Protein AF-A0A7S4C4P9-F1 (afdb_monomer_lite)

pLDDT: mean 71.88, std 26.94, range [27.72, 98.56]

Structure (mmCIF, N/CA/C/O backbone):
data_AF-A0A7S4C4P9-F1
#
_entry.id   AF-A0A7S4C4P9-F1
#
loop_
_atom_site.group_PDB
_atom_site.id
_atom_site.type_symbol
_atom_site.label_atom_id
_atom_site.label_alt_id
_atom_site.label_comp_id
_atom_site.label_asym_id
_atom_site.label_entity_id
_atom_site.label_seq_id
_atom_site.pdbx_PDB_ins_code
_atom_site.Cartn_x
_atom_site.Cartn_y
_atom_site.Cartn_z
_atom_site.occupancy
_atom_site.B_iso_or_equiv
_atom_site.auth_seq_id
_atom_site.auth_comp_id
_atom_site.auth_asym_id
_atom_site.auth_atom_id
_atom_site.pdbx_PDB_model_num
ATOM 1 N N . MET A 1 1 ? -19.968 -78.656 -15.260 1.00 34.97 1 MET A N 1
ATOM 2 C CA . MET A 1 1 ? -19.518 -78.496 -13.861 1.00 34.97 1 MET A CA 1
ATOM 3 C C . MET A 1 1 ? -18.737 -77.198 -13.793 1.00 34.97 1 MET A C 1
ATOM 5 O O . MET A 1 1 ? -17.686 -77.164 -14.405 1.00 34.97 1 MET A O 1
ATOM 9 N N . TRP A 1 2 ? -19.158 -76.084 -13.207 1.00 38.56 2 TRP A N 1
ATOM 10 C CA . TRP A 1 2 ? -20.381 -75.561 -12.572 1.00 38.56 2 TRP A CA 1
ATOM 11 C C . TRP A 1 2 ? -20.360 -74.073 -13.026 1.00 38.56 2 TRP A C 1
ATOM 13 O O . TRP A 1 2 ? -19.322 -73.438 -12.870 1.00 38.56 2 TRP A O 1
ATOM 23 N N . THR A 1 3 ? -21.230 -73.632 -13.944 1.00 38.84 3 THR A N 1
ATOM 24 C CA . THR A 1 3 ? -22.475 -72.845 -13.713 1.00 38.84 3 THR A CA 1
ATOM 25 C C . THR A 1 3 ? -22.247 -71.541 -12.928 1.00 38.84 3 THR A C 1
ATOM 27 O O . THR A 1 3 ? -21.816 -71.610 -11.784 1.00 38.84 3 THR A O 1
ATOM 30 N N . ASN A 1 4 ? -22.337 -70.362 -13.562 1.00 39.12 4 ASN A N 1
ATOM 31 C CA . ASN A 1 4 ? -23.539 -69.587 -13.975 1.00 39.12 4 ASN A CA 1
ATOM 32 C C . ASN A 1 4 ? -24.013 -68.619 -12.869 1.00 39.12 4 ASN A C 1
ATOM 34 O O . ASN A 1 4 ? -24.098 -69.008 -11.713 1.00 39.12 4 ASN A O 1
ATOM 38 N N . GLU A 1 5 ? -24.186 -67.331 -13.193 1.00 38.09 5 GLU A N 1
ATOM 39 C CA . GLU A 1 5 ? -25.477 -66.599 -13.319 1.00 38.09 5 GLU A CA 1
ATOM 40 C C . GLU A 1 5 ? -25.587 -65.629 -12.127 1.00 38.09 5 GLU A C 1
ATOM 42 O O . GLU A 1 5 ? -25.222 -65.991 -11.020 1.00 38.09 5 GLU A O 1
ATOM 47 N N . GLN A 1 6 ? -25.955 -64.352 -12.246 1.00 46.22 6 GLN A N 1
ATOM 48 C CA . GLN A 1 6 ? -27.097 -63.709 -12.913 1.00 46.22 6 GLN A CA 1
ATOM 49 C C . GLN A 1 6 ? -26.668 -62.260 -13.275 1.00 46.22 6 GLN A C 1
ATOM 51 O O . GLN A 1 6 ? -25.868 -61.674 -12.554 1.00 46.22 6 GLN A O 1
ATOM 56 N N . GLY A 1 7 ? -27.065 -61.600 -14.366 1.00 35.62 7 GLY A N 1
ATOM 57 C CA . GLY A 1 7 ? -28.310 -61.680 -15.127 1.00 35.62 7 GLY A CA 1
ATOM 58 C C . GLY A 1 7 ? -29.176 -60.456 -14.795 1.00 35.62 7 GLY A C 1
ATOM 59 O O . GLY A 1 7 ? -29.729 -60.396 -13.705 1.00 35.62 7 GLY A O 1
ATOM 60 N N . GLY A 1 8 ? -29.281 -59.488 -15.713 1.00 36.66 8 GLY A N 1
ATOM 61 C CA . GLY A 1 8 ? -30.138 -58.308 -15.544 1.00 36.66 8 GLY A CA 1
ATOM 62 C C . GLY A 1 8 ? -30.030 -57.303 -16.693 1.00 36.66 8 GLY A C 1
ATOM 63 O O . GLY A 1 8 ? -29.314 -56.314 -16.588 1.00 36.66 8 GLY A O 1
ATOM 64 N N . THR A 1 9 ? -30.742 -57.575 -17.785 1.00 41.56 9 THR A N 1
ATOM 65 C CA . THR A 1 9 ? -30.953 -56.696 -18.945 1.00 41.56 9 THR A CA 1
ATOM 66 C C . THR A 1 9 ? -32.435 -56.308 -19.009 1.00 41.56 9 THR A C 1
ATOM 68 O O . THR A 1 9 ? -33.271 -57.196 -19.117 1.00 41.56 9 THR A O 1
ATOM 71 N N . GLU A 1 10 ? -32.750 -55.010 -19.042 1.00 44.44 10 GLU A N 1
ATOM 72 C CA . GLU A 1 10 ? -33.994 -54.421 -19.587 1.00 44.44 10 GLU A CA 1
ATOM 73 C C . GLU A 1 10 ? -33.574 -53.131 -20.327 1.00 44.44 10 GLU A C 1
ATOM 75 O O . GLU A 1 10 ? -32.871 -52.304 -19.759 1.00 44.44 10 GLU A O 1
ATOM 80 N N . VAL A 1 11 ? -33.612 -53.042 -21.664 1.00 38.22 11 VAL A N 1
ATOM 81 C CA . VAL A 1 11 ? -34.735 -52.870 -22.616 1.00 38.22 11 VAL A CA 1
ATOM 82 C C . VAL A 1 11 ? -35.327 -51.443 -22.639 1.00 38.22 11 VAL A C 1
ATOM 84 O O . VAL A 1 11 ? -36.050 -51.039 -21.745 1.00 38.22 11 VAL A O 1
ATOM 87 N N . TYR A 1 12 ? -35.013 -50.740 -23.745 1.00 34.19 12 TYR A N 1
ATOM 88 C CA . TYR A 1 12 ? -35.779 -49.735 -24.516 1.00 34.19 12 TYR A CA 1
ATOM 89 C C . TYR A 1 12 ? -36.656 -48.692 -23.795 1.00 34.19 12 TYR A C 1
ATOM 91 O O . TYR A 1 12 ? -37.676 -49.028 -23.210 1.00 34.19 12 TYR A O 1
ATOM 99 N N . SER A 1 13 ? -36.462 -47.404 -24.118 1.00 37.00 13 SER A N 1
ATOM 100 C CA . SER A 1 13 ? -37.252 -46.727 -25.176 1.00 37.00 13 SER A CA 1
ATOM 101 C C . SER A 1 13 ? -36.916 -45.231 -25.323 1.00 37.00 13 SER A C 1
ATOM 103 O O . SER A 1 13 ? -36.874 -44.468 -24.365 1.00 37.00 13 SER A O 1
ATOM 105 N N . SER A 1 14 ? -36.680 -44.822 -26.573 1.00 44.31 14 SER A N 1
ATOM 106 C CA . SER A 1 14 ? -36.655 -43.434 -27.039 1.00 44.31 14 SER A CA 1
ATOM 107 C C . SER A 1 14 ? -38.047 -42.813 -26.987 1.00 44.31 14 SER A C 1
ATOM 109 O O . SER A 1 14 ? -38.985 -43.469 -27.424 1.00 44.31 14 SER A O 1
ATOM 111 N N . LEU A 1 15 ? -38.157 -41.529 -26.634 1.00 45.66 15 LEU A N 1
ATOM 112 C CA . LEU A 1 15 ? -39.231 -40.654 -27.113 1.00 45.66 15 LEU A CA 1
ATOM 113 C C . LEU A 1 15 ? -38.727 -39.206 -27.222 1.00 45.66 15 LEU A C 1
ATOM 115 O O . LEU A 1 15 ? -38.115 -38.660 -26.309 1.00 45.66 15 LEU A O 1
ATOM 119 N N . HIS A 1 16 ? -38.972 -38.631 -28.398 1.00 41.25 16 HIS A N 1
ATOM 120 C CA . HIS A 1 16 ? -38.829 -37.223 -28.741 1.00 41.25 16 HIS A CA 1
ATOM 121 C C . HIS A 1 16 ? -39.825 -36.353 -27.964 1.00 41.25 16 HIS A C 1
ATOM 123 O O . HIS A 1 16 ? -40.951 -36.775 -27.711 1.00 41.25 16 HIS A O 1
ATOM 129 N N . GLY A 1 17 ? -39.438 -35.107 -27.696 1.00 36.03 17 GLY A N 1
ATOM 130 C CA . GLY A 1 17 ? -40.323 -34.065 -27.185 1.00 36.03 17 GLY A CA 1
ATOM 131 C C . GLY A 1 17 ? -39.760 -32.693 -27.532 1.00 36.03 17 GLY A C 1
ATOM 132 O O . GLY A 1 17 ? -38.922 -32.163 -26.813 1.00 36.03 17 GLY A O 1
ATOM 133 N N . SER A 1 18 ? -40.176 -32.188 -28.687 1.00 40.88 18 SER A N 1
ATOM 134 C CA . SER A 1 18 ? -39.936 -30.843 -29.211 1.00 40.88 18 SER A CA 1
ATOM 135 C C . SER A 1 18 ? -40.837 -29.804 -28.523 1.00 40.88 18 SER A C 1
ATOM 137 O O . SER A 1 18 ? -41.835 -30.191 -27.926 1.00 40.88 18 SER A O 1
ATOM 139 N N . GLU A 1 19 ? -40.534 -28.517 -28.770 1.00 38.12 19 GLU A N 1
ATOM 140 C CA . GLU A 1 19 ? -41.377 -27.300 -28.625 1.00 38.12 19 GLU A CA 1
ATOM 141 C C . GLU A 1 19 ? -41.215 -26.441 -27.347 1.00 38.12 19 GLU A C 1
ATOM 143 O O . GLU A 1 19 ? -40.864 -26.960 -26.290 1.00 38.12 19 GLU A O 1
ATOM 148 N N . PRO A 1 20 ? -41.585 -25.137 -27.374 1.00 54.09 20 PRO A N 1
ATOM 149 C CA . PRO A 1 20 ? -41.470 -24.157 -28.467 1.00 54.09 20 PRO A CA 1
ATOM 150 C C . PRO A 1 20 ? -40.936 -22.775 -28.013 1.00 54.09 20 PRO A C 1
ATOM 152 O O . PRO A 1 20 ? -40.973 -22.392 -26.845 1.00 54.09 20 PRO A O 1
ATOM 155 N N . THR A 1 21 ? -40.496 -21.981 -28.988 1.00 47.69 21 THR A N 1
ATOM 156 C CA . THR A 1 21 ? -40.291 -20.528 -28.893 1.00 47.69 21 THR A CA 1
ATOM 157 C C . THR A 1 21 ? -41.627 -19.769 -28.927 1.00 47.69 21 THR A C 1
ATOM 159 O O . THR A 1 21 ? -42.523 -20.165 -29.673 1.00 47.69 21 THR A O 1
ATOM 162 N N . PRO A 1 22 ? -41.767 -18.626 -28.228 1.00 58.16 22 PRO A N 1
ATOM 163 C CA . PRO A 1 22 ? -42.845 -17.687 -28.499 1.00 58.16 22 PRO A CA 1
ATOM 164 C C . PRO A 1 22 ? -42.356 -16.486 -29.322 1.00 58.16 22 PRO A C 1
ATOM 166 O O . PRO A 1 22 ? -41.398 -15.799 -28.971 1.00 58.16 22 PRO A O 1
ATOM 169 N N . HIS A 1 23 ? -43.083 -16.233 -30.407 1.00 42.50 23 HIS A N 1
ATOM 170 C CA . HIS A 1 23 ? -43.054 -15.038 -31.243 1.00 42.50 23 HIS A CA 1
ATOM 171 C C . HIS A 1 23 ? -44.496 -14.523 -31.292 1.00 42.50 23 HIS A C 1
ATOM 173 O O . HIS A 1 23 ? -45.353 -15.271 -31.753 1.00 42.50 23 HIS A O 1
ATOM 179 N N . VAL A 1 24 ? -44.781 -13.300 -30.827 1.00 49.59 24 VAL A N 1
ATOM 180 C CA . VAL A 1 24 ? -45.987 -12.534 -31.207 1.00 49.59 24 VAL A CA 1
ATOM 181 C C . VAL A 1 24 ? -45.695 -11.034 -31.101 1.00 49.59 24 VAL A C 1
ATOM 183 O O . VAL A 1 24 ? -45.001 -10.574 -30.196 1.00 49.59 24 VAL A O 1
ATOM 186 N N . ASP A 1 25 ? -46.229 -10.319 -32.082 1.00 37.66 25 ASP A N 1
ATOM 187 C CA . ASP A 1 25 ? -45.913 -8.975 -32.534 1.00 37.66 25 ASP A CA 1
ATOM 188 C C . ASP A 1 25 ? -46.652 -7.820 -31.828 1.00 37.66 25 ASP A C 1
ATOM 190 O O . ASP A 1 25 ? -47.762 -7.957 -31.330 1.00 37.66 25 ASP A O 1
ATOM 194 N N . SER A 1 26 ? -46.012 -6.649 -31.926 1.00 40.28 26 SER A N 1
ATOM 195 C CA . SER A 1 26 ? -46.516 -5.320 -32.328 1.00 40.28 26 SER A CA 1
ATOM 196 C C . SER A 1 26 ? -47.802 -4.678 -31.764 1.00 40.28 26 SER A C 1
ATOM 198 O O . SER A 1 26 ? -48.890 -5.240 -31.787 1.00 40.28 26 SER A O 1
ATOM 200 N N . ALA A 1 27 ? -47.637 -3.359 -31.576 1.00 36.59 27 ALA A N 1
ATOM 201 C CA . ALA A 1 27 ? -48.579 -2.244 -31.753 1.00 36.59 27 ALA A CA 1
ATOM 202 C C . ALA A 1 27 ? -49.282 -1.690 -30.499 1.00 36.59 27 ALA A C 1
ATOM 204 O O . ALA A 1 27 ? -50.153 -2.304 -29.898 1.00 36.59 27 ALA A O 1
ATOM 205 N N . GLY A 1 28 ? -48.940 -0.437 -30.175 1.00 34.03 28 GLY A N 1
ATOM 206 C CA . GLY A 1 28 ? -49.590 0.368 -29.142 1.00 34.03 28 GLY A CA 1
ATOM 207 C C . GLY A 1 28 ? -48.990 1.770 -29.048 1.00 34.03 28 GLY A C 1
ATOM 208 O O . GLY A 1 28 ? -48.247 2.076 -28.126 1.00 34.03 28 GLY A O 1
ATOM 209 N N . SER A 1 29 ? -49.278 2.598 -30.052 1.00 35.66 29 SER A N 1
ATOM 210 C CA . SER A 1 29 ? -48.974 4.030 -30.101 1.00 35.66 29 SER A CA 1
ATOM 211 C C . SER A 1 29 ? -49.831 4.803 -29.094 1.00 35.66 29 SER A C 1
ATOM 213 O O . SER A 1 29 ? -51.053 4.720 -29.164 1.00 35.66 29 SER A O 1
ATOM 215 N N . THR A 1 30 ? -49.212 5.615 -28.231 1.00 36.38 30 THR A N 1
ATOM 216 C CA . THR A 1 30 ? -49.863 6.817 -27.684 1.00 36.38 30 THR A CA 1
ATOM 217 C C . THR A 1 30 ? -48.820 7.869 -27.324 1.00 36.38 30 THR A C 1
ATOM 219 O O . THR A 1 30 ? -47.898 7.628 -26.550 1.00 36.38 30 THR A O 1
ATOM 222 N N . ALA A 1 31 ? -48.983 9.036 -27.940 1.00 35.75 31 ALA A N 1
ATOM 223 C CA . ALA A 1 31 ? -48.202 10.242 -27.745 1.00 35.75 31 ALA A CA 1
ATOM 224 C C . ALA A 1 31 ? -48.433 10.850 -26.353 1.00 35.75 31 ALA A C 1
ATOM 226 O O . ALA A 1 31 ? -49.569 10.887 -25.886 1.00 35.75 31 ALA A O 1
ATOM 227 N N . TYR A 1 32 ? -47.387 11.425 -25.754 1.00 35.56 32 TYR A N 1
ATOM 228 C CA . TYR A 1 32 ? -47.549 12.452 -24.729 1.00 35.56 32 TYR A CA 1
ATOM 229 C C . TYR A 1 32 ? -46.744 13.705 -25.060 1.00 35.56 32 TYR A C 1
ATOM 231 O O . TYR A 1 32 ? -45.620 13.673 -25.555 1.00 35.56 32 TYR A O 1
ATOM 239 N N . SER A 1 33 ? -47.453 14.799 -24.829 1.00 35.75 33 SER A N 1
ATOM 240 C CA . SER A 1 33 ? -47.231 16.175 -25.226 1.00 35.75 33 SER A CA 1
ATOM 241 C C . SER A 1 33 ? -46.114 16.852 -24.431 1.00 35.75 33 SER A C 1
ATOM 243 O O . SER A 1 33 ? -45.995 16.696 -23.219 1.00 35.75 33 SER A O 1
ATOM 245 N N . THR A 1 34 ? -45.328 17.654 -25.142 1.00 38.84 34 THR A N 1
ATOM 246 C CA . THR A 1 34 ? -44.453 18.706 -24.623 1.00 38.84 34 THR A CA 1
ATOM 247 C C . THR A 1 34 ? -45.264 19.953 -24.254 1.00 38.84 34 THR A C 1
ATOM 249 O O . THR A 1 34 ? -46.017 20.446 -25.095 1.00 38.84 34 THR A O 1
ATOM 252 N N . GLY A 1 35 ? -45.031 20.543 -23.078 1.00 32.25 35 GLY A N 1
ATOM 253 C CA . GLY A 1 35 ? -45.423 21.932 -22.810 1.00 32.25 35 GLY A CA 1
ATOM 254 C C . GLY A 1 35 ? -45.204 22.391 -21.359 1.00 32.25 35 GLY A C 1
ATOM 255 O O . GLY A 1 35 ? -45.387 21.578 -20.461 1.00 32.25 35 GLY A O 1
ATOM 256 N N . PRO A 1 36 ? -44.788 23.652 -21.114 1.00 56.38 36 PRO A N 1
ATOM 257 C CA . PRO A 1 36 ? -44.009 24.058 -19.939 1.00 56.38 36 PRO A CA 1
ATOM 258 C C . PRO A 1 36 ? -44.839 24.804 -18.881 1.00 56.38 36 PRO A C 1
ATOM 260 O O . PRO A 1 36 ? -45.847 25.414 -19.221 1.00 56.38 36 PRO A O 1
ATOM 263 N N . PHE A 1 37 ? -44.371 24.865 -17.628 1.00 35.91 37 PHE A N 1
ATOM 264 C CA . PHE A 1 37 ? -44.811 25.911 -16.696 1.00 35.91 37 PHE A CA 1
ATOM 265 C C . PHE A 1 37 ? -43.711 26.308 -15.708 1.00 35.91 37 PHE A C 1
ATOM 267 O O . PHE A 1 37 ? -43.007 25.469 -15.149 1.00 35.91 37 PHE A O 1
ATOM 274 N N . ALA A 1 38 ? -43.570 27.619 -15.555 1.00 38.66 38 ALA A N 1
ATOM 275 C CA . ALA A 1 38 ? -42.612 28.318 -14.720 1.00 38.66 38 ALA A CA 1
ATOM 276 C C . ALA A 1 38 ? -43.292 28.896 -13.464 1.00 38.66 38 ALA A C 1
ATOM 278 O O . ALA A 1 38 ? -44.514 28.955 -13.381 1.00 38.66 38 ALA A O 1
ATOM 279 N N . GLU A 1 39 ? -42.436 29.425 -12.588 1.00 36.03 39 GLU A N 1
ATOM 280 C CA . GLU A 1 39 ? -42.666 30.469 -11.578 1.00 36.03 39 GLU A CA 1
ATOM 281 C C . GLU A 1 39 ? -43.112 30.112 -10.143 1.00 36.03 39 GLU A C 1
ATOM 283 O O . GLU A 1 39 ? -44.224 29.685 -9.869 1.00 36.03 39 GLU A O 1
ATOM 288 N N . LYS A 1 40 ? -42.183 30.482 -9.241 1.00 36.50 40 LYS A N 1
ATOM 289 C CA . LYS A 1 40 ? -42.313 31.335 -8.042 1.00 36.50 40 LYS A CA 1
ATOM 290 C C . LYS A 1 40 ? -43.223 30.890 -6.894 1.00 36.50 40 LYS A C 1
ATOM 292 O O . LYS A 1 40 ? -44.442 30.915 -6.973 1.00 36.50 40 LYS A O 1
ATOM 297 N N . GLY A 1 41 ? -42.580 30.725 -5.739 1.00 34.56 41 GLY A N 1
ATOM 298 C CA . GLY A 1 41 ? -43.200 30.784 -4.420 1.00 34.56 41 GLY A CA 1
ATOM 299 C C . GLY A 1 41 ? -42.146 31.051 -3.350 1.00 34.56 41 GLY A C 1
ATOM 300 O O . GLY A 1 41 ? -41.585 30.123 -2.783 1.00 34.56 41 GLY A O 1
ATOM 301 N N . THR A 1 42 ? -41.845 32.329 -3.140 1.00 35.12 42 THR A N 1
ATOM 302 C CA . THR A 1 42 ? -41.106 32.892 -2.004 1.00 35.12 42 THR A CA 1
ATOM 303 C C . THR A 1 42 ? -41.858 32.642 -0.697 1.00 35.12 42 THR A C 1
ATOM 305 O O . THR A 1 42 ? -43.069 32.853 -0.645 1.00 35.12 42 THR A O 1
ATOM 308 N N . GLY A 1 43 ? -41.144 32.254 0.357 1.00 34.97 43 GLY A N 1
ATOM 309 C CA . GLY A 1 43 ? -41.686 32.109 1.705 1.00 34.97 43 GLY A CA 1
ATOM 310 C C . GLY A 1 43 ? -40.603 32.366 2.743 1.00 34.97 43 GLY A C 1
ATOM 311 O O . GLY A 1 43 ? -39.993 31.429 3.247 1.00 34.97 43 GLY A O 1
ATOM 312 N N . ASP A 1 44 ? -40.358 33.648 3.010 1.00 31.50 44 ASP A N 1
ATOM 313 C CA . ASP A 1 44 ? -39.604 34.138 4.159 1.00 31.50 44 ASP A CA 1
ATOM 314 C C . ASP A 1 44 ? -40.359 33.817 5.456 1.00 31.50 44 ASP A C 1
ATOM 316 O O . ASP A 1 44 ? -41.542 34.139 5.587 1.00 31.50 44 ASP A O 1
ATOM 320 N N . ILE A 1 45 ? -39.669 33.234 6.438 1.00 39.97 45 ILE A N 1
ATOM 321 C CA . ILE A 1 45 ? -40.089 33.266 7.842 1.00 39.97 45 ILE A CA 1
ATOM 322 C C . ILE A 1 45 ? -38.887 33.741 8.660 1.00 39.97 45 ILE A C 1
ATOM 324 O O . ILE A 1 45 ? -37.989 32.970 8.988 1.00 39.97 45 ILE A O 1
ATOM 328 N N . ASN A 1 46 ? -38.895 35.039 8.962 1.00 33.47 46 ASN A N 1
ATOM 329 C CA . ASN A 1 46 ? -38.219 35.627 10.112 1.00 33.47 46 ASN A CA 1
ATOM 330 C C . ASN A 1 46 ? -39.053 35.330 11.364 1.00 33.47 46 ASN A C 1
ATOM 332 O O . ASN A 1 46 ? -40.260 35.567 11.347 1.00 33.47 46 ASN A O 1
ATOM 336 N N . MET A 1 47 ? -38.409 34.899 12.448 1.00 36.09 47 MET A N 1
ATOM 337 C CA . MET A 1 47 ? -38.808 35.263 13.811 1.00 36.09 47 MET A CA 1
ATOM 338 C C . MET A 1 47 ? -37.562 35.333 14.697 1.00 36.09 47 MET A C 1
ATOM 340 O O . MET A 1 47 ? -36.993 34.318 15.089 1.00 36.09 47 MET A O 1
ATOM 344 N N . ASP A 1 48 ? -37.133 36.574 14.895 1.00 34.03 48 ASP A N 1
ATOM 345 C CA . ASP A 1 48 ? -36.898 37.240 16.174 1.00 34.03 48 ASP A CA 1
ATOM 346 C C . ASP A 1 48 ? -36.012 36.576 17.238 1.00 34.03 48 ASP A C 1
ATOM 348 O O . ASP A 1 48 ? -36.357 35.625 17.939 1.00 34.03 48 ASP A O 1
ATOM 352 N N . GLU A 1 49 ? -34.867 37.239 17.385 1.00 35.66 49 GLU A N 1
ATOM 353 C CA . GLU A 1 49 ? -34.166 37.584 18.615 1.00 35.66 49 GLU A CA 1
ATOM 354 C C . GLU A 1 49 ? -35.019 37.497 19.893 1.00 35.66 49 GLU A C 1
ATOM 356 O O . GLU A 1 49 ? -36.060 38.139 20.022 1.00 35.66 49 GLU A O 1
ATOM 361 N N . ASN A 1 50 ? -34.495 36.813 20.914 1.00 35.59 50 ASN A N 1
ATOM 362 C CA . ASN A 1 50 ? -34.794 37.195 22.287 1.00 35.59 50 ASN A CA 1
ATOM 363 C C . ASN A 1 50 ? -33.532 37.120 23.149 1.00 35.59 50 ASN A C 1
ATOM 365 O O . ASN A 1 50 ? -33.055 36.056 23.543 1.00 35.59 50 ASN A O 1
ATOM 369 N N . SER A 1 51 ? -32.990 38.304 23.403 1.00 34.78 51 SER A N 1
ATOM 370 C CA . SER A 1 51 ? -31.994 38.609 24.414 1.00 34.78 51 SER A CA 1
ATOM 371 C C . SER A 1 51 ? -32.669 38.826 25.771 1.00 34.78 51 SER A C 1
ATOM 373 O O . SER A 1 51 ? -33.533 39.693 25.890 1.00 34.78 51 SER A O 1
ATOM 375 N N . SER A 1 52 ? -32.198 38.160 26.823 1.00 35.34 52 SER A N 1
ATOM 376 C CA . SER A 1 52 ? -32.329 38.676 28.191 1.00 35.34 52 SER A CA 1
ATOM 377 C C . SER A 1 52 ? -31.157 38.214 29.057 1.00 35.34 52 SER A C 1
ATOM 379 O O . SER A 1 52 ? -30.902 37.020 29.187 1.00 35.34 52 SER A O 1
ATOM 381 N N . ALA A 1 53 ? -30.452 39.200 29.611 1.00 34.25 53 ALA A N 1
ATOM 382 C CA . ALA A 1 53 ? -29.386 39.099 30.605 1.00 34.25 53 ALA A CA 1
ATOM 383 C C . ALA A 1 53 ? -29.943 38.899 32.040 1.00 34.25 53 ALA A C 1
ATOM 385 O O . ALA A 1 53 ? -31.153 38.738 32.184 1.00 34.25 53 ALA A O 1
ATOM 386 N N . PHE A 1 54 ? -29.056 39.037 33.053 1.00 27.72 54 PHE A N 1
ATOM 387 C CA . PHE A 1 54 ? -29.247 39.090 34.534 1.00 27.72 54 PHE A CA 1
ATOM 388 C C . PHE A 1 54 ? -29.139 37.716 35.270 1.00 27.72 54 PHE A C 1
ATOM 390 O O . PHE A 1 54 ? -29.830 36.793 34.865 1.00 27.72 54 PHE A O 1
ATOM 397 N N . VAL A 1 55 ? -28.366 37.439 36.353 1.00 34.84 55 VAL A N 1
ATOM 398 C CA . VAL A 1 55 ? -27.398 38.136 37.262 1.00 34.84 55 VAL A CA 1
ATOM 399 C C . VAL A 1 55 ? -26.517 37.091 37.983 1.00 34.84 55 VAL A C 1
ATOM 401 O O . VAL A 1 55 ? -26.919 35.940 38.130 1.00 34.84 55 VAL A O 1
ATOM 404 N N . ASP A 1 56 ? -25.367 37.557 38.479 1.00 32.47 56 ASP A N 1
ATOM 405 C CA . ASP A 1 56 ? -24.415 36.998 39.454 1.00 32.47 56 ASP A CA 1
ATOM 406 C C . ASP A 1 56 ? -24.942 36.109 40.600 1.00 32.47 56 ASP A C 1
ATOM 408 O O . ASP A 1 56 ? -25.954 36.402 41.236 1.00 32.47 56 ASP A O 1
ATOM 412 N N . ALA A 1 57 ? -24.102 35.145 41.001 1.00 34.69 57 ALA A N 1
ATOM 413 C CA . ALA A 1 57 ? -23.862 34.827 42.412 1.00 34.69 57 ALA A CA 1
ATOM 414 C C . ALA A 1 57 ? -22.446 34.252 42.614 1.00 34.69 57 ALA A C 1
ATOM 416 O O . ALA A 1 57 ? -22.104 33.181 42.115 1.00 34.69 57 ALA A O 1
ATOM 417 N N . ALA A 1 58 ? -21.633 34.993 43.367 1.00 33.94 58 ALA A N 1
ATOM 418 C CA . ALA A 1 58 ? -20.359 34.571 43.932 1.00 33.94 58 ALA A CA 1
ATOM 419 C C . ALA A 1 58 ? -20.561 33.601 45.114 1.00 33.94 58 ALA A C 1
ATOM 421 O O . ALA A 1 58 ? -21.581 33.654 45.801 1.00 33.94 58 ALA A O 1
ATOM 422 N N . GLY A 1 59 ? -19.556 32.767 45.389 1.00 29.58 59 GLY A N 1
ATOM 423 C CA . GLY A 1 59 ? -19.506 31.909 46.574 1.00 29.58 59 GLY A CA 1
ATOM 424 C C . GLY A 1 59 ? -18.113 31.327 46.805 1.00 29.58 59 GLY A C 1
ATOM 425 O O . GLY A 1 59 ? -17.727 30.351 46.171 1.00 29.58 59 GLY A O 1
ATOM 426 N N . GLU A 1 60 ? -17.367 31.969 47.701 1.00 32.78 60 GLU A N 1
ATOM 427 C CA . GLU A 1 60 ? -16.040 31.613 48.210 1.00 32.78 60 GLU A CA 1
ATOM 428 C C . GLU A 1 60 ? -16.048 30.399 49.169 1.00 32.78 60 GLU A C 1
ATOM 430 O O . GLU A 1 60 ? -17.030 30.147 49.862 1.00 32.78 60 GLU A O 1
ATOM 435 N N . SER A 1 61 ? -14.907 29.699 49.258 1.00 32.16 61 SER A N 1
ATOM 436 C CA . SER A 1 61 ? -14.173 29.243 50.472 1.00 32.16 61 SER A CA 1
ATOM 437 C C . SER A 1 61 ? -13.398 27.953 50.121 1.00 32.16 61 SER A C 1
ATOM 439 O O . SER A 1 61 ? -13.974 27.023 49.571 1.00 32.16 61 SER A O 1
ATOM 441 N N . ALA A 1 62 ? -12.063 27.867 50.139 1.00 33.91 62 ALA A N 1
ATOM 442 C CA . ALA A 1 62 ? -11.015 28.154 51.129 1.00 33.91 62 ALA A CA 1
ATOM 443 C C . ALA A 1 62 ? -10.645 26.951 52.031 1.00 33.91 62 ALA A C 1
ATOM 445 O O . ALA A 1 62 ? -11.424 26.513 52.866 1.00 33.91 62 ALA A O 1
ATOM 446 N N . CYS A 1 63 ? -9.370 26.553 51.886 1.00 31.11 63 CYS A N 1
ATOM 447 C CA . CYS A 1 63 ? -8.421 26.044 52.890 1.00 31.11 63 CYS A CA 1
ATOM 448 C C . CYS A 1 63 ? -8.588 24.640 53.509 1.00 31.11 63 CYS A C 1
ATOM 450 O O . CYS A 1 63 ? -9.503 24.386 54.279 1.00 31.11 63 CYS A O 1
ATOM 452 N N . CYS A 1 64 ? -7.542 23.809 53.365 1.00 29.80 64 CYS A N 1
ATOM 453 C CA . CYS A 1 64 ? -6.644 23.523 54.496 1.00 29.80 64 CYS A CA 1
ATOM 454 C C . CYS A 1 64 ? -5.312 22.877 54.074 1.00 29.80 64 CYS A C 1
ATOM 456 O O . CYS A 1 64 ? -5.242 22.011 53.207 1.00 29.80 64 CYS A O 1
ATOM 458 N N . SER A 1 65 ? -4.263 23.356 54.738 1.00 31.58 65 SER A N 1
ATOM 459 C CA . SER A 1 65 ? -2.836 23.115 54.544 1.00 31.58 65 SER A CA 1
ATOM 460 C C . SER A 1 65 ? -2.306 21.953 55.387 1.00 31.58 65 SER A C 1
ATOM 462 O O . SER A 1 65 ? -2.851 21.659 56.445 1.00 31.58 65 SER A O 1
ATOM 464 N N . SER A 1 66 ? -1.171 21.375 54.985 1.00 34.50 66 SER A N 1
ATOM 465 C CA . SER A 1 66 ? -0.083 20.851 55.844 1.00 34.50 66 SER A CA 1
ATOM 466 C C . SER A 1 66 ? 0.940 20.134 54.950 1.00 34.50 66 SER A C 1
ATOM 468 O O . SER A 1 66 ? 0.564 19.598 53.918 1.00 34.50 66 SER A O 1
ATOM 470 N N . ALA A 1 67 ? 2.234 20.013 55.223 1.00 32.31 67 ALA A N 1
ATOM 471 C CA . ALA A 1 67 ? 3.246 20.745 55.981 1.00 32.31 67 ALA A CA 1
ATOM 472 C C . ALA A 1 67 ? 4.586 20.091 55.549 1.00 32.31 67 ALA A C 1
ATOM 474 O O . ALA A 1 67 ? 4.622 18.886 55.306 1.00 32.31 67 ALA A O 1
ATOM 475 N N . MET A 1 68 ? 5.670 20.861 55.417 1.00 35.25 68 MET A N 1
ATOM 476 C CA . MET A 1 68 ? 7.023 20.343 55.128 1.00 35.25 68 MET A CA 1
ATOM 477 C C . MET A 1 68 ? 7.653 19.625 56.343 1.00 35.25 68 MET A C 1
ATOM 479 O O . MET A 1 68 ? 7.121 19.717 57.452 1.00 35.25 68 MET A O 1
ATOM 483 N N . PRO A 1 69 ? 8.832 18.990 56.172 1.00 52.56 69 PRO A N 1
ATOM 484 C CA . PRO A 1 69 ? 10.038 19.700 56.614 1.00 52.56 69 PRO A CA 1
ATOM 485 C C . PRO A 1 69 ? 11.265 19.579 55.688 1.00 52.56 69 PRO A C 1
ATOM 487 O O . PRO A 1 69 ? 11.328 18.784 54.756 1.00 52.56 69 PRO A O 1
ATOM 490 N N . ALA A 1 70 ? 12.222 20.456 55.992 1.00 34.34 70 ALA A N 1
ATOM 491 C CA . ALA A 1 70 ? 13.420 20.838 55.259 1.00 34.34 70 ALA A CA 1
ATOM 492 C C . ALA A 1 70 ? 14.634 19.910 55.455 1.00 34.34 70 ALA A C 1
ATOM 494 O O . ALA A 1 70 ? 14.782 19.297 56.509 1.00 34.34 70 ALA A O 1
ATOM 495 N N . CYS A 1 71 ? 15.579 19.972 54.507 1.00 33.88 71 CYS A N 1
ATOM 496 C CA . CYS A 1 71 ? 17.012 19.778 54.752 1.00 33.88 71 CYS A CA 1
ATOM 497 C C . CYS A 1 71 ? 17.838 20.815 53.964 1.00 33.88 71 CYS A C 1
ATOM 499 O O . CYS A 1 71 ? 17.467 21.243 52.874 1.00 33.88 71 CYS A O 1
ATOM 501 N N . SER A 1 72 ? 18.930 21.241 54.594 1.00 31.91 72 SER A N 1
ATOM 502 C CA . SER A 1 72 ? 19.670 22.493 54.416 1.00 31.91 72 SER A CA 1
ATOM 503 C C . SER A 1 72 ? 20.867 22.431 53.448 1.00 31.91 72 SER A C 1
ATOM 505 O O . SER A 1 72 ? 21.604 21.458 53.512 1.00 31.91 72 SER A O 1
ATOM 507 N N . MET A 1 73 ? 21.086 23.545 52.713 1.00 36.78 73 MET A N 1
ATOM 508 C CA . MET A 1 73 ? 22.338 24.318 52.427 1.00 36.78 73 MET A CA 1
ATOM 509 C C . MET A 1 73 ? 23.626 23.620 51.909 1.00 36.78 73 MET A C 1
ATOM 511 O O . MET A 1 73 ? 23.801 22.430 52.136 1.00 36.78 73 MET A O 1
ATOM 515 N N . PRO A 1 74 ? 24.657 24.359 51.411 1.00 55.91 74 PRO A N 1
ATOM 516 C CA . PRO A 1 74 ? 24.759 25.693 50.760 1.00 55.91 74 PRO A CA 1
ATOM 517 C C . PRO A 1 74 ? 25.451 25.556 49.363 1.00 55.91 74 PRO A C 1
ATOM 519 O O . PRO A 1 74 ? 25.821 24.458 48.977 1.00 55.91 74 PRO A O 1
ATOM 522 N N . GLY A 1 75 ? 25.718 26.536 48.496 1.00 33.34 75 GLY A N 1
ATOM 523 C CA . GLY A 1 75 ? 25.786 27.997 48.491 1.00 33.34 75 GLY A CA 1
ATOM 524 C C . GLY A 1 75 ? 26.718 28.417 47.327 1.00 33.34 75 GLY A C 1
ATOM 525 O O . GLY A 1 75 ? 27.410 27.568 46.771 1.00 33.34 75 GLY A O 1
ATOM 526 N N . LEU A 1 76 ? 26.778 29.726 47.039 1.00 40.03 76 LEU A N 1
ATOM 527 C CA . LEU A 1 76 ? 27.562 30.424 45.992 1.00 40.03 76 LEU A CA 1
ATOM 528 C C . LEU A 1 76 ? 26.911 30.397 44.592 1.00 40.03 76 LEU A C 1
ATOM 530 O O . LEU A 1 76 ? 26.704 29.343 44.019 1.00 40.03 76 LEU A O 1
ATOM 534 N N . GLY A 1 77 ? 26.583 31.510 43.944 1.00 32.62 77 GLY A N 1
ATOM 535 C CA . GLY A 1 77 ? 26.752 32.921 44.266 1.00 32.62 77 GLY A CA 1
ATOM 536 C C . GLY A 1 77 ? 26.366 33.755 43.036 1.00 32.62 77 GLY A C 1
ATOM 537 O O . GLY A 1 77 ? 26.595 33.308 41.922 1.00 32.62 77 GLY A O 1
ATOM 538 N N . MET A 1 78 ? 25.759 34.918 43.300 1.00 38.03 78 MET A N 1
ATOM 539 C CA . MET A 1 78 ? 25.794 36.199 42.562 1.00 38.03 78 MET A CA 1
ATOM 540 C C . MET A 1 78 ? 25.714 36.164 41.018 1.00 38.03 78 MET A C 1
ATOM 542 O O . MET A 1 78 ? 26.554 35.583 40.354 1.00 38.03 78 MET A O 1
ATOM 546 N N . GLY A 1 79 ? 24.803 36.862 40.349 1.00 34.25 79 GLY A N 1
ATOM 547 C CA . GLY A 1 79 ? 23.890 37.905 40.784 1.00 34.25 79 GLY A CA 1
ATOM 548 C C . GLY A 1 79 ? 23.156 38.494 39.574 1.00 34.25 79 GLY A C 1
ATOM 549 O O . GLY A 1 79 ? 23.535 38.232 38.440 1.00 34.25 79 GLY A O 1
ATOM 550 N N . GLU A 1 80 ? 22.105 39.253 39.897 1.00 37.00 80 GLU A N 1
ATOM 551 C CA . GLU A 1 80 ? 21.619 40.458 39.202 1.00 37.00 80 GLU A CA 1
ATOM 552 C C . GLU A 1 80 ? 21.335 40.334 37.690 1.00 37.00 80 GLU A C 1
ATOM 554 O O . GLU A 1 80 ? 22.216 40.139 36.873 1.00 37.00 80 GLU A O 1
ATOM 559 N N . GLY A 1 81 ? 20.125 40.518 37.180 1.00 33.00 81 GLY A N 1
ATOM 560 C CA . GLY A 1 81 ? 18.889 41.008 37.754 1.00 33.00 81 GLY A CA 1
ATOM 561 C C . GLY A 1 81 ? 17.967 41.433 36.609 1.00 33.00 81 GLY A C 1
ATOM 562 O O . GLY A 1 81 ? 18.433 41.840 35.553 1.00 33.00 81 GLY A O 1
ATOM 563 N N . SER A 1 82 ? 16.666 41.337 36.887 1.00 35.12 82 SER A N 1
ATOM 564 C CA . SER A 1 82 ? 15.575 42.182 36.381 1.00 35.12 82 SER A CA 1
ATOM 565 C C . SER A 1 82 ? 15.420 42.327 34.854 1.00 35.12 82 SER A C 1
ATOM 567 O O . SER A 1 82 ? 16.205 42.969 34.175 1.00 35.12 82 SER A O 1
ATOM 569 N N . CYS A 1 83 ? 14.386 41.713 34.277 1.00 29.89 83 CYS A N 1
ATOM 570 C CA . CYS A 1 83 ? 13.031 42.287 34.164 1.00 29.89 83 CYS A CA 1
ATOM 571 C C . CYS A 1 83 ? 12.882 43.122 32.886 1.00 29.89 83 CYS A C 1
ATOM 573 O O . CYS A 1 83 ? 13.452 44.198 32.791 1.00 29.89 83 CYS A O 1
ATOM 575 N N . MET A 1 84 ? 12.073 42.655 31.933 1.00 36.56 84 MET A N 1
ATOM 576 C CA . MET A 1 84 ? 10.776 43.274 31.635 1.00 36.56 84 MET A CA 1
ATOM 577 C C . MET A 1 84 ? 10.068 42.521 30.505 1.00 36.56 84 MET A C 1
ATOM 579 O O . MET A 1 84 ? 10.654 42.128 29.503 1.00 36.56 84 MET A O 1
ATOM 583 N N . SER A 1 85 ? 8.773 42.340 30.728 1.00 36.53 85 SER A N 1
ATOM 584 C CA . SER A 1 85 ? 7.708 41.986 29.795 1.0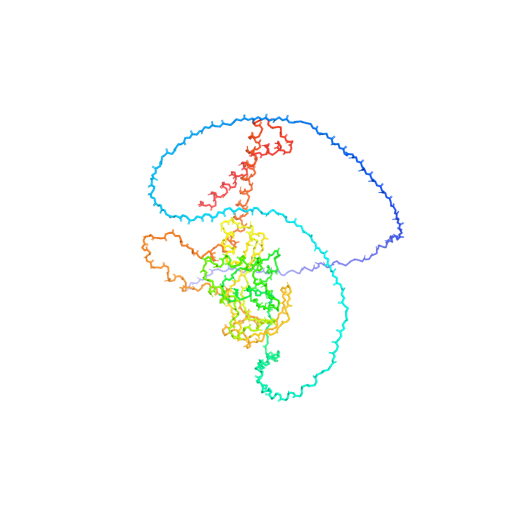0 36.53 85 SER A CA 1
ATOM 585 C C . SER A 1 85 ? 7.851 42.539 28.375 1.00 36.53 85 SER A C 1
ATOM 587 O O . SER A 1 85 ? 8.208 43.704 28.227 1.00 36.53 85 SER A O 1
ATOM 589 N N . CYS A 1 86 ? 7.352 41.800 27.379 1.00 32.75 86 CYS A N 1
ATOM 590 C CA . CYS A 1 86 ? 6.523 42.394 26.325 1.00 32.75 86 CYS A CA 1
ATOM 591 C C . CYS A 1 86 ? 5.520 41.385 25.746 1.00 32.75 86 CYS A C 1
ATOM 593 O O . CYS A 1 86 ? 5.859 40.294 25.294 1.00 32.75 86 CYS A O 1
ATOM 595 N N . SER A 1 87 ? 4.269 41.815 25.812 1.00 35.94 87 SER A N 1
ATOM 596 C CA . SER A 1 87 ? 3.037 41.264 25.265 1.00 35.94 87 SER A CA 1
ATOM 597 C C . SER A 1 87 ? 2.910 41.581 23.765 1.00 35.94 87 SER A C 1
ATOM 599 O O . SER A 1 87 ? 3.516 42.545 23.317 1.00 35.94 87 SER A O 1
ATOM 601 N N . HIS A 1 88 ? 2.073 40.813 23.047 1.00 36.62 88 HIS A N 1
ATOM 602 C CA . HIS A 1 88 ? 1.216 41.193 21.896 1.00 36.62 88 HIS A CA 1
ATOM 603 C C . HIS A 1 88 ? 1.771 42.262 20.919 1.00 36.62 88 HIS A C 1
ATOM 605 O O . HIS A 1 88 ? 1.906 43.426 21.262 1.00 36.62 88 HIS A O 1
ATOM 611 N N . GLY A 1 89 ? 2.095 41.953 19.662 1.00 32.25 89 GLY A N 1
ATOM 612 C CA . GLY A 1 89 ? 1.139 41.561 18.622 1.00 32.25 89 GLY A CA 1
ATOM 613 C C . GLY A 1 89 ? 0.520 42.800 17.955 1.00 32.25 89 GLY A C 1
ATOM 614 O O . GLY A 1 89 ? -0.275 43.464 18.602 1.00 32.25 89 GLY A O 1
ATOM 615 N N . CYS A 1 90 ? 0.871 43.100 16.693 1.00 32.19 90 CYS A N 1
ATOM 616 C CA . CYS A 1 90 ? -0.029 43.676 15.673 1.00 32.19 90 CYS A CA 1
ATOM 617 C C . CYS A 1 90 ? 0.680 44.005 14.343 1.00 32.19 90 CYS A C 1
ATOM 619 O O . CYS A 1 90 ? 1.664 44.735 14.305 1.00 32.19 90 CYS A O 1
ATOM 621 N N . LEU A 1 91 ? 0.108 43.436 13.276 1.00 36.09 91 LEU A N 1
ATOM 622 C CA . LEU A 1 91 ? -0.200 43.976 11.941 1.00 36.09 91 LEU A CA 1
ATOM 623 C C . LEU A 1 91 ? 0.513 45.248 11.446 1.00 36.09 91 LEU A C 1
ATOM 625 O O . LEU A 1 91 ? 0.438 46.308 12.058 1.00 36.09 91 LEU A O 1
ATOM 629 N N . GLY A 1 92 ? 1.007 45.176 10.207 1.00 31.59 92 GLY A N 1
ATOM 630 C CA . GLY A 1 92 ? 1.359 46.356 9.420 1.00 31.59 92 GLY A CA 1
ATOM 631 C C . GLY A 1 92 ? 1.896 46.006 8.038 1.00 31.59 92 GLY A C 1
ATOM 632 O O . GLY A 1 92 ? 3.100 46.000 7.823 1.00 31.59 92 GLY A O 1
ATOM 633 N N . ALA A 1 93 ? 0.997 45.704 7.101 1.00 40.28 93 ALA A N 1
ATOM 634 C CA . ALA A 1 93 ? 1.300 45.717 5.677 1.00 40.28 93 ALA A CA 1
ATOM 635 C C . ALA A 1 93 ? 1.473 47.166 5.205 1.00 40.28 93 ALA A C 1
ATOM 637 O O . ALA A 1 93 ? 0.601 47.985 5.478 1.00 40.28 93 ALA A O 1
ATOM 638 N N . MET A 1 94 ? 2.540 47.461 4.462 1.00 37.69 94 MET A N 1
ATOM 639 C CA . MET A 1 94 ? 2.635 48.621 3.571 1.00 37.69 94 MET A CA 1
ATOM 640 C C . MET A 1 94 ? 3.789 48.402 2.582 1.00 37.69 94 MET A C 1
ATOM 642 O O . MET A 1 94 ? 4.953 48.341 2.965 1.00 37.69 94 MET A O 1
ATOM 646 N N . MET A 1 95 ? 3.440 48.256 1.303 1.00 45.72 95 MET A N 1
ATOM 647 C CA . MET A 1 95 ? 4.353 48.461 0.173 1.00 45.72 95 MET A CA 1
ATOM 648 C C . MET A 1 95 ? 4.788 49.934 0.140 1.00 45.72 95 MET A C 1
ATOM 650 O O . MET A 1 95 ? 4.015 50.804 0.551 1.00 45.72 95 MET A O 1
ATOM 654 N N . PRO A 1 96 ? 5.948 50.232 -0.463 1.00 54.69 96 PRO A N 1
ATOM 655 C CA . PRO A 1 96 ? 5.861 51.120 -1.615 1.00 54.69 96 PRO A CA 1
ATOM 656 C C . PRO A 1 96 ? 6.745 50.711 -2.799 1.00 54.69 96 PRO A C 1
ATOM 658 O O . PRO A 1 96 ? 7.859 50.210 -2.673 1.00 54.69 96 PRO A O 1
ATOM 661 N N . THR A 1 97 ? 6.182 50.997 -3.964 1.00 51.59 97 THR A N 1
ATOM 662 C CA . THR A 1 97 ? 6.804 51.228 -5.267 1.00 51.59 97 THR A CA 1
ATOM 663 C C . THR A 1 97 ? 7.754 52.430 -5.259 1.00 51.59 97 THR A C 1
ATOM 665 O O . THR A 1 97 ? 7.357 53.485 -4.777 1.00 51.59 97 THR A O 1
ATOM 668 N N . ASP A 1 98 ? 8.923 52.300 -5.893 1.00 38.66 98 ASP A N 1
ATOM 669 C CA . ASP A 1 98 ? 9.550 53.324 -6.758 1.00 38.66 98 ASP A CA 1
ATOM 670 C C . ASP A 1 98 ? 10.693 52.630 -7.536 1.00 38.66 98 ASP A C 1
ATOM 672 O O . ASP A 1 98 ? 11.498 51.911 -6.952 1.00 38.66 98 ASP A O 1
ATOM 676 N N . MET A 1 99 ? 10.649 52.506 -8.862 1.00 38.25 99 MET A N 1
ATOM 677 C CA . MET A 1 99 ? 10.897 53.516 -9.900 1.00 38.25 99 MET A CA 1
ATOM 678 C C . MET A 1 99 ? 12.385 53.895 -10.026 1.00 38.25 99 MET A C 1
ATOM 680 O O . MET A 1 99 ? 12.940 54.644 -9.239 1.00 38.25 99 MET A O 1
ATOM 684 N N . SER A 1 100 ? 12.980 53.343 -11.089 1.00 45.75 100 SER A N 1
ATOM 685 C CA . SER A 1 100 ? 13.954 53.957 -11.998 1.00 45.75 100 SER A CA 1
ATOM 686 C C . SER A 1 100 ? 15.180 54.666 -11.413 1.00 45.75 100 SER A C 1
ATOM 688 O O . SER A 1 100 ? 15.072 55.751 -10.857 1.00 45.75 100 SER A O 1
ATOM 690 N N . SER A 1 101 ? 16.376 54.183 -11.774 1.00 37.72 101 SER A N 1
ATOM 691 C CA . SER A 1 101 ? 17.329 54.924 -12.629 1.00 37.72 101 SER A CA 1
ATOM 692 C C . SER A 1 101 ? 18.777 54.435 -12.452 1.00 37.72 101 SER A C 1
ATOM 694 O O . SER A 1 101 ? 19.163 53.969 -11.386 1.00 37.72 101 SER A O 1
ATOM 696 N N . TRP A 1 102 ? 19.563 54.679 -13.507 1.00 39.56 102 TRP A N 1
ATOM 697 C CA . TRP A 1 102 ? 21.030 54.737 -13.598 1.00 39.56 102 TRP A CA 1
ATOM 698 C C . TRP A 1 102 ? 21.768 53.492 -14.115 1.00 39.56 102 TRP A C 1
ATOM 700 O O . TRP A 1 102 ? 22.189 52.619 -13.372 1.00 39.56 102 TRP A O 1
ATOM 710 N N . GLY A 1 103 ? 22.052 53.537 -15.422 1.00 36.69 103 GLY A N 1
ATOM 711 C CA . GLY A 1 103 ? 23.443 53.670 -15.866 1.00 36.69 103 GLY A CA 1
ATOM 712 C C . GLY A 1 103 ? 24.217 52.387 -16.169 1.00 36.69 103 GLY A C 1
ATOM 713 O O . GLY A 1 103 ? 24.903 51.844 -15.315 1.00 36.69 103 GLY A O 1
ATOM 714 N N . ALA A 1 104 ? 24.244 52.011 -17.449 1.00 43.47 104 ALA A N 1
ATOM 715 C CA . ALA A 1 104 ? 25.470 51.509 -18.086 1.00 43.47 104 ALA A CA 1
ATOM 716 C C . ALA A 1 104 ? 26.508 52.667 -18.138 1.00 43.47 104 ALA A C 1
ATOM 718 O O . ALA A 1 104 ? 26.058 53.818 -18.119 1.00 43.47 104 ALA A O 1
ATOM 719 N N . PRO A 1 105 ? 27.842 52.456 -18.256 1.00 53.03 105 PRO A N 1
ATOM 720 C CA . PRO A 1 105 ? 28.484 51.360 -18.993 1.00 53.03 105 PRO A CA 1
ATOM 721 C C . PRO A 1 105 ? 29.753 50.766 -18.340 1.00 53.03 105 PRO A C 1
ATOM 723 O O . PRO A 1 105 ? 30.431 51.394 -17.534 1.00 53.03 105 PRO A O 1
ATOM 726 N N . GLY A 1 106 ? 30.133 49.555 -18.747 1.00 40.75 106 GLY A N 1
ATOM 727 C CA . GLY A 1 106 ? 31.364 48.933 -18.263 1.00 40.75 106 GLY A CA 1
ATOM 728 C C . GLY A 1 106 ? 31.736 47.689 -19.048 1.00 40.75 106 GLY A C 1
ATOM 729 O O . GLY A 1 106 ? 31.400 46.577 -18.668 1.00 40.75 106 GLY A O 1
ATOM 730 N N . SER A 1 107 ? 32.426 47.900 -20.159 1.00 49.62 107 SER A N 1
ATOM 731 C CA . SER A 1 107 ? 33.168 46.893 -20.908 1.00 49.62 107 SER A CA 1
ATOM 732 C C . SER A 1 107 ? 34.238 46.226 -20.036 1.00 49.62 107 SER A C 1
ATOM 734 O O . SER A 1 107 ? 35.211 46.875 -19.657 1.00 49.62 107 SER A O 1
ATOM 736 N N . CYS A 1 108 ? 34.106 44.923 -19.796 1.00 41.72 108 CYS A N 1
ATOM 737 C CA . CYS A 1 108 ? 35.204 44.055 -19.386 1.00 41.72 108 CYS A CA 1
ATOM 738 C C . CYS A 1 108 ? 35.247 42.835 -20.315 1.00 41.72 108 CYS A C 1
ATOM 740 O O . CYS A 1 108 ? 34.461 41.897 -20.221 1.00 41.72 108 CYS A O 1
ATOM 742 N N . LEU A 1 109 ? 36.180 42.889 -21.265 1.00 49.94 109 LEU A N 1
ATOM 743 C CA . LEU A 1 109 ? 36.659 41.728 -22.000 1.00 49.94 109 LEU A CA 1
ATOM 744 C C . LEU A 1 109 ? 37.423 40.849 -21.006 1.00 49.94 109 LEU A C 1
ATOM 746 O O . LEU A 1 109 ? 38.576 41.124 -20.687 1.00 49.94 109 LEU A O 1
ATOM 750 N N . GLY A 1 110 ? 36.751 39.828 -20.485 1.00 43.25 110 GLY A N 1
ATOM 751 C CA . GLY A 1 110 ? 37.359 38.738 -19.735 1.00 43.25 110 GLY A CA 1
ATOM 752 C C . GLY A 1 110 ? 37.153 37.445 -20.505 1.00 43.25 110 GLY A C 1
ATOM 753 O O . GLY A 1 110 ? 36.154 36.763 -20.305 1.00 43.25 110 GLY A O 1
ATOM 754 N N . ALA A 1 111 ? 38.083 37.128 -21.406 1.00 48.34 111 ALA A N 1
ATOM 755 C CA . ALA A 1 111 ? 38.235 35.782 -21.940 1.00 48.34 111 ALA A CA 1
ATOM 756 C C . ALA A 1 111 ? 38.797 34.899 -20.815 1.00 48.34 111 ALA A C 1
ATOM 758 O O . ALA A 1 111 ? 40.005 34.735 -20.680 1.00 48.34 111 ALA A O 1
ATOM 759 N N . GLY A 1 112 ? 37.908 34.427 -19.944 1.00 40.22 112 GLY A N 1
ATOM 760 C CA . GLY A 1 112 ? 38.172 33.275 -19.102 1.00 40.22 112 GLY A CA 1
ATOM 761 C C . GLY A 1 112 ? 37.827 32.043 -19.917 1.00 40.22 112 GLY A C 1
ATOM 762 O O . GLY A 1 112 ? 36.655 31.811 -20.208 1.00 40.22 112 GLY A O 1
ATOM 763 N N . GLU A 1 113 ? 38.847 31.298 -20.322 1.00 45.34 113 GLU A N 1
ATOM 764 C CA . GLU A 1 113 ? 38.714 29.910 -20.746 1.00 45.34 113 GLU A CA 1
ATOM 765 C C . GLU A 1 113 ? 38.145 29.138 -19.550 1.00 45.34 113 GLU A C 1
ATOM 767 O O . GLU A 1 113 ? 38.864 28.732 -18.642 1.00 45.34 113 GLU A O 1
ATOM 772 N N . TYR A 1 114 ? 36.818 29.035 -19.490 1.00 46.88 114 TYR A N 1
ATOM 773 C CA . TYR A 1 114 ? 36.175 28.023 -18.679 1.00 46.88 114 TYR A CA 1
ATOM 774 C C . TYR A 1 114 ? 36.372 26.721 -19.449 1.00 46.88 114 TYR A C 1
ATOM 776 O O . TYR A 1 114 ? 35.772 26.509 -20.503 1.00 46.88 114 TYR A O 1
ATOM 784 N N . GLU A 1 115 ? 37.274 25.873 -18.960 1.00 47.22 115 GLU A N 1
ATOM 785 C CA . GLU A 1 115 ? 37.199 24.457 -19.277 1.00 47.22 115 GLU A CA 1
ATOM 786 C C . GLU A 1 115 ? 35.800 24.017 -18.853 1.00 47.22 115 GLU A C 1
ATOM 788 O O . GLU A 1 115 ? 35.453 24.001 -17.672 1.00 47.22 115 GLU A O 1
ATOM 793 N N . ALA A 1 116 ? 34.941 23.811 -19.849 1.00 50.19 116 ALA A N 1
ATOM 794 C CA . ALA A 1 116 ? 33.656 23.188 -19.658 1.00 50.19 116 ALA A CA 1
ATOM 795 C C . ALA A 1 116 ? 33.957 21.761 -19.206 1.00 50.19 116 ALA A C 1
ATOM 797 O O . ALA A 1 116 ? 34.181 20.890 -20.044 1.00 50.19 116 ALA A O 1
ATOM 798 N N . ASP A 1 117 ? 34.022 21.565 -17.886 1.00 46.00 117 ASP A N 1
ATOM 799 C CA . ASP A 1 117 ? 33.896 20.257 -17.259 1.00 46.00 117 ASP A CA 1
ATOM 800 C C . ASP A 1 117 ? 32.779 19.537 -18.008 1.00 46.00 117 ASP A C 1
ATOM 802 O O . ASP A 1 117 ? 31.642 20.026 -18.047 1.00 46.00 117 ASP A O 1
ATOM 806 N N . GLU A 1 118 ? 33.145 18.447 -18.689 1.00 51.12 118 GLU A N 1
ATOM 807 C CA . GLU A 1 118 ? 32.223 17.575 -19.397 1.00 51.12 118 GLU A CA 1
ATOM 808 C C . GLU A 1 118 ? 31.102 17.240 -18.425 1.00 51.12 118 GLU A C 1
ATOM 810 O O . GLU A 1 118 ? 31.250 16.411 -17.523 1.00 51.12 118 GLU A O 1
ATOM 815 N N . ALA A 1 119 ? 29.981 17.942 -18.591 1.00 50.59 119 ALA A N 1
ATOM 816 C CA . ALA A 1 119 ? 28.755 17.646 -17.900 1.00 50.59 119 ALA A CA 1
ATOM 817 C C . ALA A 1 119 ? 28.544 16.151 -18.088 1.00 50.59 119 ALA A C 1
ATOM 819 O O . ALA A 1 119 ? 28.458 15.669 -19.217 1.00 50.59 119 ALA A O 1
ATOM 820 N N . HIS A 1 120 ? 28.547 15.424 -16.976 1.00 54.50 120 HIS A N 1
ATOM 821 C CA . HIS A 1 120 ? 28.247 14.010 -16.920 1.00 54.50 120 HIS A CA 1
ATOM 822 C C . HIS A 1 120 ? 26.798 13.873 -17.396 1.00 54.50 120 HIS A C 1
ATOM 824 O O . HIS A 1 120 ? 25.865 13.940 -16.598 1.00 54.50 120 HIS A O 1
ATOM 830 N N . ILE A 1 121 ? 26.597 13.829 -18.718 1.00 53.97 121 ILE A N 1
ATOM 831 C CA . ILE A 1 121 ? 25.293 13.630 -19.334 1.00 53.97 121 ILE A CA 1
ATOM 832 C C . ILE A 1 121 ? 24.876 12.251 -18.832 1.00 53.97 121 ILE A C 1
ATOM 834 O O . ILE A 1 121 ? 25.539 11.269 -19.184 1.00 53.97 121 ILE A O 1
ATOM 838 N N . PRO A 1 122 ? 23.852 12.149 -17.962 1.00 57.44 122 PRO A N 1
ATOM 839 C CA . PRO A 1 122 ? 23.390 10.849 -17.519 1.00 57.44 122 PRO A CA 1
ATOM 840 C C . PRO A 1 122 ? 23.039 10.049 -18.777 1.00 57.44 122 PRO A C 1
ATOM 842 O O . PRO A 1 122 ? 22.455 10.623 -19.706 1.00 57.44 122 PRO A O 1
ATOM 845 N N . PRO A 1 123 ? 23.440 8.768 -18.857 1.00 57.59 123 PRO A N 1
ATOM 846 C CA . PRO A 1 123 ? 23.208 7.973 -20.050 1.00 57.59 123 PRO A CA 1
ATOM 847 C C . PRO A 1 123 ? 21.726 8.071 -20.430 1.00 57.59 123 PRO A C 1
ATOM 849 O O . PRO A 1 123 ? 20.874 8.007 -19.536 1.00 57.59 123 PRO A O 1
ATOM 852 N N . PRO A 1 124 ? 21.403 8.276 -21.722 1.00 51.38 124 PRO A N 1
ATOM 853 C CA . PRO A 1 124 ? 20.021 8.360 -22.160 1.00 51.38 124 PRO A CA 1
ATOM 854 C C . PRO A 1 124 ? 19.301 7.094 -21.704 1.00 51.38 124 PRO A C 1
ATOM 856 O O . PRO A 1 124 ? 19.692 5.981 -22.058 1.00 51.38 124 PRO A O 1
ATOM 859 N N . VAL A 1 125 ? 18.279 7.274 -20.867 1.00 56.84 125 VAL A N 1
ATOM 860 C CA . VAL A 1 125 ? 17.455 6.164 -20.398 1.00 56.84 125 VAL A CA 1
ATOM 861 C C . VAL A 1 125 ? 16.806 5.549 -21.640 1.00 56.84 125 VAL A C 1
ATOM 863 O O . VAL A 1 125 ? 16.238 6.301 -22.439 1.00 56.84 125 VAL A O 1
ATOM 866 N N . PRO A 1 126 ? 16.943 4.231 -21.868 1.00 56.25 126 PRO A N 1
ATOM 867 C CA . PRO A 1 126 ? 16.515 3.614 -23.113 1.00 56.25 126 PRO A CA 1
ATOM 868 C C . PRO A 1 126 ? 15.031 3.905 -23.359 1.00 56.25 126 PRO A C 1
ATOM 870 O O . PRO A 1 126 ? 14.171 3.587 -22.537 1.00 56.25 126 PRO A O 1
ATOM 873 N N . SER A 1 127 ? 14.734 4.539 -24.495 1.00 55.34 127 SER A N 1
ATOM 874 C CA . SER A 1 127 ? 13.376 4.654 -25.023 1.00 55.34 127 SER A CA 1
ATOM 875 C C . SER A 1 127 ? 12.810 3.250 -25.219 1.00 55.34 127 SER A C 1
ATOM 877 O O . SER A 1 127 ? 13.541 2.408 -25.736 1.00 55.34 127 SER A O 1
ATOM 879 N N . ALA A 1 128 ? 11.556 3.034 -24.790 1.00 55.62 128 ALA A N 1
ATOM 880 C CA . ALA A 1 128 ? 10.810 1.770 -24.815 1.00 55.62 128 ALA A CA 1
ATOM 881 C C . ALA A 1 128 ? 11.425 0.739 -25.767 1.00 55.62 128 ALA A C 1
ATOM 883 O O . ALA A 1 128 ? 11.352 0.896 -26.985 1.00 55.62 128 ALA A O 1
ATOM 884 N N . SER A 1 129 ? 12.095 -0.266 -25.205 1.00 56.03 129 SER A N 1
ATOM 885 C CA . SER A 1 129 ? 12.663 -1.344 -25.996 1.00 56.03 129 SER A CA 1
ATOM 886 C C . SER A 1 129 ? 11.535 -1.975 -26.817 1.00 56.03 129 SER A C 1
ATOM 888 O O . SER A 1 129 ? 10.517 -2.375 -26.257 1.00 56.03 129 SER A O 1
ATOM 890 N N . ASP A 1 130 ? 11.715 -2.104 -28.135 1.00 66.56 130 ASP A N 1
ATOM 891 C CA . ASP A 1 130 ? 10.824 -2.854 -29.048 1.00 66.56 130 ASP A CA 1
ATOM 892 C C . ASP A 1 130 ? 10.802 -4.376 -28.735 1.00 66.56 130 ASP A C 1
ATOM 894 O O . ASP A 1 130 ? 10.496 -5.218 -29.580 1.00 66.56 130 ASP A O 1
ATOM 898 N N . GLY A 1 131 ? 11.191 -4.755 -27.516 1.00 79.94 131 GLY A N 1
ATOM 899 C CA . GLY A 1 131 ? 11.257 -6.116 -27.026 1.00 79.94 131 GLY A CA 1
ATOM 900 C C . GLY A 1 131 ? 9.903 -6.637 -26.542 1.00 79.94 131 GLY A C 1
ATOM 901 O O . GLY A 1 131 ? 8.920 -5.897 -26.430 1.00 79.94 131 GLY A O 1
ATOM 902 N N . PRO A 1 132 ? 9.835 -7.941 -26.229 1.00 91.00 132 PRO A N 1
ATOM 903 C CA . PRO A 1 132 ? 8.637 -8.526 -25.654 1.00 91.00 132 PRO A CA 1
ATOM 904 C C . PRO A 1 132 ? 8.303 -7.835 -24.325 1.00 91.00 132 PRO A C 1
ATOM 906 O O . PRO A 1 132 ? 9.184 -7.561 -23.507 1.00 91.00 132 PRO A O 1
ATOM 909 N N . SER A 1 133 ? 7.017 -7.566 -24.111 1.00 93.38 133 SER A N 1
ATOM 910 C CA . SER A 1 133 ? 6.505 -6.905 -22.912 1.00 93.38 133 SER A CA 1
ATOM 911 C C . SER A 1 133 ? 5.287 -7.633 -22.356 1.00 93.38 133 SER A C 1
ATOM 913 O O . SER A 1 133 ? 4.606 -8.370 -23.068 1.00 93.38 133 SER A O 1
ATOM 915 N N . VAL A 1 134 ? 5.026 -7.417 -21.071 1.00 94.81 134 VAL A N 1
ATOM 916 C CA . VAL A 1 134 ? 3.861 -7.925 -20.348 1.00 94.81 134 VAL A CA 1
ATOM 917 C C . VAL A 1 134 ? 3.038 -6.760 -19.812 1.00 94.81 134 VAL A C 1
ATOM 919 O O . VAL A 1 134 ? 3.584 -5.741 -19.383 1.00 94.81 134 VAL A O 1
ATOM 922 N N . THR A 1 135 ? 1.717 -6.908 -19.837 1.00 95.25 135 THR A N 1
ATOM 923 C CA . THR A 1 135 ? 0.794 -5.939 -19.245 1.00 95.25 135 THR A CA 1
ATOM 924 C C . THR A 1 135 ? 0.585 -6.253 -17.767 1.00 95.25 135 THR A C 1
ATOM 926 O O . THR A 1 135 ? 0.284 -7.390 -17.408 1.00 95.25 135 THR A O 1
ATOM 929 N N . VAL A 1 136 ? 0.715 -5.249 -16.903 1.00 95.44 136 VAL A N 1
ATOM 930 C CA . VAL A 1 136 ? 0.509 -5.388 -15.456 1.00 95.44 136 VAL A CA 1
ATOM 931 C C . VAL A 1 136 ? -0.255 -4.191 -14.899 1.00 95.44 136 VAL A C 1
ATOM 933 O O . VAL A 1 136 ? -0.082 -3.058 -15.357 1.00 95.44 136 VAL A O 1
ATOM 936 N N . SER A 1 137 ? -1.076 -4.419 -13.872 1.00 96.62 137 SER A N 1
ATOM 937 C CA . SER A 1 137 ? -1.683 -3.319 -13.122 1.00 96.62 137 SER A CA 1
ATOM 938 C C . SER A 1 137 ? -0.586 -2.512 -12.426 1.00 96.62 137 SER A C 1
ATOM 940 O O . SER A 1 137 ? 0.353 -3.078 -11.877 1.00 96.62 137 SER A O 1
ATOM 942 N N . ALA A 1 138 ? -0.703 -1.192 -12.408 1.00 97.69 138 ALA A N 1
ATOM 943 C CA . ALA A 1 138 ? 0.291 -0.281 -11.868 1.00 97.69 138 ALA A CA 1
ATOM 944 C C . ALA A 1 138 ? -0.350 0.776 -10.969 1.00 97.69 138 ALA A C 1
ATOM 946 O O . ALA A 1 138 ? -1.473 1.233 -11.209 1.00 97.69 138 ALA A O 1
ATOM 947 N N . LEU A 1 139 ? 0.390 1.204 -9.948 1.00 97.75 139 LEU A N 1
ATOM 948 C CA . LEU A 1 139 ? -0.017 2.249 -9.017 1.00 97.75 139 LEU A CA 1
ATOM 949 C C . LEU A 1 139 ? 1.094 3.282 -8.853 1.00 97.75 139 LEU A C 1
ATOM 951 O O . LEU A 1 139 ? 2.229 2.948 -8.513 1.00 97.75 139 LEU A O 1
ATOM 955 N N . SER A 1 140 ? 0.757 4.555 -9.060 1.00 97.75 140 SER A N 1
ATOM 956 C CA . SER A 1 140 ? 1.685 5.649 -8.790 1.00 97.75 140 SER A CA 1
ATOM 957 C C . SER A 1 140 ? 1.658 6.044 -7.320 1.00 97.75 140 SER A C 1
ATOM 959 O O . SER A 1 140 ? 0.597 6.282 -6.735 1.00 97.75 140 SER A O 1
ATOM 961 N N . MET A 1 141 ? 2.847 6.152 -6.738 1.00 96.75 141 MET A N 1
ATOM 962 C CA . MET A 1 141 ? 3.060 6.510 -5.340 1.00 96.75 141 MET A CA 1
ATOM 963 C C . MET A 1 141 ? 4.106 7.613 -5.258 1.00 96.75 141 MET A C 1
ATOM 965 O O . MET A 1 141 ? 4.970 7.732 -6.127 1.00 96.75 141 MET A O 1
ATOM 969 N N . ARG A 1 142 ? 3.993 8.478 -4.255 1.00 97.00 142 ARG A N 1
ATOM 970 C CA . ARG A 1 142 ? 5.004 9.506 -3.992 1.00 97.00 142 ARG A CA 1
ATOM 971 C C . ARG A 1 142 ? 6.094 8.925 -3.102 1.00 97.00 142 ARG A C 1
ATOM 973 O O . ARG A 1 142 ? 5.804 8.064 -2.270 1.00 97.00 142 ARG A O 1
ATOM 980 N N . GLN A 1 143 ? 7.322 9.415 -3.245 1.00 96.81 143 GLN A N 1
ATOM 981 C CA . GLN A 1 143 ? 8.336 9.177 -2.218 1.00 96.81 143 GLN A CA 1
ATOM 982 C C . GLN A 1 143 ? 7.928 9.849 -0.898 1.00 96.81 143 GLN A C 1
ATOM 984 O O . GLN A 1 143 ? 7.247 10.878 -0.951 1.00 96.81 143 GLN A O 1
ATOM 989 N N . PRO A 1 144 ? 8.283 9.270 0.266 1.00 97.06 144 PRO A N 1
ATOM 990 C CA . PRO A 1 144 ? 9.099 8.057 0.455 1.00 97.06 144 PRO A CA 1
ATOM 991 C C . PRO A 1 144 ? 8.306 6.730 0.437 1.00 97.06 144 PRO A C 1
ATOM 993 O O . PRO A 1 144 ? 8.843 5.660 0.688 1.00 97.06 144 PRO A O 1
ATOM 996 N N . PHE A 1 145 ? 6.996 6.745 0.187 1.00 98.12 145 PHE A N 1
ATOM 997 C CA . PHE A 1 145 ? 6.166 5.544 0.379 1.00 98.12 145 PHE A CA 1
ATOM 998 C C . PHE A 1 145 ? 6.416 4.451 -0.663 1.00 98.12 145 PHE A C 1
ATOM 1000 O O . PHE A 1 145 ? 6.248 3.273 -0.359 1.00 98.12 145 PHE A O 1
ATOM 1007 N N . ALA A 1 146 ? 6.841 4.831 -1.872 1.00 97.94 146 ALA A N 1
ATOM 1008 C CA . ALA A 1 146 ? 7.225 3.875 -2.906 1.00 97.94 146 ALA A CA 1
ATOM 1009 C C . ALA A 1 146 ? 8.464 3.057 -2.498 1.00 97.94 146 ALA A C 1
ATOM 1011 O O . ALA A 1 146 ? 8.456 1.834 -2.639 1.00 97.94 146 ALA A O 1
ATOM 1012 N N . SER A 1 147 ? 9.506 3.711 -1.963 1.00 97.50 147 SER A N 1
ATOM 1013 C CA . SER A 1 147 ? 10.707 3.022 -1.476 1.00 97.50 147 SER A CA 1
ATOM 1014 C C . SER A 1 147 ? 10.398 2.166 -0.251 1.00 97.50 147 SER A C 1
ATOM 1016 O O . SER A 1 147 ? 10.792 1.005 -0.221 1.00 97.50 147 SER A O 1
ATOM 1018 N N . LEU A 1 148 ? 9.606 2.665 0.704 1.00 98.25 148 LEU A N 1
ATOM 1019 C CA . LEU A 1 148 ? 9.212 1.893 1.891 1.00 98.25 148 LEU A CA 1
ATOM 1020 C C . LEU A 1 148 ? 8.497 0.577 1.554 1.00 98.25 148 LEU A C 1
ATOM 1022 O O . LEU A 1 148 ? 8.705 -0.421 2.244 1.00 98.25 148 LEU A O 1
ATOM 1026 N N . ILE A 1 149 ? 7.673 0.561 0.504 1.00 98.38 149 ILE A N 1
ATOM 1027 C CA . ILE A 1 149 ? 7.019 -0.663 0.022 1.00 98.38 149 ILE A CA 1
ATOM 1028 C C . ILE A 1 149 ? 8.044 -1.631 -0.569 1.00 98.38 149 ILE A C 1
ATOM 1030 O O . ILE A 1 149 ? 8.051 -2.809 -0.226 1.00 98.38 149 ILE A O 1
ATOM 1034 N N . LEU A 1 150 ? 8.936 -1.145 -1.433 1.00 97.44 150 LEU A N 1
ATOM 1035 C CA . LEU A 1 150 ? 9.896 -1.998 -2.138 1.00 97.44 150 LEU A CA 1
ATOM 1036 C C . LEU A 1 150 ? 11.079 -2.455 -1.272 1.00 97.44 150 LEU A C 1
ATOM 1038 O O . LEU A 1 150 ? 11.698 -3.472 -1.573 1.00 97.44 150 LEU A O 1
ATOM 1042 N N . HIS A 1 151 ? 11.347 -1.763 -0.164 1.00 96.62 151 HIS A N 1
ATOM 1043 C CA . HIS A 1 151 ? 12.213 -2.244 0.918 1.00 96.62 151 HIS A CA 1
ATOM 1044 C C . HIS A 1 151 ? 11.505 -3.236 1.855 1.00 96.62 151 HIS A C 1
ATOM 1046 O O . HIS A 1 151 ? 12.137 -3.769 2.762 1.00 96.62 151 HIS A O 1
ATOM 1052 N N . GLY A 1 152 ? 10.203 -3.481 1.670 1.00 96.12 152 GLY A N 1
ATOM 1053 C CA . GLY A 1 152 ? 9.420 -4.400 2.501 1.00 96.12 152 GLY A CA 1
ATOM 1054 C C . GLY A 1 152 ? 9.106 -3.882 3.904 1.00 96.12 152 GLY A C 1
ATOM 1055 O O . GLY A 1 152 ? 8.742 -4.663 4.771 1.00 96.12 152 GLY A O 1
ATOM 1056 N N . VAL A 1 153 ? 9.242 -2.576 4.147 1.00 97.00 153 VAL A N 1
ATOM 1057 C CA . VAL A 1 153 ? 8.950 -1.958 5.453 1.00 97.00 153 VAL A CA 1
ATOM 1058 C C . VAL A 1 153 ? 7.475 -1.576 5.580 1.00 97.00 153 VAL A C 1
ATOM 1060 O O . VAL A 1 153 ? 6.900 -1.663 6.667 1.00 97.00 153 VAL A O 1
ATOM 1063 N N . LYS A 1 154 ? 6.869 -1.130 4.473 1.00 98.00 154 LYS A N 1
ATOM 1064 C CA . LYS A 1 154 ? 5.439 -0.830 4.368 1.00 98.00 154 LYS A CA 1
ATOM 1065 C C . LYS A 1 154 ? 4.735 -1.991 3.671 1.00 98.00 154 LYS A C 1
ATOM 1067 O O . LYS A 1 154 ? 4.738 -2.081 2.447 1.00 98.00 154 LYS A O 1
ATOM 1072 N N . GLU A 1 155 ? 4.121 -2.854 4.468 1.00 97.31 155 GLU A N 1
ATOM 1073 C CA . GLU A 1 155 ? 3.443 -4.075 4.008 1.00 97.31 155 GLU A CA 1
ATOM 1074 C C . GLU A 1 155 ? 1.950 -3.855 3.722 1.00 97.31 155 GLU A C 1
ATOM 1076 O O . GLU A 1 155 ? 1.319 -4.659 3.042 1.00 97.31 155 GLU A O 1
ATOM 1081 N N . LEU A 1 156 ? 1.373 -2.753 4.216 1.00 98.19 156 LEU A N 1
ATOM 1082 C CA . LEU A 1 156 ? -0.019 -2.384 3.955 1.00 98.19 156 LEU A CA 1
ATOM 1083 C C . LEU A 1 156 ? -0.101 -1.043 3.224 1.00 98.19 156 LEU A C 1
ATOM 1085 O O . LEU A 1 156 ? 0.436 -0.032 3.682 1.00 98.19 156 LEU A O 1
ATOM 1089 N N . GLU A 1 157 ? -0.832 -0.991 2.115 1.00 97.75 157 GLU A N 1
ATOM 1090 C CA . GLU A 1 157 ? -1.219 0.265 1.473 1.00 97.75 157 GLU A CA 1
ATOM 1091 C C . GLU A 1 157 ? -2.544 0.773 2.047 1.00 97.75 157 GLU A C 1
ATOM 1093 O O . GLU A 1 157 ? -3.540 0.055 2.052 1.00 97.75 157 GLU A O 1
ATOM 1098 N N . ALA A 1 158 ? -2.565 2.028 2.503 1.00 96.88 158 ALA A N 1
ATOM 1099 C CA . ALA A 1 158 ? -3.714 2.635 3.171 1.00 96.88 158 ALA A CA 1
ATOM 1100 C C . ALA A 1 158 ? -4.346 3.714 2.286 1.00 96.88 158 ALA A C 1
ATOM 1102 O O . ALA A 1 158 ? -3.661 4.622 1.810 1.00 96.88 158 ALA A O 1
ATOM 1103 N N . ARG A 1 159 ? -5.662 3.632 2.054 1.00 95.94 159 ARG A N 1
ATOM 1104 C CA . ARG A 1 159 ? -6.412 4.593 1.226 1.00 95.94 159 ARG A CA 1
ATOM 1105 C C . ARG A 1 159 ? -7.799 4.866 1.788 1.00 95.94 159 ARG A C 1
ATOM 1107 O O . ARG A 1 159 ? -8.503 3.953 2.188 1.00 95.94 159 ARG A O 1
ATOM 1114 N N . HIS A 1 160 ? -8.278 6.106 1.689 1.00 95.31 160 HIS A N 1
ATOM 1115 C CA . HIS A 1 160 ? -9.660 6.450 2.075 1.00 95.31 160 HIS A CA 1
ATOM 1116 C C . HIS A 1 160 ? -10.740 5.885 1.136 1.00 95.31 160 HIS A C 1
ATOM 1118 O O . HIS A 1 160 ? -11.927 5.940 1.439 1.00 95.31 160 HIS A O 1
ATOM 1124 N N . ARG A 1 161 ? -10.353 5.355 -0.029 1.00 94.69 161 ARG A N 1
ATOM 1125 C CA . ARG A 1 161 ? -11.253 4.653 -0.952 1.00 94.69 161 ARG A CA 1
ATOM 1126 C C . ARG A 1 161 ? -10.674 3.274 -1.266 1.00 94.69 161 ARG A C 1
ATOM 1128 O O . ARG A 1 161 ? -9.452 3.182 -1.395 1.00 94.69 161 ARG A O 1
ATOM 1135 N N . PRO A 1 162 ? -11.509 2.243 -1.487 1.00 94.62 162 PRO A N 1
ATOM 1136 C CA . PRO A 1 162 ? -11.070 0.867 -1.732 1.00 94.62 162 PRO A CA 1
ATOM 1137 C C . PRO A 1 162 ? -10.547 0.678 -3.168 1.00 94.62 162 PRO A C 1
ATOM 1139 O O . PRO A 1 162 ? -11.032 -0.161 -3.920 1.00 94.62 162 PRO A O 1
ATOM 1142 N N . ALA A 1 163 ? -9.581 1.500 -3.588 1.00 92.62 163 ALA A N 1
ATOM 1143 C CA . ALA A 1 163 ? -9.119 1.575 -4.975 1.00 92.62 163 ALA A CA 1
ATOM 1144 C C . ALA A 1 163 ? -8.463 0.278 -5.475 1.00 92.62 163 ALA A C 1
ATOM 1146 O O . ALA A 1 163 ? -8.458 0.041 -6.677 1.00 92.62 163 ALA A O 1
ATOM 1147 N N . LEU A 1 164 ? -7.933 -0.542 -4.565 1.00 94.94 164 LEU A N 1
ATOM 1148 C CA . LEU A 1 164 ? -7.248 -1.798 -4.873 1.00 94.94 164 LEU A CA 1
ATOM 1149 C C . LEU A 1 164 ? -8.098 -3.042 -4.580 1.00 94.94 164 LEU A C 1
ATOM 1151 O O . LEU A 1 164 ? -7.637 -4.147 -4.812 1.00 94.94 164 LEU A O 1
ATOM 1155 N N . LYS A 1 165 ? -9.363 -2.889 -4.160 1.00 93.19 165 LYS A N 1
ATOM 1156 C CA . LYS A 1 165 ? -10.226 -4.021 -3.766 1.00 93.19 165 LYS A CA 1
ATOM 1157 C C . LYS A 1 165 ? -10.437 -5.071 -4.865 1.00 93.19 165 LYS A C 1
ATOM 1159 O O . LYS A 1 165 ? -10.745 -6.216 -4.562 1.00 93.19 165 LYS A O 1
ATOM 1164 N N . HIS A 1 166 ? -10.314 -4.673 -6.129 1.00 91.50 166 HIS A N 1
ATOM 1165 C CA . HIS A 1 166 ? -10.479 -5.551 -7.294 1.00 91.50 166 HIS A CA 1
ATOM 1166 C C . HIS A 1 166 ? -9.152 -5.892 -7.983 1.00 91.50 166 HIS A C 1
ATOM 1168 O O . HIS A 1 166 ? -9.162 -6.437 -9.083 1.00 91.50 166 HIS A O 1
ATOM 1174 N N . VAL A 1 167 ? -8.024 -5.535 -7.371 1.00 90.69 167 VAL A N 1
ATOM 1175 C CA . VAL A 1 167 ? -6.688 -5.874 -7.859 1.00 90.69 167 VAL A CA 1
ATOM 1176 C C . VAL A 1 167 ? -6.187 -7.037 -7.015 1.00 90.69 167 VAL A C 1
ATOM 1178 O O . VAL A 1 167 ? -6.168 -6.933 -5.796 1.00 90.69 167 VAL A O 1
ATOM 1181 N N . VAL A 1 168 ? -5.805 -8.134 -7.661 1.00 91.25 168 VAL A N 1
ATOM 1182 C CA . VAL A 1 168 ? -5.198 -9.306 -7.017 1.00 91.25 168 VAL A CA 1
ATOM 1183 C C . VAL A 1 168 ? -4.025 -9.750 -7.882 1.00 91.25 168 VAL A C 1
ATOM 1185 O O . VAL A 1 168 ? -4.132 -9.749 -9.110 1.00 91.25 168 VAL A O 1
ATOM 1188 N N . GLY A 1 169 ? -2.918 -10.127 -7.248 1.00 91.94 169 GLY A N 1
ATOM 1189 C CA . GLY A 1 169 ? -1.694 -10.533 -7.931 1.00 91.94 169 GLY A CA 1
ATOM 1190 C C . GLY A 1 169 ? -0.731 -9.367 -8.185 1.00 91.94 169 GLY A C 1
ATOM 1191 O O . GLY A 1 169 ? -0.755 -8.384 -7.442 1.00 91.94 169 GLY A O 1
ATOM 1192 N N . PRO A 1 170 ? 0.157 -9.464 -9.188 1.00 95.38 170 PRO A N 1
ATOM 1193 C CA . PRO A 1 170 ? 1.250 -8.512 -9.351 1.00 95.38 170 PRO A CA 1
ATOM 1194 C C . PRO A 1 170 ? 0.775 -7.085 -9.644 1.00 95.38 170 PRO A C 1
ATOM 1196 O O . PRO A 1 170 ? -0.047 -6.838 -10.528 1.00 95.38 170 PRO A O 1
ATOM 1199 N N . LEU A 1 171 ? 1.362 -6.134 -8.926 1.00 97.44 171 LEU A N 1
ATOM 1200 C CA . LEU A 1 171 ? 1.170 -4.701 -9.062 1.00 97.44 171 LEU A CA 1
ATOM 1201 C C . LEU A 1 171 ? 2.527 -4.021 -9.244 1.00 97.44 171 LEU A C 1
ATOM 1203 O O . LEU A 1 171 ? 3.420 -4.122 -8.404 1.00 97.44 171 LEU A O 1
ATOM 1207 N N . ALA A 1 172 ? 2.659 -3.274 -10.330 1.00 98.25 172 ALA A N 1
ATOM 1208 C CA . ALA A 1 172 ? 3.797 -2.413 -10.585 1.00 98.25 172 ALA A CA 1
ATOM 1209 C C . ALA A 1 172 ? 3.753 -1.141 -9.731 1.00 98.25 172 ALA A C 1
ATOM 1211 O O . ALA A 1 172 ? 2.747 -0.426 -9.682 1.00 98.25 172 ALA A O 1
ATOM 1212 N N . ILE A 1 173 ? 4.882 -0.826 -9.101 1.00 98.44 173 ILE A N 1
ATOM 1213 C CA . ILE A 1 173 ? 5.068 0.380 -8.298 1.00 98.44 173 ILE A CA 1
ATOM 1214 C C . ILE A 1 173 ? 5.746 1.446 -9.151 1.00 98.44 173 ILE A C 1
ATOM 1216 O O . ILE A 1 173 ? 6.917 1.333 -9.522 1.00 98.44 173 ILE A O 1
ATOM 1220 N N . HIS A 1 174 ? 4.989 2.499 -9.449 1.00 98.56 174 HIS A N 1
ATOM 1221 C CA . HIS A 1 174 ? 5.467 3.676 -10.159 1.00 98.56 174 HIS A CA 1
ATOM 1222 C C . HIS A 1 174 ? 5.824 4.795 -9.176 1.00 98.56 174 HIS A C 1
ATOM 1224 O O . HIS A 1 174 ? 4.978 5.250 -8.400 1.00 98.56 174 HIS A O 1
ATOM 1230 N N . VAL A 1 175 ? 7.038 5.331 -9.272 1.00 98.31 175 VAL A N 1
ATOM 1231 C CA . VAL A 1 175 ? 7.479 6.491 -8.491 1.00 98.31 175 VAL A CA 1
ATOM 1232 C C . VAL A 1 175 ? 7.026 7.767 -9.184 1.00 98.31 175 VAL A C 1
ATOM 1234 O O . VAL A 1 175 ? 7.389 8.058 -10.317 1.00 98.31 175 VAL A O 1
ATOM 1237 N N . SER A 1 176 ? 6.210 8.557 -8.500 1.00 96.81 176 SER A N 1
ATOM 1238 C CA . SER A 1 176 ? 5.709 9.829 -9.019 1.00 96.81 176 SER A CA 1
ATOM 1239 C C . SER A 1 176 ? 6.826 10.868 -9.165 1.00 96.81 176 SER A C 1
ATOM 1241 O O . SER A 1 176 ? 7.753 10.910 -8.361 1.00 96.81 176 SER A O 1
ATOM 1243 N N . HIS A 1 177 ? 6.688 11.774 -10.141 1.00 94.88 177 HIS A N 1
ATOM 1244 C CA . HIS A 1 177 ? 7.555 12.958 -10.244 1.00 94.88 177 HIS A CA 1
ATOM 1245 C C . HIS A 1 177 ? 7.437 13.889 -9.038 1.00 94.88 177 HIS A C 1
ATOM 1247 O O . HIS A 1 177 ? 8.393 14.556 -8.667 1.00 94.88 177 HIS A O 1
ATOM 1253 N N . LYS A 1 178 ? 6.242 13.961 -8.445 1.00 94.19 178 LYS A N 1
ATOM 1254 C CA . LYS A 1 178 ? 6.016 14.719 -7.217 1.00 94.19 178 LYS A CA 1
ATOM 1255 C C . LYS A 1 178 ? 6.308 13.822 -6.029 1.00 94.19 178 LYS A C 1
ATOM 1257 O O . LYS A 1 178 ? 5.657 12.788 -5.875 1.00 94.19 178 LYS A O 1
ATOM 1262 N N . GLU A 1 179 ? 7.233 14.249 -5.192 1.00 94.38 179 GLU A N 1
ATOM 1263 C CA . GLU A 1 179 ? 7.471 13.646 -3.889 1.00 94.38 179 GLU A CA 1
ATOM 1264 C C . GLU A 1 179 ? 6.540 14.236 -2.835 1.00 94.38 179 GLU A C 1
ATOM 1266 O O . GLU A 1 179 ? 5.951 15.308 -3.027 1.00 94.38 179 GLU A O 1
ATOM 1271 N N . GLU A 1 180 ? 6.388 13.523 -1.725 1.00 95.50 180 GLU A N 1
ATOM 1272 C CA . GLU A 1 180 ? 5.817 14.117 -0.533 1.00 95.50 180 GLU A CA 1
ATOM 1273 C C . GLU A 1 180 ? 6.904 14.923 0.195 1.00 95.50 180 GLU A C 1
ATOM 1275 O O . GLU A 1 180 ? 7.966 14.371 0.487 1.00 95.50 180 GLU A O 1
ATOM 1280 N N . PRO A 1 181 ? 6.679 16.214 0.503 1.00 93.44 181 PRO A N 1
ATOM 1281 C CA . PRO A 1 181 ? 7.702 17.039 1.127 1.00 93.44 181 PRO A CA 1
ATOM 1282 C C . PRO A 1 181 ? 8.175 16.468 2.465 1.00 93.44 181 PRO A C 1
ATOM 1284 O O . PRO A 1 181 ? 7.363 16.081 3.318 1.00 93.44 181 PRO A O 1
ATOM 1287 N N . MET A 1 182 ? 9.490 16.497 2.681 1.00 90.25 182 MET A N 1
ATOM 1288 C CA . MET A 1 182 ? 10.069 16.245 3.997 1.00 90.25 182 MET A CA 1
ATOM 1289 C C . MET A 1 182 ? 9.499 17.243 5.011 1.00 90.25 182 MET A C 1
ATOM 1291 O O . MET A 1 182 ? 9.413 18.439 4.743 1.00 90.25 182 MET A O 1
ATOM 1295 N N . GLY A 1 183 ? 9.064 16.741 6.167 1.00 90.69 183 GLY A N 1
ATOM 1296 C CA . GLY A 1 183 ? 8.396 17.550 7.192 1.00 90.69 183 GLY A CA 1
ATOM 1297 C C . GLY A 1 183 ? 6.900 17.790 6.956 1.00 90.69 183 GLY A C 1
ATOM 1298 O O . GLY A 1 183 ? 6.248 18.398 7.802 1.00 90.69 183 GLY A O 1
ATOM 1299 N N . SER A 1 184 ? 6.312 17.276 5.867 1.00 96.50 184 SER A N 1
ATOM 1300 C CA . SER A 1 184 ? 4.848 17.199 5.755 1.00 96.50 184 SER A CA 1
ATOM 1301 C C . SER A 1 184 ? 4.256 16.399 6.929 1.00 96.50 184 SER A C 1
ATOM 1303 O O . SER A 1 184 ? 4.944 15.538 7.493 1.00 96.50 184 SER A O 1
ATOM 1305 N N . PRO A 1 185 ? 2.979 16.617 7.301 1.00 96.75 185 PRO A N 1
ATOM 1306 C CA . PRO A 1 185 ? 2.327 15.808 8.331 1.00 96.75 185 PRO A CA 1
ATOM 1307 C C . PRO A 1 185 ? 2.397 14.309 8.019 1.00 96.75 185 PRO A C 1
ATOM 1309 O O . PRO A 1 185 ? 2.690 13.512 8.902 1.00 96.75 185 PRO A O 1
ATOM 1312 N N . LEU A 1 186 ? 2.227 13.941 6.744 1.00 95.38 186 LEU A N 1
ATOM 1313 C CA . LEU A 1 186 ? 2.274 12.558 6.275 1.00 95.38 186 LEU A CA 1
ATOM 1314 C C . LEU A 1 186 ? 3.641 11.907 6.540 1.00 95.38 186 LEU A C 1
ATOM 1316 O O . LEU A 1 186 ? 3.717 10.842 7.151 1.00 95.38 186 LEU A O 1
ATOM 1320 N N . VAL A 1 187 ? 4.724 12.564 6.113 1.00 96.94 187 VAL A N 1
ATOM 1321 C CA . VAL A 1 187 ? 6.091 12.061 6.311 1.00 96.94 187 VAL A CA 1
ATOM 1322 C C . VAL A 1 187 ? 6.475 12.099 7.790 1.00 96.94 187 VAL A C 1
ATOM 1324 O O . VAL A 1 187 ? 7.094 11.164 8.284 1.00 96.94 187 VAL A O 1
ATOM 1327 N N . SER A 1 188 ? 6.065 13.130 8.530 1.00 97.31 188 SER A N 1
ATOM 1328 C CA . SER A 1 188 ? 6.339 13.241 9.969 1.00 97.31 188 SER A CA 1
ATOM 1329 C C . SER A 1 188 ? 5.687 12.107 10.760 1.00 97.31 188 SER A C 1
ATOM 1331 O O . SER A 1 188 ? 6.329 11.511 11.627 1.00 97.31 188 SER A O 1
ATOM 1333 N N . THR A 1 189 ? 4.442 11.753 10.431 1.00 97.12 189 THR A N 1
ATOM 1334 C CA . THR A 1 189 ? 3.765 10.586 11.009 1.00 97.12 189 THR A CA 1
ATOM 1335 C C . THR A 1 189 ? 4.479 9.288 10.639 1.00 97.12 189 THR A C 1
ATOM 1337 O O . THR A 1 189 ? 4.713 8.463 11.521 1.00 97.12 189 THR A O 1
ATOM 1340 N N . ALA A 1 190 ? 4.881 9.120 9.376 1.00 97.50 190 ALA A N 1
ATOM 1341 C CA . ALA A 1 190 ? 5.645 7.953 8.939 1.00 97.50 190 ALA A CA 1
ATOM 1342 C C . ALA A 1 190 ? 6.957 7.801 9.731 1.00 97.50 190 ALA A C 1
ATOM 1344 O O . ALA A 1 190 ? 7.224 6.734 10.280 1.00 97.50 190 ALA A O 1
ATOM 1345 N N . VAL A 1 191 ? 7.735 8.879 9.873 1.00 97.94 191 VAL A N 1
ATOM 1346 C CA . VAL A 1 191 ? 8.975 8.896 10.669 1.00 97.94 191 VAL A CA 1
ATOM 1347 C C . VAL A 1 191 ? 8.698 8.547 12.134 1.00 97.94 191 VAL A C 1
ATOM 1349 O O . VAL A 1 191 ? 9.412 7.730 12.710 1.00 97.94 191 VAL A O 1
ATOM 1352 N N . ALA A 1 192 ? 7.651 9.112 12.742 1.00 97.69 192 ALA A N 1
ATOM 1353 C CA . ALA A 1 192 ? 7.293 8.818 14.132 1.00 97.69 192 ALA A CA 1
ATOM 1354 C C . ALA A 1 192 ? 6.943 7.336 14.355 1.00 97.69 192 ALA A C 1
ATOM 1356 O O . ALA A 1 192 ? 7.308 6.765 15.383 1.00 97.69 192 ALA A O 1
ATOM 1357 N N . ILE A 1 193 ? 6.266 6.706 13.392 1.00 97.25 193 ILE A N 1
ATOM 1358 C CA . ILE A 1 193 ? 5.965 5.270 13.420 1.00 97.25 193 ILE A CA 1
ATOM 1359 C C . ILE A 1 193 ? 7.249 4.447 13.235 1.00 97.25 193 ILE A C 1
ATOM 1361 O O . ILE A 1 193 ? 7.502 3.515 13.997 1.00 97.25 193 ILE A O 1
ATOM 1365 N N . LEU A 1 194 ? 8.089 4.797 12.256 1.00 97.19 194 LEU A N 1
ATOM 1366 C CA . LEU A 1 194 ? 9.309 4.047 11.937 1.00 97.19 194 LEU A CA 1
ATOM 1367 C C . LEU A 1 194 ? 10.363 4.101 13.046 1.00 97.19 194 LEU A C 1
ATOM 1369 O O . LEU A 1 194 ? 11.037 3.099 13.278 1.00 97.19 194 LEU A O 1
ATOM 1373 N N . ARG A 1 195 ? 10.459 5.214 13.781 1.00 97.25 195 ARG A N 1
ATOM 1374 C CA . ARG A 1 195 ? 11.387 5.387 14.916 1.00 97.25 195 ARG A CA 1
ATOM 1375 C C . ARG A 1 195 ? 11.195 4.386 16.052 1.00 97.25 195 ARG A C 1
ATOM 1377 O O . ARG A 1 195 ? 12.075 4.239 16.890 1.00 97.25 195 ARG A O 1
ATOM 1384 N N . ARG A 1 196 ? 10.067 3.673 16.081 1.00 94.25 196 ARG A N 1
ATOM 1385 C CA . ARG A 1 196 ? 9.843 2.564 17.019 1.00 94.25 196 ARG A CA 1
ATOM 1386 C C . ARG A 1 196 ? 10.724 1.347 16.714 1.00 94.25 196 ARG A C 1
ATOM 1388 O O . ARG A 1 196 ? 10.932 0.526 17.597 1.00 94.25 196 ARG A O 1
ATOM 1395 N N . ARG A 1 197 ? 11.205 1.217 15.470 1.00 93.19 197 ARG A N 1
ATOM 1396 C CA . ARG A 1 197 ? 11.915 0.030 14.952 1.00 93.19 197 ARG A CA 1
ATOM 1397 C C . ARG A 1 197 ? 13.269 0.346 14.314 1.00 93.19 197 ARG A C 1
ATOM 1399 O O . ARG A 1 197 ? 14.121 -0.532 14.243 1.00 93.19 197 ARG A O 1
ATOM 1406 N N . PHE A 1 198 ? 13.470 1.575 13.843 1.00 96.06 198 PHE A N 1
ATOM 1407 C CA . PHE A 1 198 ? 14.642 1.970 13.064 1.00 96.06 198 PHE A CA 1
ATOM 1408 C C . PHE A 1 198 ? 15.282 3.244 13.618 1.00 96.06 198 PHE A C 1
ATOM 1410 O O . PHE A 1 198 ? 14.597 4.123 14.139 1.00 96.06 198 PHE A O 1
ATOM 1417 N N . THR A 1 199 ? 16.603 3.352 13.471 1.00 97.38 199 THR A N 1
ATOM 1418 C CA . THR A 1 199 ? 17.349 4.583 13.757 1.00 97.38 199 THR A CA 1
ATOM 1419 C C . THR A 1 199 ? 17.096 5.635 12.676 1.00 97.38 199 THR A C 1
ATOM 1421 O O . THR A 1 199 ? 16.704 5.301 11.559 1.00 97.38 199 THR A O 1
ATOM 1424 N N . ASP A 1 200 ? 17.365 6.908 12.972 1.00 95.75 200 ASP A N 1
ATOM 1425 C CA . ASP A 1 200 ? 17.183 7.997 12.000 1.00 95.75 200 ASP A CA 1
ATOM 1426 C C . ASP A 1 200 ? 18.036 7.803 10.730 1.00 95.75 200 ASP A C 1
ATOM 1428 O O . ASP A 1 200 ? 17.549 8.038 9.623 1.00 95.75 200 ASP A O 1
ATOM 1432 N N . ASP A 1 201 ? 19.257 7.276 10.861 1.00 96.38 201 ASP A N 1
ATOM 1433 C CA . ASP A 1 201 ? 20.125 6.954 9.718 1.00 96.38 201 ASP A CA 1
ATOM 1434 C C . ASP A 1 201 ? 19.548 5.822 8.852 1.00 96.38 201 ASP A C 1
ATOM 1436 O O . ASP A 1 201 ? 19.565 5.885 7.617 1.00 96.38 201 ASP A O 1
ATOM 1440 N N . ALA A 1 202 ? 18.978 4.793 9.490 1.00 96.38 202 ALA A N 1
ATOM 1441 C CA . ALA A 1 202 ? 18.302 3.712 8.783 1.00 96.38 202 ALA A CA 1
ATOM 1442 C C . ALA A 1 202 ? 17.041 4.223 8.071 1.00 96.38 202 ALA A C 1
ATOM 1444 O O . ALA A 1 202 ? 16.815 3.880 6.914 1.00 96.38 202 ALA A O 1
ATOM 1445 N N . ILE A 1 203 ? 16.255 5.097 8.710 1.00 96.75 203 ILE A N 1
ATOM 1446 C CA . ILE A 1 203 ? 15.076 5.729 8.097 1.00 96.75 203 ILE A CA 1
ATOM 1447 C C . ILE A 1 203 ? 15.482 6.561 6.876 1.00 96.75 203 ILE A C 1
ATOM 1449 O O . ILE A 1 203 ? 14.857 6.438 5.824 1.00 96.75 203 ILE A O 1
ATOM 1453 N N . SER A 1 204 ? 16.550 7.355 6.988 1.00 95.56 204 SER A N 1
ATOM 1454 C CA . SER A 1 204 ? 17.094 8.132 5.867 1.00 95.56 204 SER A CA 1
ATOM 1455 C C . SER A 1 204 ? 17.463 7.236 4.680 1.00 95.56 204 SER A C 1
ATOM 1457 O O . SER A 1 204 ? 17.145 7.559 3.536 1.00 95.56 204 SER A O 1
ATOM 1459 N N . THR A 1 205 ? 18.053 6.069 4.954 1.00 95.56 205 THR A N 1
ATOM 1460 C CA . THR A 1 205 ? 18.390 5.069 3.929 1.00 95.56 205 THR A CA 1
ATOM 1461 C C . THR A 1 205 ? 17.136 4.450 3.303 1.00 95.56 205 THR A C 1
ATOM 1463 O O . THR A 1 205 ? 17.036 4.352 2.083 1.00 95.56 205 THR A O 1
ATOM 1466 N N . LEU A 1 206 ? 16.147 4.078 4.119 1.00 96.50 206 LEU A N 1
ATOM 1467 C CA . LEU A 1 206 ? 14.886 3.479 3.667 1.00 96.50 206 LEU A CA 1
ATOM 1468 C C . LEU A 1 206 ? 14.029 4.429 2.824 1.00 96.50 206 LEU A C 1
ATOM 1470 O O . LEU A 1 206 ? 13.220 3.973 2.021 1.00 96.50 206 LEU A O 1
ATOM 1474 N N . PHE A 1 207 ? 14.182 5.741 3.002 1.00 96.50 207 PHE A N 1
ATOM 1475 C CA . PHE A 1 207 ? 13.455 6.735 2.211 1.00 96.50 207 PHE A CA 1
ATOM 1476 C C . PHE A 1 207 ? 14.011 6.866 0.791 1.00 96.50 207 PHE A C 1
ATOM 1478 O O . PHE A 1 207 ? 13.309 7.360 -0.092 1.00 96.50 207 PHE A O 1
ATOM 1485 N N . GLN A 1 208 ? 15.228 6.381 0.548 1.00 95.44 208 GLN A N 1
ATOM 1486 C CA . GLN A 1 208 ? 15.894 6.477 -0.741 1.00 95.44 208 GLN A CA 1
ATOM 1487 C C . GLN A 1 208 ? 15.610 5.253 -1.618 1.00 95.44 208 GLN A C 1
ATOM 1489 O O . GLN A 1 208 ? 15.479 4.114 -1.154 1.00 95.44 208 GLN A O 1
ATOM 1494 N N . LEU A 1 209 ? 15.534 5.500 -2.926 1.00 95.75 209 LEU A N 1
ATOM 1495 C CA . LEU A 1 209 ? 15.645 4.440 -3.922 1.00 95.75 209 LEU A CA 1
ATOM 1496 C C . LEU A 1 209 ? 17.080 3.879 -3.921 1.00 95.75 209 LEU A C 1
ATOM 1498 O O . LEU A 1 209 ? 18.016 4.612 -3.593 1.00 95.75 209 LEU A O 1
ATOM 1502 N N . PRO A 1 210 ? 17.286 2.610 -4.321 1.00 93.50 210 PRO A N 1
ATOM 1503 C CA . PRO A 1 210 ? 18.617 2.062 -4.547 1.00 93.50 210 PRO A CA 1
ATOM 1504 C C . PRO A 1 210 ? 19.439 2.961 -5.472 1.00 93.50 210 PRO A C 1
ATOM 1506 O O . PRO A 1 210 ? 18.894 3.591 -6.378 1.00 93.50 210 PRO A O 1
ATOM 1509 N N . SER A 1 211 ? 20.760 2.982 -5.293 1.00 91.50 211 SER A N 1
ATOM 1510 C CA . SER A 1 211 ? 21.662 3.852 -6.062 1.00 91.50 211 SER A CA 1
ATOM 1511 C C . SER A 1 211 ? 21.547 3.662 -7.580 1.00 91.50 211 SER A C 1
ATOM 1513 O O . SER A 1 211 ? 21.620 4.637 -8.323 1.00 91.50 211 SER A O 1
ATOM 1515 N N . SER A 1 212 ? 21.274 2.437 -8.045 1.00 90.25 212 SER A N 1
ATOM 1516 C CA . SER A 1 212 ? 21.010 2.123 -9.458 1.00 90.25 212 SER A CA 1
ATOM 1517 C C . SER A 1 212 ? 19.744 2.785 -10.023 1.00 90.25 212 SER A C 1
ATOM 1519 O O . SER A 1 212 ? 19.577 2.846 -11.239 1.00 90.25 212 SER A O 1
ATOM 1521 N N . MET A 1 213 ? 18.856 3.288 -9.162 1.00 92.94 213 MET A N 1
ATOM 1522 C CA . MET A 1 213 ? 17.567 3.895 -9.502 1.00 92.94 213 MET A CA 1
ATOM 1523 C C . MET A 1 213 ? 17.335 5.243 -8.807 1.00 92.94 213 MET A C 1
ATOM 1525 O O . MET A 1 213 ? 16.196 5.701 -8.742 1.00 92.94 213 MET A O 1
ATOM 1529 N N . ALA A 1 214 ? 18.382 5.901 -8.302 1.00 89.88 214 ALA A N 1
ATOM 1530 C CA . ALA A 1 214 ? 18.250 7.122 -7.500 1.00 89.88 214 ALA A CA 1
ATOM 1531 C C . ALA A 1 214 ? 17.439 8.235 -8.199 1.00 89.88 214 ALA A C 1
ATOM 1533 O O . ALA A 1 214 ? 16.713 8.972 -7.545 1.00 89.88 214 ALA A O 1
ATOM 1534 N N . ASN A 1 215 ? 17.504 8.306 -9.534 1.00 90.12 215 ASN A N 1
ATOM 1535 C CA . ASN A 1 215 ? 16.815 9.314 -10.348 1.00 90.12 215 ASN A CA 1
ATOM 1536 C C . ASN A 1 215 ? 15.531 8.799 -11.029 1.00 90.12 215 ASN A C 1
ATOM 1538 O O . ASN A 1 215 ? 15.026 9.437 -11.952 1.00 90.12 215 ASN A O 1
ATOM 1542 N N . ALA A 1 216 ? 14.992 7.649 -10.616 1.00 93.38 216 ALA A N 1
ATOM 1543 C CA . ALA A 1 216 ? 13.888 6.967 -11.300 1.00 93.38 216 ALA A CA 1
ATOM 1544 C C . ALA A 1 216 ? 12.488 7.553 -11.006 1.00 93.38 216 ALA A C 1
ATOM 1546 O O . ALA A 1 216 ? 11.507 6.827 -10.833 1.00 93.38 216 ALA A O 1
ATOM 1547 N N . HIS A 1 217 ? 12.372 8.879 -10.959 1.00 95.56 217 HIS A N 1
ATOM 1548 C CA . HIS A 1 217 ? 11.086 9.568 -10.872 1.00 95.56 217 HIS A CA 1
ATOM 1549 C C . HIS A 1 217 ? 10.360 9.545 -12.219 1.00 95.56 217 HIS A C 1
ATOM 1551 O O . HIS A 1 217 ? 10.950 9.830 -13.258 1.00 95.56 217 HIS A O 1
ATOM 1557 N N . GLY A 1 218 ? 9.057 9.263 -12.202 1.00 97.00 218 GLY A N 1
ATOM 1558 C CA . GLY A 1 218 ? 8.288 9.028 -13.429 1.00 97.00 218 GLY A CA 1
ATOM 1559 C C . GLY A 1 218 ? 8.569 7.663 -14.061 1.00 97.00 218 GLY A C 1
ATOM 1560 O O . GLY A 1 218 ? 8.418 7.494 -15.272 1.00 97.00 218 GLY A O 1
ATOM 1561 N N . CYS A 1 219 ? 9.027 6.704 -13.254 1.00 98.19 219 CYS A N 1
ATOM 1562 C CA . CYS A 1 219 ? 9.327 5.350 -13.693 1.00 98.19 219 CYS A CA 1
ATOM 1563 C C . CYS A 1 219 ? 8.605 4.323 -12.827 1.00 98.19 219 CYS A C 1
ATOM 1565 O O . CYS A 1 219 ? 8.346 4.539 -11.640 1.00 98.19 219 CYS A O 1
ATOM 1567 N N . ILE A 1 220 ? 8.330 3.167 -13.416 1.00 98.38 220 ILE A N 1
ATOM 1568 C CA . ILE A 1 220 ? 8.091 1.933 -12.678 1.00 98.38 220 ILE A CA 1
ATOM 1569 C C . ILE A 1 220 ? 9.446 1.395 -12.238 1.00 98.38 220 ILE A C 1
ATOM 1571 O O . ILE A 1 220 ? 10.369 1.294 -13.044 1.00 98.38 220 ILE A O 1
ATOM 1575 N N . VAL A 1 221 ? 9.566 1.074 -10.955 1.00 98.25 221 VAL A N 1
ATOM 1576 C CA . VAL A 1 221 ? 10.848 0.683 -10.343 1.00 98.25 221 VAL A CA 1
ATOM 1577 C C . VAL A 1 221 ? 10.789 -0.680 -9.659 1.00 98.25 221 VAL A C 1
ATOM 1579 O O . VAL A 1 221 ? 11.823 -1.261 -9.343 1.00 98.25 221 VAL A O 1
ATOM 1582 N N . GLY A 1 222 ? 9.589 -1.221 -9.449 1.00 97.81 222 GLY A N 1
ATOM 1583 C CA . GLY A 1 222 ? 9.422 -2.508 -8.793 1.00 97.81 222 GLY A CA 1
ATOM 1584 C C . GLY A 1 222 ? 8.032 -3.102 -8.947 1.00 97.81 222 GLY A C 1
ATOM 1585 O O . GLY A 1 222 ? 7.133 -2.503 -9.540 1.00 97.81 222 GLY A O 1
ATOM 1586 N N . LEU A 1 223 ? 7.884 -4.295 -8.388 1.00 97.88 223 LEU A N 1
ATOM 1587 C CA . LEU A 1 223 ? 6.669 -5.092 -8.333 1.00 97.88 223 LEU A CA 1
ATOM 1588 C C . LEU A 1 223 ? 6.378 -5.468 -6.879 1.00 97.88 223 LEU A C 1
ATOM 1590 O O . LEU A 1 223 ? 7.297 -5.704 -6.095 1.00 97.88 223 LEU A O 1
ATOM 1594 N N . VAL A 1 224 ? 5.101 -5.585 -6.551 1.00 97.38 224 VAL A N 1
ATOM 1595 C CA . VAL A 1 224 ? 4.594 -6.220 -5.329 1.00 97.38 224 VAL A CA 1
ATOM 1596 C C . VAL A 1 224 ? 3.424 -7.115 -5.694 1.00 97.38 224 VAL A C 1
ATOM 1598 O O . VAL A 1 224 ? 2.796 -6.905 -6.726 1.00 97.38 224 VAL A O 1
ATOM 1601 N N . ASP A 1 225 ? 3.099 -8.084 -4.855 1.00 95.88 225 ASP A N 1
ATOM 1602 C CA . ASP A 1 225 ? 1.883 -8.875 -5.008 1.00 95.88 225 ASP A CA 1
ATOM 1603 C C . ASP A 1 225 ? 0.789 -8.289 -4.109 1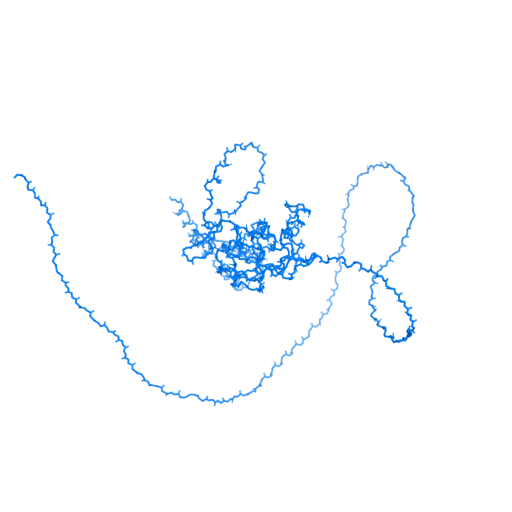.00 95.88 225 ASP A C 1
ATOM 1605 O O . ASP A 1 225 ? 1.002 -8.071 -2.917 1.00 95.88 225 ASP A O 1
ATOM 1609 N N . VAL A 1 226 ? -0.368 -7.992 -4.695 1.00 95.94 226 VAL A N 1
ATOM 1610 C CA . VAL A 1 226 ? -1.553 -7.499 -3.991 1.00 95.94 226 VAL A CA 1
ATOM 1611 C C . VAL A 1 226 ? -2.424 -8.677 -3.593 1.00 95.94 226 VAL A C 1
ATOM 1613 O O . VAL A 1 226 ? -2.779 -9.509 -4.433 1.00 95.94 226 VAL A O 1
ATOM 1616 N N . GLU A 1 227 ? -2.803 -8.708 -2.322 1.00 93.12 227 GLU A N 1
ATOM 1617 C CA . GLU A 1 227 ? -3.707 -9.714 -1.771 1.00 93.12 227 GLU A CA 1
ATOM 1618 C C . GLU A 1 227 ? -5.036 -9.067 -1.359 1.00 93.12 227 GLU A C 1
ATOM 1620 O O . GLU A 1 227 ? -5.710 -8.432 -2.172 1.00 93.12 227 GLU A O 1
ATOM 1625 N N . ASN A 1 228 ? -5.458 -9.236 -0.104 1.00 92.00 228 ASN A N 1
ATOM 1626 C CA . ASN A 1 228 ? -6.780 -8.801 0.318 1.00 92.00 228 ASN A CA 1
ATOM 1627 C C . ASN A 1 228 ? -6.812 -7.299 0.638 1.00 92.00 228 ASN A C 1
ATOM 1629 O O . ASN A 1 228 ? -5.823 -6.686 1.046 1.00 92.00 228 ASN A O 1
ATOM 1633 N N . THR A 1 229 ? -7.998 -6.710 0.470 1.00 96.31 229 THR A N 1
ATOM 1634 C CA . THR A 1 229 ? -8.305 -5.340 0.894 1.00 96.31 229 THR A CA 1
ATOM 1635 C C . THR A 1 229 ? -9.445 -5.354 1.902 1.00 96.31 229 THR A C 1
ATOM 1637 O O . THR A 1 229 ? -10.530 -5.858 1.603 1.00 96.31 229 THR A O 1
ATOM 1640 N N . TRP A 1 230 ? -9.242 -4.734 3.059 1.00 96.19 230 TRP A N 1
ATOM 1641 C CA . TRP A 1 230 ? -10.225 -4.661 4.141 1.00 96.19 230 TRP A CA 1
ATOM 1642 C C . TRP A 1 230 ? -10.332 -3.246 4.709 1.00 96.19 230 TRP A C 1
ATOM 1644 O O . TRP A 1 230 ? -9.461 -2.406 4.501 1.00 96.19 230 TRP A O 1
ATOM 1654 N N . HIS A 1 231 ? -11.427 -2.952 5.409 1.00 97.25 231 HIS A N 1
ATOM 1655 C CA . HIS A 1 231 ? -11.563 -1.686 6.129 1.00 97.25 231 HIS A CA 1
ATOM 1656 C C . HIS A 1 231 ? -10.939 -1.813 7.523 1.00 97.25 231 HIS A C 1
ATOM 1658 O O . HIS A 1 231 ? -11.184 -2.807 8.205 1.00 97.25 231 HIS A O 1
ATOM 1664 N N . ALA A 1 232 ? -10.162 -0.820 7.959 1.00 96.31 232 ALA A N 1
ATOM 1665 C CA . ALA A 1 232 ? -9.461 -0.856 9.244 1.00 96.31 232 ALA A CA 1
ATOM 1666 C C . ALA A 1 232 ? -10.411 -0.917 10.451 1.00 96.31 232 ALA A C 1
ATOM 1668 O O . ALA A 1 232 ? -10.094 -1.550 11.449 1.00 96.31 232 ALA A O 1
ATOM 1669 N N . ASP A 1 233 ? -11.610 -0.339 10.343 1.00 94.88 233 ASP A N 1
ATOM 1670 C CA . ASP A 1 233 ? -12.597 -0.351 11.437 1.00 94.88 233 ASP A CA 1
ATOM 1671 C C . ASP A 1 233 ? -13.221 -1.737 11.696 1.00 94.88 233 ASP A C 1
ATOM 1673 O O . ASP A 1 233 ? -14.045 -1.889 12.596 1.00 94.88 233 ASP A O 1
ATOM 1677 N N . LEU A 1 234 ? -12.861 -2.756 10.905 1.00 95.56 234 LEU A N 1
ATOM 1678 C CA . LEU A 1 234 ? -13.186 -4.150 11.221 1.00 95.56 234 LEU A CA 1
ATOM 1679 C C . LEU A 1 234 ? -12.349 -4.691 12.389 1.00 95.56 234 LEU A C 1
ATOM 1681 O O . LEU A 1 234 ? -12.722 -5.703 12.976 1.00 95.56 234 LEU A O 1
ATOM 1685 N N . PHE A 1 235 ? -11.251 -4.011 12.717 1.00 95.12 235 PHE A N 1
ATOM 1686 C CA . PHE A 1 235 ? -10.278 -4.403 13.724 1.00 95.12 235 PHE A CA 1
ATOM 1687 C C . PHE A 1 235 ? -10.438 -3.558 14.985 1.00 95.12 235 PHE A C 1
ATOM 1689 O O . PHE A 1 235 ? -10.876 -2.400 14.935 1.00 95.12 235 PHE A O 1
ATOM 1696 N N . ASN A 1 236 ? -10.083 -4.136 16.128 1.00 95.81 236 ASN A N 1
ATOM 1697 C CA . ASN A 1 236 ? -10.122 -3.440 17.409 1.00 95.81 236 ASN A CA 1
ATOM 1698 C C . ASN A 1 236 ? -8.981 -2.408 17.534 1.00 95.81 236 ASN A C 1
ATOM 1700 O O . ASN A 1 236 ? -8.080 -2.345 16.702 1.00 95.81 236 ASN A O 1
ATOM 1704 N N . GLU A 1 237 ? -9.012 -1.580 18.580 1.00 93.69 237 GLU A N 1
ATOM 1705 C CA . GLU A 1 237 ? -8.041 -0.487 18.756 1.00 93.69 237 GLU A CA 1
ATOM 1706 C C . GLU A 1 237 ? -6.585 -0.974 18.840 1.00 93.69 237 GLU A C 1
ATOM 1708 O O . GLU A 1 237 ? -5.694 -0.329 18.290 1.00 93.69 237 GLU A O 1
ATOM 1713 N N . VAL A 1 238 ? -6.335 -2.124 19.474 1.00 94.75 238 VAL A N 1
ATOM 1714 C CA . VAL A 1 238 ? -4.984 -2.695 19.611 1.00 94.75 238 VAL A CA 1
ATOM 1715 C C . VAL A 1 238 ? -4.463 -3.163 18.253 1.00 94.75 238 VAL A C 1
ATOM 1717 O O . VAL A 1 238 ? -3.341 -2.835 17.865 1.00 94.75 238 VAL A O 1
ATOM 1720 N N . GLU A 1 239 ? -5.296 -3.870 17.495 1.00 94.38 239 GLU A N 1
ATOM 1721 C CA . GLU A 1 239 ? -4.980 -4.309 16.133 1.00 94.38 239 GLU A CA 1
ATOM 1722 C C . GLU A 1 239 ? -4.762 -3.114 15.199 1.00 94.38 239 GLU A C 1
ATOM 1724 O O . GLU A 1 239 ? -3.828 -3.110 14.401 1.00 94.38 239 GLU A O 1
ATOM 1729 N N . GLN A 1 240 ? -5.561 -2.050 15.325 1.00 95.06 240 GLN A N 1
ATOM 1730 C CA . GLN A 1 240 ? -5.388 -0.838 14.522 1.00 95.06 240 GLN A CA 1
ATOM 1731 C C . GLN A 1 240 ? -4.035 -0.153 14.759 1.00 95.06 240 GLN A C 1
ATOM 1733 O O . GLN A 1 240 ? -3.483 0.431 13.820 1.00 95.06 240 GLN A O 1
ATOM 1738 N N . VAL A 1 241 ? -3.460 -0.242 15.964 1.00 94.56 241 VAL A N 1
ATOM 1739 C CA . VAL A 1 241 ? -2.091 0.239 16.217 1.00 94.56 241 VAL A CA 1
ATOM 1740 C C . VAL A 1 241 ? -1.081 -0.575 15.406 1.00 94.56 241 VAL A C 1
ATOM 1742 O O . VAL A 1 241 ? -0.254 0.017 14.714 1.00 94.56 241 VAL A O 1
ATOM 1745 N N . GLN A 1 242 ? -1.185 -1.905 15.413 1.00 95.31 242 GLN A N 1
ATOM 1746 C CA . GLN A 1 242 ? -0.291 -2.788 14.649 1.00 95.31 242 GLN A CA 1
ATOM 1747 C C . GLN A 1 242 ? -0.442 -2.587 13.135 1.00 95.31 242 GLN A C 1
ATOM 1749 O O . GLN A 1 242 ? 0.546 -2.468 12.409 1.00 95.31 242 GLN A O 1
ATOM 1754 N N . LEU A 1 243 ? -1.682 -2.467 12.657 1.00 96.81 243 LEU A N 1
ATOM 1755 C CA . LEU A 1 243 ? -1.980 -2.151 11.261 1.00 96.81 243 LEU A CA 1
ATOM 1756 C C . LEU A 1 243 ? -1.389 -0.794 10.863 1.00 96.81 243 LEU A C 1
ATOM 1758 O O . LEU A 1 243 ? -0.876 -0.652 9.755 1.00 96.81 243 LEU A O 1
ATOM 1762 N N . SER A 1 244 ? -1.398 0.189 11.768 1.00 97.12 244 SER A N 1
ATOM 1763 C CA . SER A 1 244 ? -0.778 1.493 11.513 1.00 97.12 244 SER A CA 1
ATOM 1764 C C . SER A 1 244 ? 0.744 1.398 11.383 1.00 97.12 244 SER A C 1
ATOM 1766 O O . SER A 1 244 ? 1.345 2.107 10.574 1.00 97.12 244 SER A O 1
ATOM 1768 N N . GLU A 1 245 ? 1.377 0.505 12.146 1.00 96.38 245 GLU A N 1
ATOM 1769 C CA . GLU A 1 245 ? 2.816 0.246 12.060 1.00 96.38 245 GLU A CA 1
ATOM 1770 C C . GLU A 1 245 ? 3.211 -0.430 10.745 1.00 96.38 245 GLU A C 1
ATOM 1772 O O . GLU A 1 245 ? 4.180 -0.005 10.110 1.00 96.38 245 GLU A O 1
ATOM 1777 N N . GLN A 1 246 ? 2.438 -1.423 10.297 1.00 96.81 246 GLN A N 1
ATOM 1778 C CA . GLN A 1 246 ? 2.645 -2.098 9.008 1.00 96.81 246 GLN A CA 1
ATOM 1779 C C . GLN A 1 246 ? 2.332 -1.188 7.814 1.00 96.81 246 GLN A C 1
ATOM 1781 O O . GLN A 1 246 ? 3.006 -1.242 6.784 1.00 96.81 246 GLN A O 1
ATOM 1786 N N . ALA A 1 247 ? 1.320 -0.326 7.945 1.00 97.69 247 ALA A N 1
ATOM 1787 C CA . ALA A 1 247 ? 0.972 0.650 6.921 1.00 97.69 247 ALA A CA 1
ATOM 1788 C C . ALA A 1 247 ? 1.909 1.863 6.910 1.00 97.69 247 ALA A C 1
ATOM 1790 O O . ALA A 1 247 ? 1.896 2.630 5.944 1.00 97.69 247 ALA A O 1
ATOM 1791 N N . VAL A 1 248 ? 2.692 2.077 7.972 1.00 97.75 248 VAL A N 1
ATOM 1792 C CA . VAL A 1 248 ? 3.467 3.311 8.179 1.00 97.75 248 VAL A CA 1
ATOM 1793 C C . VAL A 1 248 ? 2.564 4.551 7.997 1.00 97.75 248 VAL A C 1
ATOM 1795 O O . VAL A 1 248 ? 2.931 5.556 7.388 1.00 97.75 248 VAL A O 1
ATOM 1798 N N . TYR A 1 249 ? 1.316 4.433 8.455 1.00 96.94 249 TYR A N 1
ATOM 1799 C CA . TYR A 1 249 ? 0.232 5.394 8.250 1.00 96.94 249 TYR A CA 1
ATOM 1800 C C . TYR A 1 249 ? -0.900 5.110 9.256 1.00 96.94 249 TYR A C 1
ATOM 1802 O O . TYR A 1 249 ? -1.137 3.941 9.546 1.00 96.94 249 TYR A O 1
ATOM 1810 N N . PRO A 1 250 ? -1.635 6.113 9.775 1.00 95.56 250 PRO A N 1
ATOM 1811 C CA . PRO A 1 250 ? -2.763 5.875 10.681 1.00 95.56 250 PRO A CA 1
ATOM 1812 C C . PRO A 1 250 ? -3.872 5.033 10.030 1.00 95.56 250 PRO A C 1
ATOM 1814 O O . PRO A 1 250 ? -4.520 5.472 9.084 1.00 95.56 250 PRO A O 1
ATOM 1817 N N . ALA A 1 251 ? -4.109 3.825 10.539 1.00 95.38 251 ALA A N 1
ATOM 1818 C CA . ALA A 1 251 ? -5.028 2.875 9.914 1.00 95.38 251 ALA A CA 1
ATOM 1819 C C . ALA A 1 251 ? -6.507 3.299 9.993 1.00 95.38 251 ALA A C 1
ATOM 1821 O O . ALA A 1 251 ? -7.268 3.026 9.065 1.00 95.38 251 ALA A O 1
ATOM 1822 N N . GLN A 1 252 ? -6.918 3.960 11.077 1.00 95.38 252 GLN A N 1
ATOM 1823 C CA . GLN A 1 252 ? -8.320 4.266 11.379 1.00 95.38 252 GLN A CA 1
ATOM 1824 C C . GLN A 1 252 ? -9.054 4.952 10.212 1.00 95.38 252 GLN A C 1
ATOM 1826 O O . GLN A 1 252 ? -8.559 5.924 9.634 1.00 95.38 252 GLN A O 1
ATOM 1831 N N . GLY A 1 253 ? -10.254 4.466 9.871 1.00 96.00 253 GLY A N 1
ATOM 1832 C CA . GLY A 1 253 ? -11.068 5.046 8.798 1.00 96.00 253 GLY A CA 1
ATOM 1833 C C . GLY A 1 253 ? -10.473 4.904 7.388 1.00 96.00 253 GLY A C 1
ATOM 1834 O O . GLY A 1 253 ? -10.825 5.674 6.486 1.00 96.00 253 GLY A O 1
ATOM 1835 N N . THR A 1 254 ? -9.549 3.959 7.178 1.00 97.81 254 THR A N 1
ATOM 1836 C CA . THR A 1 254 ? -8.980 3.662 5.856 1.00 97.81 254 THR A CA 1
ATOM 1837 C C . THR A 1 254 ? -9.255 2.235 5.396 1.00 97.81 254 THR A C 1
ATOM 1839 O O . THR A 1 254 ? -9.552 1.333 6.178 1.00 97.81 254 THR A O 1
ATOM 1842 N N . PHE A 1 255 ? -9.146 2.031 4.086 1.00 97.88 255 PHE A N 1
ATOM 1843 C CA . PHE A 1 255 ? -9.019 0.719 3.474 1.00 97.88 255 PHE A CA 1
ATOM 1844 C C . PHE A 1 255 ? -7.544 0.347 3.403 1.00 97.88 255 PHE A C 1
ATOM 1846 O O . PHE A 1 255 ? -6.744 1.088 2.828 1.00 97.88 255 PHE A O 1
ATOM 1853 N N . LEU A 1 256 ? -7.217 -0.808 3.962 1.00 98.12 256 LEU A N 1
ATOM 1854 C CA . LEU A 1 256 ? -5.884 -1.382 3.992 1.00 98.12 256 LEU A CA 1
ATOM 1855 C C . LEU A 1 256 ? -5.810 -2.489 2.949 1.00 98.12 256 LEU A C 1
ATOM 1857 O O . LEU A 1 256 ? -6.700 -3.333 2.876 1.00 98.12 256 LEU A O 1
ATOM 1861 N N . THR A 1 257 ? -4.776 -2.451 2.121 1.00 98.06 257 THR A N 1
ATOM 1862 C CA . THR A 1 257 ? -4.489 -3.452 1.092 1.00 98.06 257 THR A CA 1
ATOM 1863 C C . THR A 1 257 ? -3.167 -4.119 1.412 1.00 98.06 257 THR A C 1
ATOM 1865 O O . THR A 1 257 ? -2.158 -3.429 1.555 1.00 98.06 257 THR A O 1
ATOM 1868 N N . GLN A 1 258 ? -3.170 -5.441 1.505 1.00 97.31 258 GLN A N 1
ATOM 1869 C CA . GLN A 1 258 ? -1.973 -6.218 1.792 1.00 97.31 258 GLN A CA 1
ATOM 1870 C C . GLN A 1 258 ? -1.056 -6.303 0.576 1.00 97.31 258 GLN A C 1
ATOM 1872 O O . GLN A 1 258 ? -1.505 -6.623 -0.528 1.00 97.31 258 GLN A O 1
ATOM 1877 N N . LEU A 1 259 ? 0.221 -5.997 0.800 1.00 96.81 259 LEU A N 1
ATOM 1878 C CA . LEU A 1 259 ? 1.289 -6.050 -0.186 1.00 96.81 259 LEU A CA 1
ATOM 1879 C C . LEU A 1 259 ? 2.329 -7.078 0.257 1.00 96.81 259 LEU A C 1
ATOM 1881 O O . LEU A 1 259 ? 2.831 -7.029 1.381 1.00 96.81 259 LEU A O 1
ATOM 1885 N N . ARG A 1 260 ? 2.678 -7.995 -0.639 1.00 94.69 260 ARG A N 1
ATOM 1886 C CA . ARG A 1 260 ? 3.646 -9.066 -0.392 1.00 94.69 260 ARG A CA 1
ATOM 1887 C C . ARG A 1 260 ? 4.745 -9.079 -1.444 1.00 94.69 260 ARG A C 1
ATOM 1889 O O . ARG A 1 260 ? 4.621 -8.483 -2.512 1.00 94.69 260 ARG A O 1
ATOM 1896 N N . SER A 1 261 ? 5.821 -9.795 -1.126 1.00 93.88 261 SER A N 1
ATOM 1897 C CA . SER A 1 261 ? 6.896 -10.143 -2.059 1.00 93.88 261 SER A CA 1
ATOM 1898 C C . SER A 1 261 ? 7.421 -8.951 -2.881 1.00 93.88 261 SER A C 1
ATOM 1900 O O . SER A 1 261 ? 7.381 -9.013 -4.112 1.00 93.88 261 SER A O 1
ATOM 1902 N N . PRO A 1 262 ? 7.888 -7.858 -2.247 1.00 96.25 262 PRO A N 1
ATOM 1903 C CA . PRO A 1 262 ? 8.434 -6.715 -2.970 1.00 96.25 262 PRO A CA 1
ATOM 1904 C C . PRO A 1 262 ? 9.680 -7.100 -3.767 1.00 96.25 262 PRO A C 1
ATOM 1906 O O . PRO A 1 262 ? 10.560 -7.809 -3.280 1.00 96.25 262 PRO A O 1
ATOM 1909 N N . ARG A 1 263 ? 9.747 -6.637 -5.016 1.00 95.81 263 ARG A N 1
ATOM 1910 C CA . ARG A 1 263 ? 10.824 -6.954 -5.959 1.00 95.81 263 ARG A CA 1
ATOM 1911 C C . ARG A 1 263 ? 11.209 -5.705 -6.737 1.00 95.81 263 ARG A C 1
ATOM 1913 O O . ARG A 1 263 ? 10.366 -5.092 -7.386 1.00 95.81 263 ARG A O 1
ATOM 1920 N N . TRP A 1 264 ? 12.486 -5.353 -6.716 1.00 97.12 264 TRP A N 1
ATOM 1921 C CA . TRP A 1 264 ? 13.026 -4.310 -7.584 1.00 97.12 264 TRP A CA 1
ATOM 1922 C C . TRP A 1 264 ? 13.107 -4.817 -9.022 1.00 97.12 264 TRP A C 1
ATOM 1924 O O . TRP A 1 264 ? 13.502 -5.961 -9.249 1.00 97.12 264 TRP A O 1
ATOM 1934 N N . LEU A 1 265 ? 12.754 -3.974 -9.994 1.00 97.31 265 LEU A N 1
ATOM 1935 C CA . LEU A 1 265 ? 13.084 -4.259 -11.390 1.00 97.31 265 LEU A CA 1
ATOM 1936 C C . LEU A 1 265 ? 14.610 -4.270 -11.569 1.00 97.31 265 LEU A C 1
ATOM 1938 O O . LEU A 1 265 ? 15.355 -3.745 -10.741 1.00 97.31 265 LEU A O 1
ATOM 1942 N N . LYS A 1 266 ? 15.096 -4.841 -12.670 1.00 95.81 266 LYS A N 1
ATOM 1943 C CA . LYS A 1 266 ? 16.527 -4.779 -13.014 1.00 95.81 266 LYS A CA 1
ATOM 1944 C C . LYS A 1 266 ? 16.964 -3.359 -13.357 1.00 95.81 266 LYS A C 1
ATOM 1946 O O . LYS A 1 266 ? 18.077 -2.951 -13.041 1.00 95.81 266 LYS A O 1
ATOM 1951 N N . TYR A 1 267 ? 16.072 -2.609 -13.992 1.00 95.94 267 TYR A N 1
ATOM 1952 C CA . TYR A 1 267 ? 16.252 -1.209 -14.344 1.00 95.94 267 TYR A CA 1
ATOM 1953 C C . TYR A 1 267 ? 14.892 -0.490 -14.320 1.00 95.94 267 TYR A C 1
ATOM 1955 O O . TYR A 1 267 ? 13.852 -1.140 -14.458 1.00 95.94 267 TYR A O 1
ATOM 1963 N N . PRO A 1 268 ? 14.867 0.837 -14.114 1.00 97.25 268 PRO A N 1
ATOM 1964 C CA . PRO A 1 268 ? 13.621 1.590 -14.077 1.00 97.25 268 PRO A CA 1
ATOM 1965 C C . PRO A 1 268 ? 13.009 1.711 -15.478 1.00 97.25 268 PRO A C 1
ATOM 1967 O O . PRO A 1 268 ? 13.711 1.973 -16.453 1.00 97.25 268 PRO A O 1
ATOM 1970 N N . VAL A 1 269 ? 11.688 1.568 -15.574 1.00 97.12 269 VAL A N 1
ATOM 1971 C CA . VAL A 1 269 ? 10.941 1.646 -16.838 1.00 97.12 269 VAL A CA 1
ATOM 1972 C C . VAL A 1 269 ? 10.133 2.937 -16.864 1.00 97.12 269 VAL A C 1
ATOM 1974 O O . VAL A 1 269 ? 9.234 3.122 -16.044 1.00 97.12 269 VAL A O 1
ATOM 1977 N N . HIS A 1 270 ? 10.434 3.837 -17.800 1.00 96.06 270 HIS A N 1
ATOM 1978 C CA . HIS A 1 270 ? 9.681 5.083 -17.949 1.00 96.06 270 HIS A CA 1
ATOM 1979 C C . HIS A 1 270 ? 8.212 4.818 -18.270 1.00 96.06 270 HIS A C 1
ATOM 1981 O O . HIS A 1 270 ? 7.886 4.058 -19.182 1.00 96.06 270 HIS A O 1
ATOM 1987 N N . ALA A 1 271 ? 7.323 5.482 -17.536 1.00 95.25 271 ALA A N 1
ATOM 1988 C CA . ALA A 1 271 ? 5.890 5.315 -17.704 1.00 95.25 271 ALA A CA 1
ATOM 1989 C C . ALA A 1 271 ? 5.150 6.568 -17.221 1.00 95.25 271 ALA A C 1
ATOM 1991 O O . ALA A 1 271 ? 5.537 7.190 -16.237 1.00 95.25 271 ALA A O 1
ATOM 1992 N N . ALA A 1 272 ? 4.059 6.943 -17.889 1.00 95.12 272 ALA A N 1
ATOM 1993 C CA . ALA A 1 272 ? 3.230 8.047 -17.417 1.00 95.12 272 ALA A CA 1
ATOM 1994 C C . ALA A 1 272 ? 2.422 7.610 -16.186 1.00 95.12 272 ALA A C 1
ATOM 1996 O O . ALA A 1 272 ? 1.594 6.708 -16.265 1.00 95.12 272 ALA A O 1
ATOM 1997 N N . GLY A 1 273 ? 2.649 8.259 -15.044 1.00 94.31 273 GLY A N 1
ATOM 1998 C CA . GLY A 1 273 ? 1.910 7.962 -13.819 1.00 94.31 273 GLY A CA 1
ATOM 1999 C C . GLY A 1 273 ? 0.418 8.316 -13.886 1.00 94.31 273 GLY A C 1
ATOM 2000 O O . GLY A 1 273 ? -0.009 9.188 -14.643 1.00 94.31 273 GLY A O 1
ATOM 2001 N N . SER A 1 274 ? -0.373 7.682 -13.020 1.00 94.31 274 SER A N 1
ATOM 2002 C CA . SER A 1 274 ? -1.820 7.889 -12.900 1.00 94.31 274 SER A CA 1
ATOM 2003 C C . SER A 1 274 ? -2.247 7.995 -11.436 1.00 94.31 274 SER A C 1
ATOM 2005 O O . SER A 1 274 ? -1.660 7.391 -10.542 1.00 94.31 274 SER A O 1
ATOM 2007 N N . ASN A 1 275 ? -3.314 8.749 -11.168 1.00 88.50 275 ASN A N 1
ATOM 2008 C CA . ASN A 1 275 ? -3.906 8.857 -9.829 1.00 88.50 275 ASN A CA 1
ATOM 2009 C C . ASN A 1 275 ? -4.793 7.654 -9.447 1.00 88.50 275 ASN A C 1
ATOM 2011 O O . ASN A 1 275 ? -5.250 7.560 -8.304 1.00 88.50 275 ASN A O 1
ATOM 2015 N N . LYS A 1 276 ? -5.062 6.756 -10.397 1.00 92.62 276 LYS A N 1
ATOM 2016 C CA . LYS A 1 276 ? -5.823 5.514 -10.225 1.00 92.62 276 LYS A CA 1
ATOM 2017 C C . LYS A 1 276 ? -4.971 4.327 -10.689 1.00 92.62 276 LYS A C 1
ATOM 2019 O O . LYS A 1 276 ? -4.068 4.540 -11.500 1.00 92.62 276 LYS A O 1
ATOM 2024 N N . PRO A 1 277 ? -5.275 3.097 -10.231 1.00 94.69 277 PRO A N 1
ATOM 2025 C CA . PRO A 1 277 ? -4.709 1.902 -10.841 1.00 94.69 277 PRO A CA 1
ATOM 2026 C C . PRO A 1 277 ? -4.918 1.921 -12.357 1.00 94.69 277 PRO A C 1
ATOM 2028 O O . PRO A 1 277 ? -5.994 2.301 -12.832 1.00 94.69 277 PRO A O 1
ATOM 2031 N N . TRP A 1 278 ? -3.881 1.571 -13.106 1.00 96.50 278 TRP A N 1
ATOM 2032 C CA . TRP A 1 278 ? -3.867 1.609 -14.568 1.00 96.50 278 TRP A CA 1
ATOM 2033 C C . TRP A 1 278 ? -3.045 0.441 -15.116 1.00 96.50 278 TRP A C 1
ATOM 2035 O O . TRP A 1 278 ? -2.303 -0.177 -14.366 1.00 96.50 278 TRP A O 1
ATOM 2045 N N . GLN A 1 279 ? -3.193 0.108 -16.397 1.00 96.19 279 GLN A N 1
ATOM 2046 C CA . GLN A 1 279 ? -2.432 -0.980 -17.020 1.00 96.19 279 GLN A CA 1
ATOM 2047 C C . GLN A 1 279 ? -1.153 -0.428 -17.651 1.00 96.19 279 GLN A C 1
ATOM 2049 O O . GLN A 1 279 ? -1.230 0.457 -18.505 1.00 96.19 279 GLN A O 1
ATOM 2054 N N . ALA A 1 280 ? -0.001 -0.953 -17.244 1.00 96.00 280 ALA A N 1
ATOM 2055 C CA . ALA A 1 280 ? 1.310 -0.572 -17.751 1.00 96.00 280 ALA A CA 1
ATOM 2056 C C . ALA A 1 280 ? 1.959 -1.719 -18.533 1.00 96.00 280 ALA A C 1
ATOM 2058 O O . ALA A 1 280 ? 1.768 -2.889 -18.210 1.00 96.00 280 ALA A O 1
ATOM 2059 N N . GLN A 1 281 ? 2.757 -1.366 -19.539 1.00 95.69 281 GLN A N 1
ATOM 2060 C CA . GLN A 1 281 ? 3.588 -2.305 -20.291 1.00 95.69 281 GLN A CA 1
ATOM 2061 C C . GLN A 1 281 ? 4.976 -2.366 -19.653 1.00 95.69 281 GLN A C 1
ATOM 2063 O O . GLN A 1 281 ? 5.642 -1.336 -19.538 1.00 95.69 281 GLN A O 1
ATOM 2068 N N . LEU A 1 282 ? 5.417 -3.560 -19.263 1.00 96.25 282 LEU A N 1
ATOM 2069 C CA . LEU A 1 282 ? 6.764 -3.800 -18.755 1.00 96.25 282 LEU A CA 1
ATOM 2070 C C . LEU A 1 282 ? 7.559 -4.684 -19.717 1.00 96.25 282 LEU A C 1
ATOM 2072 O O . LEU A 1 282 ? 7.090 -5.776 -20.040 1.00 96.25 282 LEU A O 1
ATOM 2076 N N . PRO A 1 283 ? 8.756 -4.260 -20.158 1.00 96.12 283 PRO A N 1
ATOM 2077 C CA . PRO A 1 283 ? 9.671 -5.125 -20.893 1.00 96.12 283 PRO A CA 1
ATOM 2078 C C . PRO A 1 283 ? 10.036 -6.370 -20.077 1.00 96.12 283 PRO A C 1
ATOM 2080 O O . PRO A 1 283 ? 10.300 -6.271 -18.875 1.00 96.12 283 PRO A O 1
ATOM 2083 N N . LEU A 1 284 ? 10.064 -7.545 -20.712 1.00 94.38 284 LEU A N 1
ATOM 2084 C CA . LEU A 1 284 ? 10.372 -8.800 -20.012 1.00 94.38 284 LEU A CA 1
ATOM 2085 C C . LEU A 1 284 ? 11.794 -8.822 -19.435 1.00 94.38 284 LEU A C 1
ATOM 2087 O O . LEU A 1 284 ? 12.038 -9.440 -18.402 1.00 94.38 284 LEU A O 1
ATOM 2091 N N . ASP A 1 285 ? 12.733 -8.135 -20.078 1.00 94.94 285 ASP A N 1
ATOM 2092 C CA . ASP A 1 285 ? 14.123 -8.010 -19.642 1.00 94.94 285 ASP A CA 1
ATOM 2093 C C . ASP A 1 285 ? 14.307 -7.032 -18.468 1.00 94.94 285 ASP A C 1
ATOM 2095 O O . ASP A 1 285 ? 15.335 -7.092 -17.794 1.00 94.94 285 ASP A O 1
ATOM 2099 N N . ALA A 1 286 ? 13.313 -6.184 -18.176 1.00 96.31 286 ALA A N 1
ATOM 2100 C CA . ALA A 1 286 ? 13.286 -5.349 -16.974 1.00 96.31 286 ALA A CA 1
ATOM 2101 C C . ALA A 1 286 ? 12.873 -6.134 -15.719 1.00 96.31 286 ALA A C 1
ATOM 2103 O O . ALA A 1 286 ? 13.145 -5.699 -14.595 1.00 96.31 286 ALA A O 1
ATOM 2104 N N . LEU A 1 287 ? 12.198 -7.275 -15.890 1.00 95.75 287 LEU A N 1
ATOM 2105 C CA . LEU A 1 287 ? 11.648 -8.052 -14.784 1.00 95.75 287 LEU A CA 1
ATOM 2106 C C . LEU A 1 287 ? 12.757 -8.690 -13.927 1.00 95.75 287 LEU A C 1
ATOM 2108 O O . LEU A 1 287 ? 13.814 -9.056 -14.456 1.00 95.75 287 LEU A O 1
ATOM 2112 N N . PRO A 1 288 ? 12.520 -8.860 -12.612 1.00 93.44 288 PRO A N 1
ATOM 2113 C CA . PRO A 1 288 ? 13.443 -9.561 -11.725 1.00 93.44 288 PRO A CA 1
ATOM 2114 C C . PRO A 1 288 ? 13.771 -10.968 -12.239 1.00 93.44 288 PRO A C 1
ATOM 2116 O O . PRO A 1 288 ? 12.938 -11.625 -12.872 1.00 93.44 288 PRO A O 1
ATOM 2119 N N . ASP A 1 289 ? 14.970 -11.461 -11.934 1.00 87.94 289 ASP A N 1
ATOM 2120 C CA . ASP A 1 289 ? 15.312 -12.854 -12.224 1.00 87.94 289 ASP A CA 1
ATOM 2121 C C . ASP A 1 289 ? 14.388 -13.815 -11.469 1.00 87.94 289 ASP A C 1
ATOM 2123 O O . ASP A 1 289 ? 13.973 -13.546 -10.342 1.00 87.94 289 ASP A O 1
ATOM 2127 N N . GLY A 1 290 ? 14.036 -14.930 -12.111 1.00 85.06 290 GLY A N 1
ATOM 2128 C CA . GLY A 1 290 ? 13.073 -15.883 -11.555 1.00 85.06 290 GLY A CA 1
ATOM 2129 C C . GLY A 1 290 ? 11.619 -15.403 -11.594 1.00 85.06 290 GLY A C 1
ATOM 2130 O O . GLY A 1 290 ? 10.774 -16.013 -10.948 1.00 85.06 290 GLY A O 1
ATOM 2131 N N . THR A 1 291 ? 11.301 -14.336 -12.340 1.00 90.38 291 THR A N 1
ATOM 2132 C CA . THR A 1 291 ? 9.900 -13.983 -12.609 1.00 90.38 291 THR A CA 1
ATOM 2133 C C . THR A 1 291 ? 9.251 -15.084 -13.435 1.00 90.38 291 THR A C 1
ATOM 2135 O O . THR A 1 291 ? 9.693 -15.393 -14.542 1.00 90.38 291 THR A O 1
ATOM 2138 N N . GLU A 1 292 ? 8.197 -15.673 -12.888 1.00 89.19 292 GLU A N 1
ATOM 2139 C CA . GLU A 1 292 ? 7.448 -16.736 -13.538 1.00 89.19 292 GLU A CA 1
ATOM 2140 C C . GLU A 1 292 ? 6.162 -16.208 -14.162 1.00 89.19 292 GLU A C 1
ATOM 2142 O O . GLU A 1 292 ? 5.631 -15.171 -13.757 1.00 89.19 292 GLU A O 1
ATOM 2147 N N . PHE A 1 293 ? 5.659 -16.944 -15.149 1.00 89.69 293 PHE A N 1
ATOM 2148 C CA . PHE A 1 293 ? 4.467 -16.586 -15.901 1.00 89.69 293 PHE A CA 1
ATOM 2149 C C . PHE A 1 293 ? 3.428 -17.699 -15.796 1.00 89.69 293 PHE A C 1
ATOM 2151 O O . PHE A 1 293 ? 3.776 -18.882 -15.754 1.00 89.69 293 PHE A O 1
ATOM 2158 N N . ASP A 1 294 ? 2.155 -17.324 -15.727 1.00 86.69 294 ASP A N 1
ATOM 2159 C CA . ASP A 1 294 ? 1.046 -18.270 -15.785 1.00 86.69 294 ASP A CA 1
ATOM 2160 C C . ASP A 1 294 ? 0.846 -18.818 -17.214 1.00 86.69 294 ASP A C 1
ATOM 2162 O O . ASP A 1 294 ? 1.500 -18.401 -18.173 1.00 86.69 294 ASP A O 1
ATOM 2166 N N . ALA A 1 295 ? -0.089 -19.759 -17.378 1.00 83.94 295 ALA A N 1
ATOM 2167 C CA . ALA A 1 295 ? -0.408 -20.347 -18.683 1.00 83.94 295 ALA A CA 1
ATOM 2168 C C . ALA A 1 295 ? -0.919 -19.323 -19.720 1.00 83.94 295 ALA A C 1
ATOM 2170 O O . ALA A 1 295 ? -0.929 -19.617 -20.914 1.00 83.94 295 ALA A O 1
ATOM 2171 N N . ASN A 1 296 ? -1.334 -18.136 -19.273 1.00 84.12 296 ASN A N 1
ATOM 2172 C CA . ASN A 1 296 ? -1.823 -17.048 -20.113 1.00 84.12 296 ASN A CA 1
ATOM 2173 C C . ASN A 1 296 ? -0.722 -16.017 -20.429 1.00 84.12 296 ASN A C 1
ATOM 2175 O O . ASN A 1 296 ? -0.992 -15.044 -21.132 1.00 84.12 296 ASN A O 1
ATOM 2179 N N . GLY A 1 297 ? 0.504 -16.212 -19.928 1.00 83.06 297 GLY A N 1
ATOM 2180 C CA . GLY A 1 297 ? 1.625 -15.291 -20.111 1.00 83.06 297 GLY A CA 1
ATOM 2181 C C . GLY A 1 297 ? 1.602 -14.072 -19.183 1.00 83.06 297 GLY A C 1
ATOM 2182 O O . GLY A 1 297 ? 2.379 -13.141 -19.398 1.00 83.06 297 GLY A O 1
ATOM 2183 N N . ASN A 1 298 ? 0.749 -14.053 -18.154 1.00 87.12 298 ASN A N 1
ATOM 2184 C CA . ASN A 1 298 ? 0.772 -13.007 -17.131 1.00 87.12 298 ASN A CA 1
ATOM 2185 C C . ASN A 1 298 ? 1.829 -13.327 -16.078 1.00 87.12 298 ASN A C 1
ATOM 2187 O O . ASN A 1 298 ? 2.117 -14.494 -15.823 1.00 87.12 298 ASN A O 1
ATOM 2191 N N . ILE A 1 299 ? 2.361 -12.304 -15.409 1.00 89.19 299 ILE A N 1
ATOM 2192 C CA . ILE A 1 299 ? 3.259 -12.505 -14.266 1.00 89.19 299 ILE A CA 1
ATOM 2193 C C . ILE A 1 299 ? 2.509 -13.301 -13.186 1.00 89.19 299 ILE A C 1
ATOM 2195 O O . ILE A 1 299 ? 1.420 -12.912 -12.759 1.00 89.19 299 ILE A O 1
ATOM 2199 N N . ALA A 1 300 ? 3.089 -14.410 -12.737 1.00 86.19 300 ALA A N 1
ATOM 2200 C CA . ALA A 1 300 ? 2.546 -15.194 -11.639 1.00 86.19 300 ALA A CA 1
ATOM 2201 C C . ALA A 1 300 ? 2.841 -14.495 -10.303 1.00 86.19 300 ALA A C 1
ATOM 2203 O O . ALA A 1 300 ? 3.971 -14.075 -10.045 1.00 86.19 300 ALA A O 1
ATOM 2204 N N . ALA A 1 301 ? 1.834 -14.383 -9.434 1.00 77.69 301 ALA A N 1
ATOM 2205 C CA . ALA A 1 301 ? 2.044 -13.894 -8.074 1.00 77.69 301 ALA A CA 1
ATOM 2206 C C . ALA A 1 301 ? 2.909 -14.891 -7.291 1.00 77.69 301 ALA A C 1
ATOM 2208 O O . ALA A 1 301 ? 2.595 -16.083 -7.238 1.00 77.69 301 ALA A O 1
ATOM 2209 N N . VAL A 1 302 ? 3.973 -14.401 -6.655 1.00 70.62 302 VAL A N 1
ATOM 2210 C CA . VAL A 1 302 ? 4.866 -15.229 -5.831 1.00 70.62 302 VAL A CA 1
ATOM 2211 C C . VAL A 1 302 ? 4.215 -15.508 -4.479 1.00 70.62 302 VAL A C 1
ATOM 2213 O O . VAL A 1 302 ? 4.313 -16.616 -3.966 1.00 70.62 302 VAL A O 1
ATOM 2216 N N . ALA A 1 303 ? 3.489 -14.533 -3.928 1.00 57.09 303 ALA A N 1
ATOM 2217 C CA . ALA A 1 303 ? 2.806 -14.678 -2.641 1.00 57.09 303 ALA A CA 1
ATOM 2218 C C . ALA A 1 303 ? 1.706 -15.765 -2.635 1.00 57.09 303 ALA A C 1
ATOM 2220 O O . ALA A 1 303 ? 1.468 -16.403 -1.615 1.00 57.09 303 ALA A O 1
ATOM 2221 N N . LEU A 1 304 ? 1.097 -16.061 -3.792 1.00 52.69 304 LEU A N 1
ATOM 2222 C CA . LEU A 1 304 ? 0.049 -17.086 -3.920 1.00 52.69 304 LEU A CA 1
ATOM 2223 C C . LEU A 1 304 ? 0.592 -18.528 -4.013 1.00 52.69 304 LEU A C 1
ATOM 2225 O O . LEU A 1 304 ? -0.189 -19.455 -4.216 1.00 52.69 304 LEU A O 1
ATOM 2229 N N . ARG A 1 305 ? 1.912 -18.733 -3.890 1.00 50.91 305 ARG A N 1
ATOM 2230 C CA . ARG A 1 305 ? 2.589 -20.025 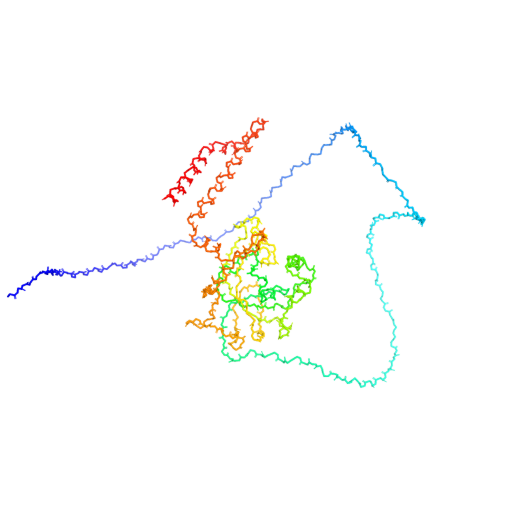-4.124 1.00 50.91 305 ARG A CA 1
ATOM 2231 C C . ARG A 1 305 ? 3.009 -20.803 -2.879 1.00 50.91 305 ARG A C 1
ATOM 2233 O O . ARG A 1 305 ? 3.841 -21.688 -2.994 1.00 50.91 305 ARG A O 1
ATOM 2240 N N . GLU A 1 306 ? 2.362 -20.550 -1.746 1.00 39.66 306 GLU A N 1
ATOM 2241 C CA . GLU A 1 306 ? 2.576 -21.230 -0.457 1.00 39.66 306 GLU A CA 1
ATOM 2242 C C . GLU A 1 306 ? 3.685 -20.634 0.424 1.00 39.66 306 GLU A C 1
ATOM 2244 O O . GLU A 1 306 ? 4.805 -20.354 -0.002 1.00 39.66 306 GLU A O 1
ATOM 2249 N N . VAL A 1 307 ? 3.352 -20.514 1.716 1.00 41.03 307 VAL A N 1
ATOM 2250 C CA . VAL A 1 307 ? 4.305 -20.457 2.828 1.00 41.03 307 VAL A CA 1
ATOM 2251 C C . VAL A 1 307 ? 5.239 -21.664 2.697 1.00 41.03 307 VAL A C 1
ATOM 2253 O O . VAL A 1 307 ? 4.760 -22.800 2.749 1.00 41.03 307 VAL A O 1
ATOM 2256 N N . PRO A 1 308 ? 6.557 -21.478 2.538 1.00 31.52 308 PRO A N 1
ATOM 2257 C CA . PRO A 1 308 ? 7.450 -22.607 2.346 1.00 31.52 308 PRO A CA 1
ATOM 2258 C C . PRO A 1 308 ? 7.467 -23.529 3.571 1.00 31.52 308 PRO A C 1
ATOM 2260 O O . PRO A 1 308 ? 7.658 -23.075 4.700 1.00 31.52 308 PRO A O 1
ATOM 2263 N N . ALA A 1 309 ? 7.369 -24.844 3.350 1.00 36.84 309 ALA A N 1
ATOM 2264 C CA . ALA A 1 309 ? 7.415 -25.868 4.402 1.00 36.84 309 ALA A CA 1
ATOM 2265 C C . ALA A 1 309 ? 8.690 -25.828 5.280 1.00 36.84 309 ALA A C 1
ATOM 2267 O O . ALA A 1 309 ? 8.707 -26.385 6.376 1.00 36.84 309 ALA A O 1
ATOM 2268 N N . TYR A 1 310 ? 9.754 -25.135 4.857 1.00 43.03 310 TYR A N 1
ATOM 2269 C CA . TYR A 1 310 ? 10.958 -24.959 5.677 1.00 43.03 310 TYR A CA 1
ATOM 2270 C C . TYR A 1 310 ? 10.792 -23.924 6.805 1.00 43.03 310 TYR A C 1
ATOM 2272 O O . TYR A 1 310 ? 11.570 -23.945 7.758 1.00 43.03 310 TYR A O 1
ATOM 2280 N N . ALA A 1 311 ? 9.766 -23.064 6.765 1.00 39.31 311 ALA A N 1
ATOM 2281 C CA . ALA A 1 311 ? 9.455 -22.143 7.863 1.00 39.31 311 ALA A CA 1
ATOM 2282 C C . ALA A 1 311 ? 8.882 -22.859 9.106 1.00 39.31 311 ALA A C 1
ATOM 2284 O O . ALA A 1 311 ? 8.826 -22.272 10.182 1.00 39.31 311 ALA A O 1
ATOM 2285 N N . GLN A 1 312 ? 8.520 -24.145 9.000 1.00 40.12 312 GLN A N 1
ATOM 2286 C CA . GLN A 1 312 ? 8.070 -24.955 10.140 1.00 40.12 312 GLN A CA 1
ATOM 2287 C C . GLN A 1 312 ? 9.218 -25.600 10.935 1.00 40.12 312 GLN A C 1
ATOM 2289 O O . GLN A 1 312 ? 8.993 -26.091 12.038 1.00 40.12 312 GLN A O 1
ATOM 2294 N N . GLN A 1 313 ? 10.455 -25.601 10.423 1.00 36.16 313 GLN A N 1
ATOM 2295 C CA . GLN A 1 313 ? 11.541 -26.392 11.021 1.00 36.16 313 GLN A CA 1
ATOM 2296 C C . GLN A 1 313 ? 12.421 -25.646 12.034 1.00 36.16 313 GLN A C 1
ATOM 2298 O O . GLN A 1 313 ? 13.313 -26.266 12.605 1.00 36.16 313 GLN A O 1
ATOM 2303 N N . ASN A 1 314 ? 12.157 -24.365 12.326 1.00 37.56 314 ASN A N 1
ATOM 2304 C CA . ASN A 1 314 ? 12.924 -23.614 13.334 1.00 37.56 314 ASN A CA 1
ATOM 2305 C C . ASN A 1 314 ? 12.130 -23.222 14.597 1.00 37.56 314 ASN A C 1
ATOM 2307 O O . ASN A 1 314 ? 12.598 -22.418 15.395 1.00 37.56 314 ASN A O 1
ATOM 2311 N N . MET A 1 315 ? 10.964 -23.834 14.826 1.00 38.03 315 MET A N 1
ATOM 2312 C CA . MET A 1 315 ? 10.153 -23.673 16.051 1.00 38.03 315 MET A CA 1
ATOM 2313 C C . MET A 1 315 ? 10.534 -24.684 17.152 1.00 38.03 315 MET A C 1
ATOM 2315 O O . MET A 1 315 ? 9.687 -25.139 17.914 1.00 38.03 315 MET A O 1
ATOM 2319 N N . GLY A 1 316 ? 11.806 -25.091 17.209 1.00 38.09 316 GLY A N 1
ATOM 2320 C CA . GLY A 1 316 ? 12.265 -26.210 18.040 1.00 38.09 316 GLY A CA 1
ATOM 2321 C C . GLY A 1 316 ? 13.479 -25.928 18.922 1.00 38.09 316 GLY A C 1
ATOM 2322 O O . GLY A 1 316 ? 14.129 -26.879 19.349 1.00 38.09 316 GLY A O 1
ATOM 2323 N N . ALA A 1 317 ? 13.818 -24.667 19.196 1.00 33.53 317 ALA A N 1
ATOM 2324 C CA . ALA A 1 317 ? 14.779 -24.356 20.253 1.00 33.53 317 ALA A CA 1
ATOM 2325 C C . ALA A 1 317 ? 14.026 -24.222 21.590 1.00 33.53 317 ALA A C 1
ATOM 2327 O O . ALA A 1 317 ? 13.066 -23.451 21.653 1.00 33.53 317 ALA A O 1
ATOM 2328 N N . PRO A 1 318 ? 14.419 -24.943 22.657 1.00 38.34 318 PRO A N 1
ATOM 2329 C CA . PRO A 1 318 ? 13.816 -24.759 23.967 1.00 38.34 318 PRO A CA 1
ATOM 2330 C C . PRO A 1 318 ? 14.212 -23.372 24.478 1.00 38.34 318 PRO A C 1
ATOM 2332 O O . PRO A 1 318 ? 15.364 -23.131 24.838 1.00 38.34 318 PRO A O 1
ATOM 2335 N N . LEU A 1 319 ? 13.251 -22.451 24.457 1.00 34.06 319 LEU A N 1
ATOM 2336 C CA . LEU A 1 319 ? 13.359 -21.164 25.125 1.00 34.06 319 LEU A CA 1
ATOM 2337 C C . LEU A 1 319 ? 13.480 -21.414 26.627 1.00 34.06 319 LEU A C 1
ATOM 2339 O O . LEU A 1 319 ? 12.600 -21.997 27.258 1.00 34.06 319 LEU A O 1
ATOM 2343 N N . THR A 1 320 ? 14.601 -20.970 27.179 1.00 40.38 320 THR A N 1
ATOM 2344 C CA . THR A 1 320 ? 14.756 -20.691 28.600 1.00 40.38 320 THR A CA 1
ATOM 2345 C C . THR A 1 320 ? 13.671 -19.714 29.042 1.00 40.38 320 THR A C 1
ATOM 2347 O O . THR A 1 320 ? 13.439 -18.702 28.384 1.00 40.38 320 THR A O 1
ATOM 2350 N N . GLU A 1 321 ? 1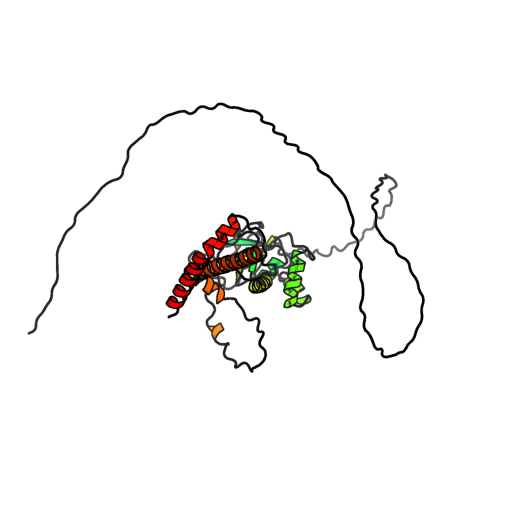3.011 -20.051 30.146 1.00 44.66 321 GLU A N 1
ATOM 2351 C CA . GLU A 1 321 ? 11.970 -19.260 30.795 1.00 44.66 321 GLU A CA 1
ATOM 2352 C C . GLU A 1 321 ? 12.466 -17.840 31.107 1.00 44.66 321 GLU A C 1
ATOM 2354 O O . GLU A 1 321 ? 13.462 -17.667 31.808 1.00 44.66 321 GLU A O 1
ATOM 2359 N N . GLY A 1 322 ? 11.739 -16.835 30.616 1.00 43.84 322 GLY A N 1
ATOM 2360 C CA . GLY A 1 322 ? 11.896 -15.441 31.031 1.00 43.84 322 GLY A CA 1
ATOM 2361 C C . GLY A 1 322 ? 12.301 -14.496 29.908 1.00 43.84 322 GLY A C 1
ATOM 2362 O O . GLY A 1 322 ? 13.446 -14.079 29.864 1.00 43.84 322 GLY A O 1
ATOM 2363 N N . ASP A 1 323 ? 11.358 -14.180 29.016 1.00 35.34 323 ASP A N 1
ATOM 2364 C CA . ASP A 1 323 ? 11.170 -12.839 28.436 1.00 35.34 323 ASP A CA 1
ATOM 2365 C C . ASP A 1 323 ? 9.906 -12.859 27.558 1.00 35.34 323 ASP A C 1
ATOM 2367 O O . ASP A 1 323 ? 9.914 -13.063 26.344 1.00 35.34 323 ASP A O 1
ATOM 2371 N N . GLU A 1 324 ? 8.769 -12.710 28.230 1.00 49.38 324 GLU A N 1
ATOM 2372 C CA . GLU A 1 324 ? 7.434 -12.639 27.648 1.00 49.38 324 GLU A CA 1
ATOM 2373 C C . GLU A 1 324 ? 7.131 -11.180 27.273 1.00 49.38 324 GLU A C 1
ATOM 2375 O O . GLU A 1 324 ? 6.708 -10.412 28.124 1.00 49.38 324 GLU A O 1
ATOM 2380 N N . MET A 1 325 ? 7.413 -10.791 26.022 1.00 42.16 325 MET A N 1
ATOM 2381 C CA . MET A 1 325 ? 6.755 -9.706 25.256 1.00 42.16 325 MET A CA 1
ATOM 2382 C C . MET A 1 325 ? 7.209 -9.765 23.777 1.00 42.16 325 MET A C 1
ATOM 2384 O O . MET A 1 325 ? 7.731 -8.808 23.200 1.00 42.16 325 MET A O 1
ATOM 2388 N N . GLY A 1 326 ? 7.062 -10.937 23.151 1.00 39.47 326 GLY A N 1
ATOM 2389 C CA . GLY A 1 326 ? 7.443 -11.173 21.757 1.00 39.47 326 GLY A CA 1
ATOM 2390 C C . GLY A 1 326 ? 6.439 -10.593 20.755 1.00 39.47 326 GLY A C 1
ATOM 2391 O O . GLY A 1 326 ? 5.337 -11.111 20.600 1.00 39.47 326 GLY A O 1
ATOM 2392 N N . LEU A 1 327 ? 6.862 -9.555 20.027 1.00 43.50 327 LEU A N 1
ATOM 2393 C CA . LEU A 1 327 ? 6.252 -8.992 18.811 1.00 43.50 327 LEU A CA 1
ATOM 2394 C C . LEU A 1 327 ? 6.323 -9.985 17.627 1.00 43.50 327 LEU A C 1
ATOM 2396 O O . LEU A 1 327 ? 7.006 -9.752 16.629 1.00 43.50 327 LEU A O 1
ATOM 2400 N N . GLY A 1 328 ? 5.648 -11.127 17.751 1.00 41.06 328 GLY A N 1
ATOM 2401 C CA . GLY A 1 328 ? 5.593 -12.171 16.728 1.00 41.06 328 GLY A CA 1
ATOM 2402 C C . GLY A 1 328 ? 4.458 -11.957 15.724 1.00 41.06 328 GLY A C 1
ATOM 2403 O O . GLY A 1 328 ? 3.297 -12.163 16.055 1.00 41.06 328 GLY A O 1
ATOM 2404 N N . LEU A 1 329 ? 4.818 -11.552 14.501 1.00 47.19 329 LEU A N 1
ATOM 2405 C CA . LEU A 1 329 ? 4.193 -11.907 13.212 1.00 47.19 329 LEU A CA 1
ATOM 2406 C C . LEU A 1 329 ? 2.737 -12.431 13.256 1.00 47.19 329 LEU A C 1
ATOM 2408 O O . LEU A 1 329 ? 2.479 -13.621 13.109 1.00 47.19 329 LEU A O 1
ATOM 2412 N N . LEU A 1 330 ? 1.771 -11.513 13.318 1.00 49.03 330 LEU A N 1
ATOM 2413 C CA . LEU A 1 330 ? 0.334 -11.769 13.106 1.00 49.03 330 LEU A CA 1
ATOM 2414 C C . LEU A 1 330 ? -0.042 -11.869 11.608 1.00 49.03 330 LEU A C 1
ATOM 2416 O O . LEU A 1 330 ? -1.067 -11.347 11.177 1.00 49.03 330 LEU A O 1
ATOM 2420 N N . GLY A 1 331 ? 0.820 -12.472 10.786 1.00 49.72 331 GLY A N 1
ATOM 2421 C CA . GLY A 1 331 ? 0.747 -12.345 9.326 1.00 49.72 331 GLY A CA 1
ATOM 2422 C C . GLY A 1 331 ? -0.250 -13.268 8.625 1.00 49.72 331 GLY A C 1
ATOM 2423 O O . GLY A 1 331 ? -0.951 -12.812 7.726 1.00 49.72 331 GLY A O 1
ATOM 2424 N N . ASP A 1 332 ? -0.327 -14.539 9.027 1.00 47.25 332 ASP A N 1
ATOM 2425 C CA . ASP A 1 332 ? -0.917 -15.560 8.144 1.00 47.25 332 ASP A CA 1
ATOM 2426 C C . ASP A 1 332 ? -2.093 -16.335 8.761 1.00 47.25 332 ASP A C 1
ATOM 2428 O O . ASP A 1 332 ? -2.964 -16.806 8.028 1.00 47.25 332 ASP A O 1
ATOM 2432 N N . ASP A 1 333 ? -2.191 -16.427 10.092 1.00 47.94 333 ASP A N 1
ATOM 2433 C CA . ASP A 1 333 ? -3.239 -17.235 10.742 1.00 47.94 333 ASP A CA 1
ATOM 2434 C C . ASP A 1 333 ? -4.580 -16.477 10.875 1.00 47.94 333 ASP A C 1
ATOM 2436 O O . ASP A 1 333 ? -5.656 -17.033 10.651 1.00 47.94 333 ASP A O 1
ATOM 2440 N N . MET A 1 334 ? -4.542 -15.157 11.103 1.00 55.66 334 MET A N 1
ATOM 2441 C CA . MET A 1 334 ? -5.768 -14.345 11.222 1.00 55.66 334 MET A CA 1
ATOM 2442 C C . MET A 1 334 ? -6.457 -14.067 9.878 1.00 55.66 334 MET A C 1
ATOM 2444 O O . MET A 1 334 ? -7.683 -13.965 9.816 1.00 55.66 334 MET A O 1
ATOM 2448 N N . VAL A 1 335 ? -5.702 -13.994 8.775 1.00 53.44 335 VAL A N 1
ATOM 2449 C CA . VAL A 1 335 ? -6.285 -13.826 7.430 1.00 53.44 335 VAL A CA 1
ATOM 2450 C C . VAL A 1 335 ? -7.027 -15.096 7.003 1.00 53.44 335 VAL A C 1
ATOM 2452 O O . VAL A 1 335 ? -8.093 -15.005 6.392 1.00 53.44 335 VAL A O 1
ATOM 2455 N N . ARG A 1 336 ? -6.547 -16.281 7.409 1.00 50.47 336 ARG A N 1
ATOM 2456 C CA . ARG A 1 336 ? -7.277 -17.546 7.230 1.00 50.47 336 ARG A CA 1
ATOM 2457 C C . ARG A 1 336 ? -8.583 -17.586 8.020 1.00 50.47 336 ARG A C 1
ATOM 2459 O O . ARG A 1 336 ? -9.583 -18.063 7.490 1.00 50.47 336 ARG A O 1
ATOM 2466 N N . GLN A 1 337 ? -8.604 -17.039 9.234 1.00 51.91 337 GLN A N 1
ATOM 2467 C CA . GLN A 1 337 ? -9.807 -16.999 10.072 1.00 51.91 337 GLN A CA 1
ATOM 2468 C C . GLN A 1 337 ? -10.903 -16.077 9.503 1.00 51.91 337 GLN A C 1
ATOM 2470 O O . GLN A 1 337 ? -12.091 -16.362 9.644 1.00 51.91 3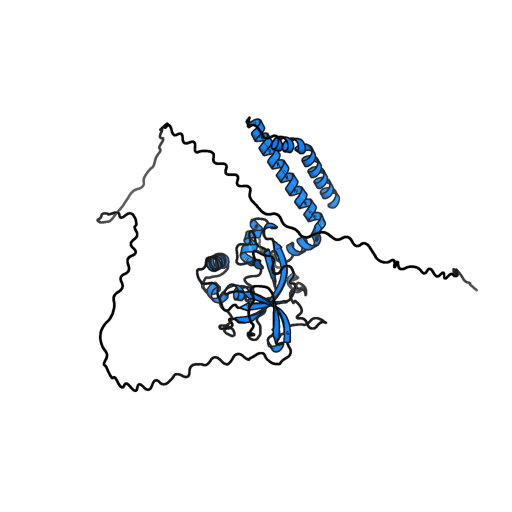37 GLN A O 1
ATOM 2475 N N . LEU A 1 338 ? -10.522 -15.021 8.773 1.00 53.00 338 LEU A N 1
ATOM 2476 C CA . LEU A 1 338 ? -11.462 -14.187 8.010 1.00 53.00 338 LEU A CA 1
ATOM 2477 C C . LEU A 1 338 ? -11.988 -14.870 6.734 1.00 53.00 338 LEU A C 1
ATOM 2479 O O . LEU A 1 338 ? -13.049 -14.489 6.250 1.00 53.00 338 LEU A O 1
ATOM 2483 N N . GLN A 1 339 ? -11.280 -15.868 6.194 1.00 51.28 339 GLN A N 1
ATOM 2484 C CA . GLN A 1 339 ? -11.664 -16.583 4.967 1.00 51.28 339 GLN A CA 1
ATOM 2485 C C . GLN A 1 339 ? -12.503 -17.849 5.223 1.00 51.28 339 GLN A C 1
ATOM 2487 O O . GLN A 1 339 ? -13.196 -18.303 4.315 1.00 51.28 339 GLN A O 1
ATOM 2492 N N . SER A 1 340 ? -12.478 -18.416 6.434 1.00 48.34 340 SER A N 1
ATOM 2493 C CA . SER A 1 340 ? -13.254 -19.615 6.804 1.00 48.34 340 SER A CA 1
ATOM 2494 C C . SER A 1 340 ? -14.515 -19.331 7.640 1.00 48.34 340 SER A C 1
ATOM 2496 O O . SER A 1 340 ? -15.251 -20.261 7.969 1.00 48.34 340 SER A O 1
ATOM 2498 N N . GLY A 1 341 ? -14.790 -18.065 7.978 1.00 46.62 341 GLY A N 1
ATOM 2499 C CA . GLY A 1 341 ? -15.684 -17.689 9.079 1.00 46.62 341 GLY A CA 1
ATOM 2500 C C . GLY A 1 341 ? -16.986 -16.958 8.729 1.00 46.62 341 GLY A C 1
ATOM 2501 O O . GLY A 1 341 ? -17.531 -16.301 9.611 1.00 46.62 341 GLY A O 1
ATOM 2502 N N . ASP A 1 342 ? -17.518 -17.026 7.505 1.00 54.03 342 ASP A N 1
ATOM 2503 C CA . ASP A 1 342 ? -18.686 -16.196 7.131 1.00 54.03 342 ASP A CA 1
ATOM 2504 C C . ASP A 1 342 ? -19.952 -16.471 7.973 1.00 54.03 342 ASP A C 1
ATOM 2506 O O . ASP A 1 342 ? -20.738 -15.558 8.229 1.00 54.03 342 ASP A O 1
ATOM 2510 N N . ALA A 1 343 ? -20.137 -17.694 8.479 1.00 57.81 343 ALA A N 1
ATOM 2511 C CA . ALA A 1 343 ? -21.271 -18.021 9.349 1.00 57.81 343 ALA A CA 1
ATOM 2512 C C . ALA A 1 343 ? -21.008 -17.684 10.830 1.00 57.81 343 ALA A C 1
ATOM 2514 O O . ALA A 1 343 ? -21.856 -17.083 11.493 1.00 57.81 343 ALA A O 1
ATOM 2515 N N . GLN A 1 344 ? -19.821 -18.020 11.349 1.00 58.41 344 GLN A N 1
ATOM 2516 C CA . GLN A 1 344 ? -19.465 -17.759 12.750 1.00 58.41 344 GLN A CA 1
ATOM 2517 C C . GLN A 1 344 ? -19.247 -16.261 13.019 1.00 58.41 344 GLN A C 1
ATOM 2519 O O . GLN A 1 344 ? -19.667 -15.748 14.058 1.00 58.41 344 GLN A O 1
ATOM 2524 N N . GLY A 1 345 ? -18.692 -15.527 12.052 1.00 76.38 345 GLY A N 1
ATOM 2525 C CA . GLY A 1 345 ? -18.465 -14.088 12.158 1.00 76.38 345 GLY A CA 1
ATOM 2526 C C . GLY A 1 345 ? -19.757 -13.269 12.192 1.00 76.38 345 GLY A C 1
ATOM 2527 O O . GLY A 1 345 ? -19.830 -12.260 12.894 1.00 76.38 345 GLY A O 1
ATOM 2528 N N . GLU A 1 346 ? -20.809 -13.689 11.483 1.00 81.06 346 GLU A N 1
ATOM 2529 C CA . GLU A 1 346 ? -22.113 -13.017 11.558 1.00 81.06 346 GLU A CA 1
ATOM 2530 C C . GLU A 1 346 ? -22.813 -13.255 12.903 1.00 81.06 346 GLU A C 1
ATOM 2532 O O . GLU A 1 346 ? -23.363 -12.307 13.474 1.00 81.06 346 GLU A O 1
ATOM 2537 N N . ALA A 1 347 ? -22.741 -14.470 13.457 1.00 87.25 347 ALA A N 1
ATOM 2538 C CA . ALA A 1 347 ? -23.281 -14.774 14.784 1.00 87.25 347 ALA A CA 1
ATOM 2539 C C . ALA A 1 347 ? -22.579 -13.957 15.885 1.00 87.25 347 ALA A C 1
ATOM 2541 O O . ALA A 1 347 ? -23.240 -13.339 16.726 1.00 87.25 347 ALA A O 1
ATOM 2542 N N . GLU A 1 348 ? -21.248 -13.846 15.834 1.00 88.44 348 GLU A N 1
ATOM 2543 C CA . GLU A 1 348 ? -20.483 -13.059 16.805 1.00 88.44 348 GLU A CA 1
ATOM 2544 C C . GLU A 1 348 ? -20.776 -11.550 16.696 1.00 88.44 348 GLU A C 1
ATOM 2546 O O . GLU A 1 348 ? -20.953 -10.857 17.706 1.00 88.44 348 GLU A O 1
ATOM 2551 N N . LYS A 1 349 ? -20.908 -11.020 15.472 1.00 89.12 349 LYS A N 1
ATOM 2552 C CA . LYS A 1 349 ? -21.332 -9.625 15.256 1.00 89.12 349 LYS A CA 1
ATOM 2553 C C . LYS A 1 349 ? -22.735 -9.371 15.809 1.00 89.12 349 LYS A C 1
ATOM 2555 O O . LYS A 1 349 ? -22.962 -8.311 16.401 1.00 89.12 349 LYS A O 1
ATOM 2560 N N . ARG A 1 350 ? -23.679 -10.305 15.625 1.00 93.69 350 ARG A N 1
ATOM 2561 C CA . ARG A 1 350 ? -25.035 -10.209 16.199 1.00 93.69 350 ARG A CA 1
ATOM 2562 C C . ARG A 1 350 ? -24.988 -10.216 17.726 1.00 93.69 350 ARG A C 1
ATOM 2564 O O . ARG A 1 350 ? -25.548 -9.304 18.334 1.00 93.69 350 ARG A O 1
ATOM 2571 N N . ARG A 1 351 ? -24.214 -11.120 18.334 1.00 94.38 351 ARG A N 1
ATOM 2572 C CA . ARG A 1 351 ? -23.972 -11.163 19.788 1.00 94.38 351 ARG A CA 1
ATOM 2573 C C . ARG A 1 351 ? -23.463 -9.819 20.324 1.00 94.38 351 ARG A C 1
ATOM 2575 O O . ARG A 1 351 ? -24.059 -9.260 21.247 1.00 94.38 351 ARG A O 1
ATOM 2582 N N . LYS A 1 352 ? -22.421 -9.240 19.711 1.00 93.06 352 LYS A N 1
ATOM 2583 C CA . LYS A 1 352 ? -21.860 -7.934 20.123 1.00 93.06 352 LYS A CA 1
ATOM 2584 C C . LYS A 1 352 ? -22.882 -6.793 20.007 1.00 93.06 352 LYS A C 1
ATOM 2586 O O . LYS A 1 352 ? -22.924 -5.910 20.867 1.00 93.06 352 LYS A O 1
ATOM 2591 N N . LYS A 1 353 ? -23.734 -6.803 18.973 1.00 94.94 353 LYS A N 1
ATOM 2592 C CA . LYS A 1 353 ? -24.814 -5.810 18.807 1.00 94.94 353 LYS A CA 1
ATOM 2593 C C . LYS A 1 353 ? -25.875 -5.926 19.905 1.00 94.94 353 LYS A C 1
ATOM 2595 O O . LYS A 1 353 ? -26.245 -4.896 20.471 1.00 94.94 353 LYS A O 1
ATOM 2600 N N . LEU A 1 354 ? -26.312 -7.143 20.235 1.00 96.06 354 LEU A N 1
ATOM 2601 C CA . LEU A 1 354 ? -27.286 -7.393 21.305 1.00 96.06 354 LEU A CA 1
ATOM 2602 C C . LEU A 1 354 ? -26.743 -6.967 22.672 1.00 96.06 354 LEU A C 1
ATOM 2604 O O . LEU A 1 354 ? -27.410 -6.232 23.398 1.00 96.06 354 LEU A O 1
ATOM 2608 N N . GLN A 1 355 ? -25.494 -7.319 22.988 1.00 96.06 355 GLN A N 1
ATOM 2609 C CA . GLN A 1 355 ? -24.840 -6.898 24.233 1.00 96.06 355 GLN A CA 1
ATOM 2610 C C . GLN A 1 355 ? -24.745 -5.369 24.352 1.00 96.06 355 GLN A C 1
ATOM 2612 O O . GLN A 1 355 ? -25.028 -4.803 25.410 1.00 96.06 355 GLN A O 1
ATOM 2617 N N . LYS A 1 356 ? -24.400 -4.672 23.260 1.00 96.44 356 LYS A N 1
ATOM 2618 C CA . LYS A 1 356 ? -24.367 -3.203 23.243 1.00 96.44 356 LYS A CA 1
ATOM 2619 C C . LYS A 1 356 ? -25.758 -2.596 23.451 1.00 96.44 356 LYS A C 1
ATOM 2621 O O . LYS A 1 356 ? -25.875 -1.601 24.164 1.00 96.44 356 LYS A O 1
ATOM 2626 N N . ALA A 1 357 ? -26.798 -3.181 22.854 1.00 96.12 357 ALA A N 1
ATOM 2627 C CA . ALA A 1 357 ? -28.177 -2.733 23.040 1.00 96.12 357 ALA A CA 1
ATOM 2628 C C . ALA A 1 357 ? -28.651 -2.920 24.492 1.00 96.12 357 ALA A C 1
ATOM 2630 O O . ALA A 1 357 ? -29.222 -1.993 25.064 1.00 96.12 357 ALA A O 1
ATOM 2631 N N . LEU A 1 358 ? -28.340 -4.061 25.117 1.00 97.25 358 LEU A N 1
ATOM 2632 C CA . LEU A 1 358 ? -28.664 -4.324 26.524 1.00 97.25 358 LEU A CA 1
ATOM 2633 C C . LEU A 1 358 ? -27.966 -3.340 27.469 1.00 97.25 358 LEU A C 1
ATOM 2635 O O . LEU A 1 358 ? -28.616 -2.763 28.336 1.00 97.25 358 LEU A O 1
ATOM 2639 N N . ARG A 1 359 ? -26.684 -3.034 27.234 1.00 97.06 359 ARG A N 1
ATOM 2640 C CA . ARG A 1 359 ? -25.965 -2.016 28.017 1.00 97.06 359 ARG A CA 1
ATOM 2641 C C . ARG A 1 359 ? -26.616 -0.631 27.915 1.00 97.06 359 ARG A C 1
ATOM 2643 O O . ARG A 1 359 ? -26.727 0.072 28.914 1.00 97.06 359 ARG A O 1
ATOM 2650 N N . GLN A 1 360 ? -27.078 -0.242 26.724 1.00 96.56 360 GLN A N 1
ATOM 2651 C CA . GLN A 1 360 ? -27.816 1.015 26.550 1.00 96.56 360 GLN A CA 1
ATOM 2652 C C . GLN A 1 360 ? -29.151 1.010 27.305 1.00 96.56 360 GLN A C 1
ATOM 2654 O O . GLN A 1 360 ? -29.548 2.042 27.845 1.00 96.56 360 GLN A O 1
ATOM 2659 N N . ILE A 1 361 ? -29.846 -0.129 27.358 1.00 97.50 361 ILE A N 1
ATOM 2660 C CA . ILE A 1 361 ? -31.086 -0.275 28.131 1.00 97.50 361 ILE A CA 1
ATOM 2661 C C . ILE A 1 361 ? -30.808 -0.137 29.632 1.00 97.50 361 ILE A C 1
ATOM 2663 O O . ILE A 1 361 ? -31.547 0.580 30.309 1.00 97.50 361 ILE A O 1
ATOM 2667 N N . ASP A 1 362 ? -29.730 -0.732 30.145 1.00 97.25 362 ASP A N 1
ATOM 2668 C CA . ASP A 1 362 ? -29.339 -0.603 31.554 1.00 97.25 362 ASP A CA 1
ATOM 2669 C C . ASP A 1 362 ? -29.036 0.859 31.932 1.00 97.25 362 ASP A C 1
ATOM 2671 O O . ASP A 1 362 ? -29.489 1.348 32.971 1.00 97.25 362 ASP A O 1
ATOM 2675 N N . GLU A 1 363 ? -28.361 1.609 31.055 1.00 97.38 363 GLU A N 1
ATOM 2676 C CA . GLU A 1 363 ? -28.136 3.051 31.235 1.00 97.38 363 GLU A CA 1
ATOM 2677 C C . GLU A 1 363 ? -29.452 3.855 31.239 1.00 97.38 363 GLU A C 1
ATOM 2679 O O . GLU A 1 363 ? -29.619 4.781 32.040 1.00 97.38 363 GLU A O 1
ATOM 2684 N N . LEU A 1 364 ? -30.416 3.503 30.379 1.00 97.44 364 LEU A N 1
ATOM 2685 C CA . LEU A 1 364 ? -31.740 4.139 30.360 1.00 97.44 364 LEU A CA 1
ATOM 2686 C C . LEU A 1 364 ? -32.550 3.809 31.621 1.00 97.44 364 LEU A C 1
ATOM 2688 O O . LEU A 1 364 ? -33.190 4.698 32.188 1.00 97.44 364 LEU A O 1
ATOM 2692 N N . LYS A 1 365 ? -32.485 2.569 32.115 1.00 97.56 365 LYS A N 1
ATOM 2693 C CA . LYS A 1 365 ? -33.097 2.173 33.392 1.00 97.56 365 LYS A CA 1
ATOM 2694 C C . LYS A 1 365 ? -32.490 2.926 34.571 1.00 97.56 365 LYS A C 1
ATOM 2696 O O . LYS A 1 365 ? -33.236 3.385 35.438 1.00 97.56 365 LYS A O 1
ATOM 2701 N N . ALA A 1 366 ? -31.170 3.112 34.581 1.00 97.69 366 ALA A N 1
ATOM 2702 C CA . ALA A 1 366 ? -30.495 3.914 35.597 1.00 97.69 366 ALA A CA 1
ATOM 2703 C C . ALA A 1 366 ? -31.013 5.363 35.592 1.00 97.69 366 ALA A C 1
ATOM 2705 O O . ALA A 1 366 ? -31.414 5.870 36.641 1.00 97.69 366 ALA A O 1
ATOM 2706 N N . LYS A 1 367 ? -31.130 5.998 34.417 1.00 96.88 367 LYS A N 1
ATOM 2707 C CA . LYS A 1 367 ? -31.723 7.345 34.282 1.00 96.88 367 LYS A CA 1
ATOM 2708 C C . LYS A 1 367 ? -33.171 7.406 34.774 1.00 96.88 367 LYS A C 1
ATOM 2710 O O . LYS A 1 367 ? -33.523 8.319 35.518 1.00 96.88 367 LYS A O 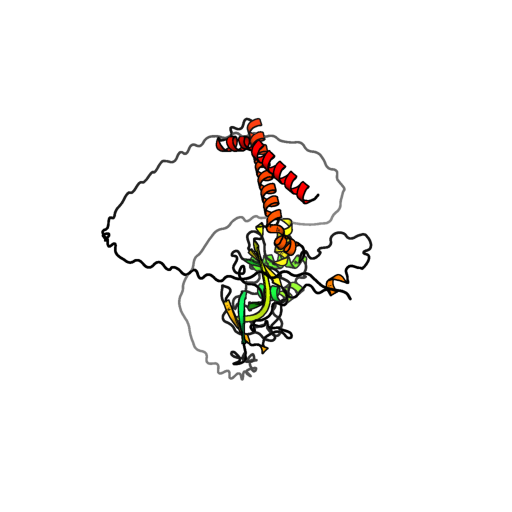1
ATOM 2715 N N . ARG A 1 368 ? -33.988 6.403 34.433 1.00 97.31 368 ARG A N 1
ATOM 2716 C CA . ARG A 1 368 ? -35.373 6.293 34.921 1.00 97.31 368 ARG A CA 1
ATOM 2717 C C . ARG A 1 368 ? -35.427 6.221 36.448 1.00 97.31 368 ARG A C 1
ATOM 2719 O O . ARG A 1 368 ? -36.247 6.894 37.063 1.00 97.31 368 ARG A O 1
ATOM 2726 N N . SER A 1 369 ? -34.533 5.442 37.061 1.00 97.00 369 SER A N 1
ATOM 2727 C CA . SER A 1 369 ? -34.451 5.309 38.524 1.00 97.00 369 SER A CA 1
ATOM 2728 C C . SER A 1 369 ? -34.008 6.598 39.228 1.00 97.00 369 SER A C 1
ATOM 2730 O O . SER A 1 369 ? -34.396 6.840 40.366 1.00 97.00 369 SER A O 1
ATOM 2732 N N . GLN A 1 370 ? -33.262 7.459 38.532 1.00 97.62 370 GLN A N 1
ATOM 2733 C CA . GLN A 1 370 ? -32.854 8.787 39.004 1.00 97.62 370 GLN A CA 1
ATOM 2734 C C . GLN A 1 370 ? -33.952 9.853 38.824 1.00 97.62 370 GLN A C 1
ATOM 2736 O O . GLN A 1 370 ? -33.724 11.022 39.124 1.00 97.62 370 GLN A O 1
ATOM 2741 N N . GLY A 1 371 ? -35.137 9.475 38.331 1.00 97.25 371 GLY A N 1
ATOM 2742 C CA . GLY A 1 371 ? -36.254 10.393 38.100 1.00 97.25 371 GLY A CA 1
ATOM 2743 C C . GLY A 1 371 ? -36.128 11.229 36.824 1.00 97.25 371 GLY A C 1
ATOM 2744 O O . GLY A 1 371 ? -36.889 12.178 36.643 1.00 97.25 371 GLY A O 1
ATOM 2745 N N . VAL A 1 372 ? -35.193 10.894 35.929 1.00 97.06 372 VAL A N 1
ATOM 2746 C CA . VAL A 1 372 ? -35.081 11.554 34.623 1.00 97.06 372 VAL A CA 1
ATOM 2747 C C . VAL A 1 372 ? -36.227 11.076 33.733 1.00 97.06 372 VAL A C 1
ATOM 2749 O O . VAL A 1 372 ? -36.377 9.875 33.498 1.00 97.06 372 VAL A O 1
ATOM 2752 N N . ALA A 1 373 ? -37.031 12.015 33.228 1.00 96.25 373 ALA A N 1
ATOM 2753 C CA . ALA A 1 373 ? -38.083 11.715 32.264 1.00 96.25 373 ALA A CA 1
ATOM 2754 C C . ALA A 1 373 ? -37.460 11.192 30.960 1.00 96.25 373 ALA A C 1
ATOM 2756 O O . ALA A 1 373 ? -36.591 11.841 30.377 1.00 96.25 373 ALA A O 1
ATOM 2757 N N . LEU A 1 374 ? -37.890 10.009 30.524 1.00 96.62 374 LEU A N 1
ATOM 2758 C CA . LEU A 1 374 ? -37.441 9.399 29.278 1.00 96.62 374 LEU A CA 1
ATOM 2759 C C . LEU A 1 374 ? -38.402 9.747 28.142 1.00 96.62 374 LEU A C 1
ATOM 2761 O O . LEU A 1 374 ? -39.606 9.894 28.344 1.00 96.62 374 LEU A O 1
ATOM 2765 N N . GLU A 1 375 ? -37.875 9.853 26.928 1.00 97.00 375 GLU A N 1
ATOM 2766 C CA . GLU A 1 375 ? -38.718 9.984 25.742 1.00 97.00 375 GLU A CA 1
ATOM 2767 C C . GLU A 1 375 ? -39.433 8.663 25.435 1.00 97.00 375 GLU A C 1
ATOM 2769 O O . GLU A 1 375 ? -38.886 7.580 25.653 1.00 97.00 375 GLU A O 1
ATOM 2774 N N . ARG A 1 376 ? -40.609 8.732 24.802 1.00 96.12 376 ARG A N 1
ATOM 2775 C CA . ARG A 1 376 ? -41.389 7.547 24.397 1.00 96.12 376 ARG A CA 1
ATOM 2776 C C . ARG A 1 376 ? -40.573 6.541 23.568 1.00 96.12 376 ARG A C 1
ATOM 2778 O O . ARG A 1 376 ? -40.744 5.333 23.692 1.00 96.12 376 ARG A O 1
ATOM 2785 N N . THR A 1 377 ? -39.645 7.031 22.745 1.00 94.56 377 THR A N 1
ATOM 2786 C CA . THR A 1 377 ? -38.728 6.194 21.952 1.00 94.56 377 THR A CA 1
ATOM 2787 C C . THR A 1 377 ? -37.724 5.434 22.826 1.00 94.56 377 THR A C 1
ATOM 2789 O O . THR A 1 377 ? -37.322 4.325 22.483 1.00 94.56 377 THR A O 1
ATOM 2792 N N . GLN A 1 378 ? -37.297 6.015 23.949 1.00 95.88 378 GLN A N 1
ATOM 2793 C CA . GLN A 1 378 ? -36.392 5.380 24.911 1.00 95.88 378 GLN A CA 1
ATOM 2794 C C . GLN A 1 378 ? -37.136 4.358 25.773 1.00 95.88 378 GLN A C 1
ATOM 2796 O O . GLN A 1 378 ? -36.607 3.275 26.010 1.00 95.88 378 GLN A O 1
ATOM 2801 N N . GLU A 1 379 ? -38.373 4.657 26.171 1.00 95.62 379 GLU A N 1
ATOM 2802 C CA . GLU A 1 379 ? -39.243 3.703 26.870 1.00 95.62 379 GLU A CA 1
ATOM 2803 C C . GLU A 1 379 ? -39.486 2.448 26.024 1.00 95.62 379 GLU A C 1
ATOM 2805 O O . GLU A 1 379 ? -39.281 1.337 26.509 1.00 95.62 379 GLU A O 1
ATOM 2810 N N . GLY A 1 380 ? -39.760 2.611 24.725 1.00 96.25 380 GLY A N 1
ATOM 2811 C CA . GLY A 1 380 ? -39.907 1.482 23.801 1.00 96.25 380 GLY A CA 1
ATOM 2812 C C . GLY A 1 380 ? -38.640 0.629 23.627 1.00 96.25 380 GLY A C 1
ATOM 2813 O O . GLY A 1 380 ? -38.736 -0.536 23.250 1.00 96.25 380 GLY A O 1
ATOM 2814 N N . LYS A 1 381 ? -37.441 1.161 23.915 1.00 96.19 381 LYS A N 1
ATOM 2815 C CA . LYS A 1 381 ? -36.209 0.348 23.956 1.00 96.19 381 LYS A CA 1
ATOM 2816 C C . LYS A 1 381 ? -36.139 -0.507 25.216 1.00 96.19 381 LYS A C 1
ATOM 2818 O O . LYS A 1 381 ? -35.690 -1.642 25.131 1.00 96.19 381 LYS A O 1
ATOM 2823 N N . ILE A 1 382 ? -36.583 0.027 26.355 1.00 97.25 382 ILE A N 1
ATOM 2824 C CA . ILE A 1 382 ? -36.642 -0.718 27.619 1.00 97.25 382 ILE A CA 1
ATOM 2825 C C . ILE A 1 382 ? -37.654 -1.866 27.504 1.00 97.25 382 ILE A C 1
ATOM 2827 O O . ILE A 1 382 ? -37.373 -2.965 27.964 1.00 97.25 382 ILE A O 1
ATOM 2831 N N . GLU A 1 383 ? -38.793 -1.650 26.841 1.00 97.50 383 GLU A N 1
ATOM 2832 C CA . GLU A 1 383 ? -39.813 -2.692 26.634 1.00 97.50 383 GLU A CA 1
ATOM 2833 C C . GLU A 1 383 ? -39.317 -3.895 25.809 1.00 97.50 383 GLU A C 1
ATOM 2835 O O . GLU A 1 383 ? -39.817 -5.001 25.987 1.00 97.50 383 GLU A O 1
ATOM 2840 N N . ARG A 1 384 ? -38.316 -3.712 24.934 1.00 97.25 384 ARG A N 1
ATOM 2841 C CA . ARG A 1 384 ? -37.734 -4.789 24.105 1.00 97.25 384 ARG A CA 1
ATOM 2842 C C . ARG A 1 384 ? -36.613 -5.574 24.786 1.00 97.25 384 ARG A C 1
ATOM 2844 O O . ARG A 1 384 ? -35.999 -6.432 24.162 1.00 97.25 384 ARG A O 1
ATOM 2851 N N . GLU A 1 385 ? -36.292 -5.278 26.039 1.00 97.69 385 GLU A N 1
ATOM 2852 C CA . GLU A 1 385 ? -35.167 -5.914 26.727 1.00 97.69 385 GLU A CA 1
ATOM 2853 C C . GLU A 1 385 ? -35.291 -7.437 26.808 1.00 97.69 385 GLU A C 1
ATOM 2855 O O . GLU A 1 385 ? -34.318 -8.139 26.538 1.00 97.69 385 GLU A O 1
ATOM 2860 N N . ASP A 1 386 ? -36.474 -7.941 27.161 1.00 96.94 386 ASP A N 1
ATOM 2861 C CA . ASP A 1 386 ? -36.697 -9.377 27.330 1.00 96.94 386 ASP A CA 1
ATOM 2862 C C . ASP A 1 386 ? -36.517 -10.131 26.003 1.00 96.94 386 ASP A C 1
ATOM 2864 O O . ASP A 1 386 ? -35.933 -11.214 25.981 1.00 96.94 386 ASP A O 1
ATOM 2868 N N . GLU A 1 387 ? -36.926 -9.522 24.883 1.00 97.25 387 GLU A N 1
ATOM 2869 C CA . GLU A 1 387 ? -36.706 -10.044 23.528 1.00 97.25 387 GLU A CA 1
ATOM 2870 C C . GLU A 1 387 ? -35.206 -10.128 23.204 1.00 97.25 387 GLU A C 1
ATOM 2872 O O . GLU A 1 387 ? -34.717 -11.176 22.785 1.00 97.25 387 GLU A O 1
ATOM 2877 N N . LEU A 1 388 ? -34.449 -9.061 23.483 1.00 96.75 388 LEU A N 1
ATOM 2878 C CA . LEU A 1 388 ? -33.003 -9.018 23.233 1.00 96.75 388 LEU A CA 1
ATOM 2879 C C . LEU A 1 388 ? -32.225 -10.005 24.118 1.00 96.75 388 LEU A C 1
ATOM 2881 O O . LEU A 1 388 ? -31.240 -10.594 23.666 1.00 96.75 388 LEU A O 1
ATOM 2885 N N . ARG A 1 389 ? -32.649 -10.202 25.376 1.00 97.06 389 ARG A N 1
ATOM 2886 C CA . ARG A 1 389 ? -32.063 -11.212 26.276 1.00 97.06 389 ARG A CA 1
ATOM 2887 C C . ARG A 1 389 ? -32.358 -12.630 25.787 1.00 97.06 389 ARG A C 1
ATOM 2889 O O . ARG A 1 389 ? -31.468 -13.476 25.851 1.00 97.06 389 ARG A O 1
ATOM 2896 N N . ALA A 1 390 ? -33.569 -12.883 25.288 1.00 97.44 390 ALA A N 1
ATOM 2897 C CA . ALA A 1 390 ? -33.938 -14.177 24.720 1.00 97.44 390 ALA A CA 1
ATOM 2898 C C . ALA A 1 390 ? -33.147 -14.489 23.439 1.00 97.44 390 ALA A C 1
ATOM 2900 O O . ALA A 1 390 ? -32.648 -15.603 23.291 1.00 97.44 390 ALA A O 1
ATOM 2901 N N . GLU A 1 391 ? -32.968 -13.507 22.551 1.00 96.44 391 GLU A N 1
ATOM 2902 C CA . GLU A 1 391 ? -32.170 -13.664 21.327 1.00 96.44 391 GLU A CA 1
ATOM 2903 C C . GLU A 1 391 ? -30.692 -13.942 21.645 1.00 96.44 391 GLU A C 1
ATOM 2905 O O . GLU A 1 391 ? -30.081 -14.829 21.048 1.00 96.44 391 GLU A O 1
ATOM 2910 N N . LEU A 1 392 ? -30.126 -13.245 22.638 1.00 96.38 392 LEU A N 1
ATOM 2911 C CA . LEU A 1 392 ? -28.754 -13.488 23.086 1.00 96.38 392 LEU A CA 1
ATOM 2912 C C . LEU A 1 392 ? -28.590 -14.905 23.658 1.00 96.38 392 LEU A C 1
ATOM 2914 O O . LEU A 1 392 ? -27.638 -15.597 23.308 1.00 96.38 392 LEU A O 1
ATOM 2918 N N . ALA A 1 393 ? -29.540 -15.358 24.481 1.00 96.81 393 ALA A N 1
ATOM 2919 C CA . ALA A 1 393 ? -29.523 -16.707 25.042 1.00 96.81 393 ALA A CA 1
ATOM 2920 C C . ALA A 1 393 ? -29.649 -17.799 23.962 1.00 96.81 393 ALA A C 1
ATOM 2922 O O . ALA A 1 393 ? -29.007 -18.843 24.074 1.00 96.81 393 ALA A O 1
ATOM 2923 N N . ALA A 1 394 ? -30.440 -17.561 22.909 1.00 95.81 394 ALA A N 1
ATOM 2924 C CA . ALA A 1 394 ? -30.548 -18.473 21.771 1.00 95.81 394 ALA A CA 1
ATOM 2925 C C . ALA A 1 394 ? -29.218 -18.587 21.007 1.00 95.81 394 ALA A C 1
ATOM 2927 O O . ALA A 1 394 ? -28.760 -19.700 20.749 1.00 95.81 394 ALA A O 1
ATOM 2928 N N . LEU A 1 395 ? -28.555 -17.457 20.730 1.00 93.88 395 LEU A N 1
ATOM 2929 C CA . LEU A 1 395 ? -27.229 -17.449 20.098 1.00 93.88 395 LEU A CA 1
ATOM 2930 C C . LEU A 1 395 ? -26.176 -18.163 20.954 1.00 93.88 395 LEU A C 1
ATOM 2932 O O . LEU A 1 395 ? -25.320 -18.870 20.425 1.00 93.88 395 LEU A O 1
ATOM 2936 N N . ASP A 1 396 ? -26.233 -18.002 22.277 1.00 92.94 396 ASP A N 1
ATOM 2937 C CA . ASP A 1 396 ? -25.315 -18.683 23.189 1.00 92.94 396 ASP A CA 1
ATOM 2938 C C . ASP A 1 396 ? -25.526 -20.206 23.166 1.00 92.94 396 ASP A C 1
ATOM 2940 O O . ASP A 1 396 ? -24.550 -20.949 23.036 1.00 92.94 396 ASP A O 1
ATOM 2944 N N . ALA A 1 397 ? -26.777 -20.675 23.155 1.00 93.25 397 ALA A N 1
ATOM 2945 C CA . ALA A 1 397 ? -27.100 -22.098 23.031 1.00 93.25 397 ALA A CA 1
ATOM 2946 C C . ALA A 1 397 ? -26.670 -22.705 21.677 1.00 93.25 397 ALA A C 1
ATOM 2948 O O . ALA A 1 397 ? -26.160 -23.830 21.636 1.00 93.25 397 ALA A O 1
ATOM 2949 N N . GLU A 1 398 ? -26.830 -21.965 20.576 1.00 89.00 398 GLU A N 1
ATOM 2950 C CA . GLU A 1 398 ? -26.347 -22.369 19.246 1.00 89.00 398 GLU A CA 1
ATOM 2951 C C . GLU A 1 398 ? -24.819 -22.511 19.220 1.00 89.00 398 GLU A C 1
ATOM 2953 O O . GLU A 1 398 ? -24.294 -23.460 18.641 1.00 89.00 398 GLU A O 1
ATOM 2958 N N . THR A 1 399 ? -24.085 -21.629 19.908 1.00 86.12 399 THR A N 1
ATOM 2959 C CA . THR A 1 399 ? -22.624 -21.776 20.003 1.00 86.12 399 THR A CA 1
ATOM 2960 C C . THR A 1 399 ? -22.197 -22.963 20.862 1.00 86.12 399 THR A C 1
ATOM 2962 O O . THR A 1 399 ? -21.293 -23.689 20.465 1.00 86.12 399 THR A O 1
ATOM 2965 N N . THR A 1 400 ? -22.871 -23.231 21.987 1.00 85.00 400 THR A N 1
ATOM 2966 C CA . THR A 1 400 ? -22.519 -24.375 22.851 1.00 85.00 400 THR A CA 1
ATOM 2967 C C . THR A 1 400 ? -22.782 -25.720 22.169 1.00 85.00 400 THR A C 1
ATOM 2969 O O . THR A 1 400 ? -22.060 -26.682 22.400 1.00 85.00 400 THR A O 1
ATOM 2972 N N . THR A 1 401 ? -23.808 -25.799 21.317 1.00 82.19 401 THR A N 1
ATOM 2973 C CA . THR A 1 401 ? -24.129 -27.018 20.553 1.00 82.19 401 THR A CA 1
ATOM 2974 C C . THR A 1 401 ? -23.215 -27.244 19.352 1.00 82.19 401 THR A C 1
ATOM 2976 O O . THR A 1 401 ? -23.097 -28.378 18.908 1.00 82.19 401 THR A O 1
ATOM 2979 N N . ALA A 1 402 ? -22.560 -26.201 18.838 1.00 75.31 402 ALA A N 1
ATOM 2980 C CA . ALA A 1 402 ? -21.571 -26.327 17.770 1.00 75.31 402 ALA A CA 1
ATOM 2981 C C . ALA A 1 402 ? -20.183 -26.776 18.272 1.00 75.31 402 ALA A C 1
ATOM 2983 O O . ALA A 1 402 ? -19.375 -27.249 17.476 1.00 75.31 402 ALA A O 1
ATOM 2984 N N . GLU A 1 403 ? -19.897 -26.605 19.567 1.00 69.38 403 GLU A N 1
ATOM 2985 C CA . GLU A 1 403 ? -18.619 -26.966 20.203 1.00 69.38 403 GLU A CA 1
ATOM 2986 C C . GLU A 1 403 ? -18.614 -28.365 20.849 1.00 69.38 403 GLU A C 1
ATOM 2988 O O . GLU A 1 403 ? -17.540 -28.884 21.161 1.00 69.38 403 GLU A O 1
ATOM 2993 N N . ALA A 1 404 ? -19.792 -28.962 21.059 1.00 65.44 404 ALA A N 1
ATOM 2994 C CA . ALA A 1 404 ? -19.983 -30.306 21.615 1.00 65.44 404 ALA A CA 1
ATOM 2995 C C . ALA A 1 404 ? -20.121 -31.358 20.508 1.00 65.44 404 ALA A C 1
ATOM 2997 O O . ALA A 1 404 ? -19.574 -32.472 20.696 1.00 65.44 404 ALA A O 1
#

InterPro domains:
  IPR015947 PUA-like superfamily [SSF88697] (137-283)
  IPR033615 Protein EOLA1/EOLA2 [PTHR31666] (136-291)

Organism: Chrysotila carterae (NCBI:txid13221)

Foldseek 3Di:
DDDDDDDDDDDDDDDDDDDDDDDDDDDDDDDDDDDDDDDDDDDDDDDDDDDDDDDDDDDDDDDDDDDDDDDDDDDDDDDDDDDDDDDDDDDDDDDDDDDDDDDDDDDDPDPDPDPPPPDPPPPPDDDPPPADKAKAKEAEDAFQQLLCVLVQQQFKAKALDQQCQPPFFKYFYAYAPDHDDDVPPLVVLLCVLCVVPDDPVVVVVSRADPPLCRPLHQWGFWMWGKDHKDQLVVDDPVVQSVNCSNNSHRRHSIIIIGTHDIGTFPHTGHDHHDNGTDMDIGHPNRHDPPQDADPVRHTGHPVVVDDDPVVVVPPDDPDDDDDPDDPDDPDPPVVVCVVPPPPVVVLVVLLVVLVVLLVLLVVLVVCVVVVNDDDPVNVVSVVCNVVSVVVNVVSVVVVVVVVD

Secondary structure (DSSP, 8-state):
-------------------------------------------------------------------------------------------------------------------------PPPPPP--SS-EEEEEEEEE-TTHHHHHHTTS--EEEESS-TTTT--EEEEEEEPSSPPPTTSHHHHHHHHHHTTTS-HHHHHHHTSPPGGGTT-TTEEEEEEEEEEEEEGGGS-HHHHHHHHHHHTS--TTSEEEEEEEEEEEEEEEE----SS-EEEEEEGGGSPTT--B-TTSPBPPSGGG---GGGGTT--S-PPS---------SSHHHHHHHS-HHHHHHHHHHHHHHHHHHHHHHHHHHHHTTPPPPHHHHHHHHTHHHHHHHHHHHHHHHHHHH-

Radius of gyration: 37.62 Å; chains: 1; bounding box: 89×133×89 Å

Sequence (404 aa):
MWTNEQGGTEVYSSLHGSEPTPHVDSAGSTAYSTGPFAEKGTGDINMDENSSAFVDAAGESACCSSAMPACSMPGLGMGEGSCMSCSHGCLGAMMPTDMSSWGAPGSCLGAGEYEADEAHIPPPVPSASDGPSVTVSALSMRQPFASLILHGVKELEARHRPALKHVVGPLAIHVSHKEEPMGSPLVSTAVAILRRRFTDDAISTLFQLPSSMANAHGCIVGLVDVENTWHADLFNEVEQVQLSEQAVYPAQGTFLTQLRSPRWLKYPVHAAGSNKPWQAQLPLDALPDGTEFDANGNIAAVALREVPAYAQQNMGAPLTEGDEMGLGLLGDDMVRQLQSGDAQGEAEKRRKKLQKALRQIDELKAKRSQGVALERTQEGKIEREDELRAELAALDAETTTAEA